Protein AF-0000000083249613 (afdb_homodimer)

pLDDT: mean 89.93, std 14.95, range [23.45, 98.88]

Sequence (482 aa):
MTYARIPGLVSIVMTVYNKRAYLMECLDSIRRQTYPHWELILVDDASTDGSYELAARWLGENEPLLSGGKCVYALRLPRNSGYAGAITAGMYLSKGEYIAIHDADDLSHPERLEKQVAYLDAHSHIDLVGTNYEVFEDGYPERRMRANWLRYGEQIGKVYAAGGHCICHGTAMLRGELFDRIGGHTRRIEGAEDYEFIAKAIKPGARNVENLPEVLYYYRKHVQQRSRQYFGKPHTEQTDEMTYARIPGLVSIVMTVYNKRAYLMECLDSIRRQTYPHWELILVDDASTDGSYELAARWLGENEPLLSGGKCVYALRLPRNSGYAGAITAGMYLSKGEYIAIHDADDLSHPERLEKQVAYLDAHSHIDLVGTNYEVFEDGYPERRMRANWLRYGEQIGKVYAAGGHCICHGTAMLRGELFDRIGGHTRRIEGAEDYEFIAKAIKPGARNVENLPEVLYYYRKHVQQRSRQYFGKPHTEQTDE

Foldseek 3Di:
DFQAADELEEEEEEEDAQQQVQQVQAVVLVLLAPRQAYEYEYEYQQHDNCNLVVVVVVCVVCVVSQDDRYYYHYHYDPHHPDPQVRRLVSLVVHRHQKYAYAYSRWHFANHLSVVVSVVCVVPVLAFKEFEWAWEDEDVGRPDTDTDDQADFDQVQLVQVVVVHDHGDQNRMMGGSRLCRVQPTFDPPDPLCSSVVRVSSSADRSRPRYGYHHDHGIYHYDDPPDPNCVVPVPPPPPPPDD/DFQAADELEEEEEEEDAQQQVQQVQAVVLVLLAPRQAYEYEYEYQQHDNCNLVVVVVVCVVCVVSQDDRYYYHYHYDPHHPDPQVRRLVSLVVHRHQKYAYAYSRWHFANHLSVVVSVVCVVPVLAFKEFEKAWEDEDVGRPDTDTDDQADFDQVQLVQVVVVHDHGDQNRMMGGSRLCRVQPTFDPPDPLCSSVVRVSSSADRSRPRYGYHHDHGIYHYDDPPDPNCVVPVPPPPPPPDD

Structure (mmCIF, N/CA/C/O backbone):
data_AF-0000000083249613-model_v1
#
loop_
_entity.id
_entity.type
_entity.pdbx_description
1 polymer 'Glycosyltransferase involved in cell wall biosynthesis'
#
loop_
_atom_site.group_PDB
_atom_site.id
_atom_site.type_symbol
_atom_site.label_atom_id
_atom_site.label_alt_id
_atom_site.label_comp_id
_atom_site.label_asym_id
_atom_site.label_entity_id
_atom_site.label_seq_id
_atom_site.pdbx_PDB_ins_code
_atom_site.Cartn_x
_atom_site.Cartn_y
_atom_site.Cartn_z
_atom_site.occupancy
_atom_site.B_iso_or_equiv
_atom_site.auth_seq_id
_atom_site.auth_comp_id
_atom_site.auth_asym_id
_atom_site.auth_atom_id
_atom_site.pdbx_PDB_model_num
ATOM 1 N N . MET A 1 1 ? -20.078 -1.704 -0.004 1 43.72 1 MET A N 1
ATOM 2 C CA . MET A 1 1 ? -19.906 -1.501 1.434 1 43.72 1 MET A CA 1
ATOM 3 C C . MET A 1 1 ? -18.453 -1.248 1.785 1 43.72 1 MET A C 1
ATOM 5 O O . MET A 1 1 ? -17.578 -2.076 1.492 1 43.72 1 MET A O 1
ATOM 9 N N . THR A 1 2 ? -18.062 0.282 1.84 1 61.69 2 THR A N 1
ATOM 10 C CA . THR A 1 2 ? -16.828 1.035 2.004 1 61.69 2 THR A CA 1
ATOM 11 C C . THR A 1 2 ? -16.156 0.702 3.338 1 61.69 2 THR A C 1
ATOM 13 O O . THR A 1 2 ? -16.797 0.161 4.238 1 61.69 2 THR A O 1
ATOM 16 N N . TYR A 1 3 ? -14.859 0.552 3.418 1 76.69 3 TYR A N 1
ATOM 17 C CA . TYR A 1 3 ? -14.055 0.459 4.629 1 76.69 3 TYR A CA 1
ATOM 18 C C . TYR A 1 3 ? -14.602 1.367 5.723 1 76.69 3 TYR A C 1
ATOM 20 O O . TYR A 1 3 ? -14.836 2.557 5.492 1 76.69 3 TYR A O 1
ATOM 28 N N . ALA A 1 4 ? -15.164 0.737 6.812 1 88.06 4 ALA A N 1
ATOM 29 C CA . ALA A 1 4 ? -15.727 1.518 7.91 1 88.06 4 ALA A CA 1
ATOM 30 C C . ALA A 1 4 ? -14.664 2.42 8.539 1 88.06 4 ALA A C 1
ATOM 32 O O . ALA A 1 4 ? -13.586 1.954 8.914 1 88.06 4 ALA A O 1
ATOM 33 N N . ARG A 1 5 ? -15.008 3.701 8.617 1 94.94 5 ARG A N 1
ATOM 34 C CA . ARG A 1 5 ? -14.109 4.684 9.203 1 94.94 5 ARG A CA 1
ATOM 35 C C . ARG A 1 5 ? -14.648 5.199 10.539 1 94.94 5 ARG A C 1
ATOM 37 O O . ARG A 1 5 ? -15.859 5.223 10.75 1 94.94 5 ARG A O 1
ATOM 44 N N . ILE A 1 6 ? -13.766 5.578 11.43 1 96.44 6 ILE A N 1
ATOM 45 C CA . ILE A 1 6 ? -14.148 6.094 12.742 1 96.44 6 ILE A CA 1
ATOM 46 C C . ILE A 1 6 ? -14.453 7.586 12.641 1 96.44 6 ILE A C 1
ATOM 48 O O . ILE A 1 6 ? -13.555 8.391 12.375 1 96.44 6 ILE A O 1
ATOM 52 N N . PRO A 1 7 ? -15.703 7.969 12.867 1 96.94 7 PRO A N 1
ATOM 53 C CA . PRO A 1 7 ? -16.094 9.375 12.734 1 96.94 7 PRO A CA 1
ATOM 54 C C . PRO A 1 7 ? -15.281 10.305 13.625 1 96.94 7 PRO A C 1
ATOM 56 O O . PRO A 1 7 ? -15.047 9.992 14.797 1 96.94 7 PRO A O 1
ATOM 59 N N . GLY A 1 8 ? -14.742 11.352 13.055 1 97.44 8 GLY A N 1
ATOM 60 C CA . GLY A 1 8 ? -14.047 12.383 13.805 1 97.44 8 GLY A CA 1
ATOM 61 C C . GLY A 1 8 ? -12.586 12.062 14.047 1 97.44 8 GLY A C 1
ATOM 62 O O . GLY A 1 8 ? -11.82 12.93 14.469 1 97.44 8 GLY A O 1
ATOM 63 N N . LEU A 1 9 ? -12.188 10.852 13.766 1 98 9 LEU A N 1
ATOM 64 C CA . LEU A 1 9 ? -10.797 10.461 14 1 98 9 LEU A CA 1
ATOM 65 C C . LEU A 1 9 ? -9.906 10.93 12.852 1 98 9 LEU A C 1
ATOM 67 O O . LEU A 1 9 ? -10.273 10.812 11.688 1 98 9 LEU A O 1
ATOM 71 N N . VAL A 1 10 ? -8.797 11.539 13.234 1 98.62 10 VAL A N 1
ATOM 72 C CA . VAL A 1 10 ? -7.77 11.883 12.258 1 98.62 10 VAL A CA 1
ATOM 73 C C . VAL A 1 10 ? -6.621 10.875 12.344 1 98.62 10 VAL A C 1
ATOM 75 O O . VAL A 1 10 ? -6.016 10.703 13.398 1 98.62 10 VAL A O 1
ATOM 78 N N . SER A 1 11 ? -6.379 10.18 11.273 1 98.62 11 SER A N 1
ATOM 79 C CA . SER A 1 11 ? -5.18 9.359 11.164 1 98.62 11 SER A CA 1
ATOM 80 C C . SER A 1 11 ? -4.02 10.148 10.562 1 98.62 11 SER A C 1
ATOM 82 O O . SER A 1 11 ? -4.043 10.508 9.383 1 98.62 11 SER A O 1
ATOM 84 N N . ILE A 1 12 ? -3.045 10.445 11.359 1 98.75 12 ILE A N 1
ATOM 85 C CA . ILE A 1 12 ? -1.829 11.086 10.875 1 98.75 12 ILE A CA 1
ATOM 86 C C . ILE A 1 12 ? -0.868 10.031 10.336 1 98.75 12 ILE A C 1
ATOM 88 O O . ILE A 1 12 ? -0.436 9.141 11.07 1 98.75 12 ILE A O 1
ATOM 92 N N . VAL A 1 13 ? -0.566 10.109 9.07 1 98.69 13 VAL A N 1
ATOM 93 C CA . VAL A 1 13 ? 0.34 9.156 8.438 1 98.69 13 VAL A CA 1
ATOM 94 C C . VAL A 1 13 ? 1.707 9.805 8.227 1 98.69 13 VAL A C 1
ATOM 96 O O . VAL A 1 13 ? 1.821 10.82 7.539 1 98.69 13 VAL A O 1
ATOM 99 N N . MET A 1 14 ? 2.676 9.195 8.805 1 98.25 14 MET A N 1
ATOM 100 C CA . MET A 1 14 ? 4.035 9.719 8.773 1 98.25 14 MET A CA 1
ATOM 101 C C . MET A 1 14 ? 5.027 8.633 8.359 1 98.25 14 MET A C 1
ATOM 103 O O . MET A 1 14 ? 5.086 7.574 8.984 1 98.25 14 MET A O 1
ATOM 107 N N . THR A 1 15 ? 5.762 8.867 7.309 1 97.38 15 THR A N 1
ATOM 108 C CA . THR A 1 15 ? 6.832 7.965 6.898 1 97.38 15 THR A CA 1
ATOM 109 C C . THR A 1 15 ? 8.188 8.461 7.406 1 97.38 15 THR A C 1
ATOM 111 O O . THR A 1 15 ? 8.438 9.664 7.434 1 97.38 15 THR A O 1
ATOM 114 N N . VAL A 1 16 ? 8.984 7.527 7.781 1 96.88 16 VAL A N 1
ATOM 115 C CA . VAL A 1 16 ? 10.305 7.871 8.297 1 96.88 16 VAL A CA 1
ATOM 116 C C . VAL A 1 16 ? 11.367 7.031 7.59 1 96.88 16 VAL A C 1
ATOM 118 O O . VAL A 1 16 ? 11.242 5.805 7.508 1 96.88 16 VAL A O 1
ATOM 121 N N . TYR A 1 17 ? 12.289 7.652 7.035 1 96.31 17 TYR A N 1
ATOM 122 C CA . TYR A 1 17 ? 13.492 7.008 6.52 1 96.31 17 TYR A CA 1
ATOM 123 C C . TYR A 1 17 ? 14.734 7.828 6.848 1 96.31 17 TYR A C 1
ATOM 125 O O . TYR A 1 17 ? 15.023 8.82 6.176 1 96.31 17 TYR A O 1
ATOM 133 N N . ASN A 1 18 ? 15.484 7.445 7.789 1 95.19 18 ASN A N 1
ATOM 134 C CA . ASN A 1 18 ? 16.734 8.078 8.211 1 95.19 18 ASN A CA 1
ATOM 135 C C . ASN A 1 18 ? 16.516 9.555 8.539 1 95.19 18 ASN A C 1
ATOM 137 O O . ASN A 1 18 ? 17.188 10.43 7.98 1 95.19 18 ASN A O 1
ATOM 141 N N . LYS A 1 19 ? 15.617 9.781 9.508 1 95.19 19 LYS A N 1
ATOM 142 C CA . LYS A 1 19 ? 15.273 11.133 9.938 1 95.19 19 LYS A CA 1
ATOM 143 C C . LYS A 1 19 ? 15.492 11.305 11.438 1 95.19 19 LYS A C 1
ATOM 145 O O . LYS A 1 19 ? 14.781 12.07 12.086 1 95.19 19 LYS A O 1
ATOM 150 N N . ARG A 1 20 ? 16.422 10.594 11.977 1 94.81 20 ARG A N 1
ATOM 151 C CA . ARG A 1 20 ? 16.656 10.586 13.414 1 94.81 20 ARG A CA 1
ATOM 152 C C . ARG A 1 20 ? 16.844 12 13.953 1 94.81 20 ARG A C 1
ATOM 154 O O . ARG A 1 20 ? 16.297 12.344 15.008 1 94.81 20 ARG A O 1
ATOM 161 N N . ALA A 1 21 ? 17.469 12.836 13.266 1 92.81 21 ALA A N 1
ATOM 162 C CA . ALA A 1 21 ? 17.859 14.172 13.719 1 92.81 21 ALA A CA 1
ATOM 163 C C . ALA A 1 21 ? 16.641 15.062 13.922 1 92.81 21 ALA A C 1
ATOM 165 O O . ALA A 1 21 ? 16.688 16.016 14.711 1 92.81 21 ALA A O 1
ATOM 166 N N . TYR A 1 22 ? 15.555 14.758 13.281 1 93.75 22 TYR A N 1
ATOM 167 C CA . TYR A 1 22 ? 14.43 15.688 13.242 1 93.75 22 TYR A CA 1
ATOM 168 C C . TYR A 1 22 ? 13.195 15.07 13.875 1 93.75 22 TYR A C 1
ATOM 170 O O . TYR A 1 22 ? 12.227 15.773 14.18 1 93.75 22 TYR A O 1
ATOM 178 N N . LEU A 1 23 ? 13.211 13.805 14.078 1 95.31 23 LEU A N 1
ATOM 179 C CA . LEU A 1 23 ? 12.023 13.016 14.391 1 95.31 23 LEU A CA 1
ATOM 180 C C . LEU A 1 23 ? 11.438 13.43 15.734 1 95.31 23 LEU A C 1
ATOM 182 O O . LEU A 1 23 ? 10.219 13.547 15.875 1 95.31 23 LEU A O 1
ATOM 186 N N . MET A 1 24 ? 12.273 13.68 16.75 1 94.5 24 MET A N 1
ATOM 187 C CA . MET A 1 24 ? 11.797 14.008 18.078 1 94.5 24 MET A CA 1
ATOM 188 C C . MET A 1 24 ? 10.977 15.297 18.062 1 94.5 24 MET A C 1
ATOM 190 O O . MET A 1 24 ? 9.875 15.344 18.609 1 94.5 24 MET A O 1
ATOM 194 N N . GLU A 1 25 ? 11.531 16.312 17.469 1 94.06 25 GLU A N 1
ATOM 195 C CA . GLU A 1 25 ? 10.82 17.594 17.375 1 94.06 25 GLU A CA 1
ATOM 196 C C . GLU A 1 25 ? 9.508 17.438 16.609 1 94.06 25 GLU A C 1
ATOM 198 O O . GLU A 1 25 ? 8.5 18.031 16.969 1 94.06 25 GLU A O 1
ATOM 203 N N . CYS A 1 26 ? 9.578 16.656 15.578 1 96.19 26 CYS A N 1
ATOM 204 C CA . CYS A 1 26 ? 8.398 16.391 14.773 1 96.19 26 CYS A CA 1
ATOM 205 C C . CYS A 1 26 ? 7.305 15.727 15.609 1 96.19 26 CYS A C 1
ATOM 207 O O . CYS A 1 26 ? 6.176 16.219 15.664 1 96.19 26 CYS A O 1
ATOM 209 N N . LEU A 1 27 ? 7.656 14.672 16.344 1 96.5 27 LEU A N 1
ATOM 210 C CA . LEU A 1 27 ? 6.707 13.922 17.156 1 96.5 27 LEU A CA 1
ATOM 211 C C . LEU A 1 27 ? 6.137 14.805 18.266 1 96.5 27 LEU A C 1
ATOM 213 O O . LEU A 1 27 ? 4.941 14.742 18.562 1 96.5 27 LEU A O 1
ATOM 217 N N . ASP A 1 28 ? 6.949 15.625 18.812 1 95.69 28 ASP A N 1
ATOM 218 C CA . ASP A 1 28 ? 6.492 16.547 19.844 1 95.69 28 ASP A CA 1
ATOM 219 C C . ASP A 1 28 ? 5.449 17.516 19.297 1 95.69 28 ASP A C 1
ATOM 221 O O . ASP A 1 28 ? 4.477 17.844 19.969 1 95.69 28 ASP A O 1
ATOM 225 N N . SER A 1 29 ? 5.703 18 18.094 1 96.19 29 SER A N 1
ATOM 226 C CA . SER A 1 29 ? 4.758 18.922 17.469 1 96.19 29 SER A CA 1
ATOM 227 C C . SER A 1 29 ? 3.406 18.266 17.234 1 96.19 29 SER A C 1
ATOM 229 O O . SER A 1 29 ? 2.363 18.906 17.312 1 96.19 29 SER A O 1
ATOM 231 N N . ILE A 1 30 ? 3.381 16.969 16.906 1 96.5 30 ILE A N 1
ATOM 232 C CA . ILE A 1 30 ? 2.148 16.203 16.719 1 96.5 30 ILE A CA 1
ATOM 233 C C . ILE A 1 30 ? 1.437 16.047 18.062 1 96.5 30 ILE A C 1
ATOM 235 O O . ILE A 1 30 ? 0.22 16.234 18.156 1 96.5 30 ILE A O 1
ATOM 239 N N . ARG A 1 31 ? 2.178 15.766 19.078 1 94.56 31 ARG A N 1
ATOM 240 C CA . ARG A 1 31 ? 1.616 15.578 20.406 1 94.56 31 ARG A CA 1
ATOM 241 C C . ARG A 1 31 ? 0.901 16.844 20.891 1 94.56 31 ARG A C 1
ATOM 243 O O . ARG A 1 31 ? -0.077 16.766 21.625 1 94.56 31 ARG A O 1
ATOM 250 N N . ARG A 1 32 ? 1.262 17.984 20.406 1 94.75 32 ARG A N 1
ATOM 251 C CA . ARG A 1 32 ? 0.763 19.266 20.891 1 94.75 32 ARG A CA 1
ATOM 252 C C . ARG A 1 32 ? -0.487 19.688 20.125 1 94.75 32 ARG A C 1
ATOM 254 O O . ARG A 1 32 ? -0.988 20.797 20.297 1 94.75 32 ARG A O 1
ATOM 261 N N . GLN A 1 33 ? -0.945 18.844 19.266 1 96.69 33 GLN A N 1
ATOM 262 C CA . GLN A 1 33 ? -2.158 19.172 18.531 1 96.69 33 GLN A CA 1
ATOM 263 C C . GLN A 1 33 ? -3.326 19.422 19.484 1 96.69 33 GLN A C 1
ATOM 265 O O . GLN A 1 33 ? -3.531 18.672 20.438 1 96.69 33 GLN A O 1
ATOM 270 N N . THR A 1 34 ? -4.129 20.469 19.203 1 97.19 34 THR A N 1
ATOM 271 C CA . THR A 1 34 ? -5.273 20.812 20.031 1 97.19 34 THR A CA 1
ATOM 272 C C . THR A 1 34 ? -6.453 19.891 19.75 1 97.19 34 THR A C 1
ATOM 274 O O . THR A 1 34 ? -7.301 19.672 20.625 1 97.19 34 THR A O 1
ATOM 277 N N . TYR A 1 35 ? -6.52 19.375 18.578 1 97 35 TYR A N 1
ATOM 278 C CA . TYR A 1 35 ? -7.543 18.391 18.266 1 97 35 TYR A CA 1
ATOM 279 C C . TYR A 1 35 ? -7.312 17.094 19.031 1 97 35 TYR A C 1
ATOM 281 O O . TYR A 1 35 ? -6.227 16.5 18.953 1 97 35 TYR A O 1
ATOM 289 N N . PRO A 1 36 ? -8.242 16.547 19.688 1 94.44 36 PRO A N 1
ATOM 290 C CA . PRO A 1 36 ? -7.965 15.484 20.656 1 94.44 36 PRO A CA 1
ATOM 291 C C . PRO A 1 36 ? -8.141 14.086 20.078 1 94.44 36 PRO A C 1
ATOM 293 O O . PRO A 1 36 ? -7.723 13.102 20.688 1 94.44 36 PRO A O 1
ATOM 296 N N . HIS A 1 37 ? -8.727 13.898 18.984 1 96 37 HIS A N 1
ATOM 297 C CA . HIS A 1 37 ? -9.086 12.586 18.484 1 96 37 HIS A CA 1
ATOM 298 C C . HIS A 1 37 ? -8.25 12.211 17.266 1 96 37 HIS A C 1
ATOM 300 O O . HIS A 1 37 ? -8.711 12.32 16.125 1 96 37 HIS A O 1
ATOM 306 N N . TRP A 1 38 ? -7.023 11.727 17.547 1 97.31 38 TRP A N 1
ATOM 307 C CA . TRP A 1 38 ? -6.164 11.367 16.422 1 97.31 38 TRP A CA 1
ATOM 308 C C . TRP A 1 38 ? -5.359 10.109 16.734 1 97.31 38 TRP A C 1
ATOM 310 O O . TRP A 1 38 ? -5.176 9.75 17.906 1 97.31 38 TRP A O 1
ATOM 320 N N . GLU A 1 39 ? -4.98 9.414 15.734 1 96.75 39 GLU A N 1
ATOM 321 C CA . GLU A 1 39 ? -3.982 8.352 15.766 1 96.75 39 GLU A CA 1
ATOM 322 C C . GLU A 1 39 ? -2.793 8.688 14.867 1 96.75 39 GLU A C 1
ATOM 324 O O . GLU A 1 39 ? -2.951 9.344 13.844 1 96.75 39 GLU A O 1
ATOM 329 N N . LEU A 1 40 ? -1.646 8.32 15.328 1 97.12 40 LEU A N 1
ATOM 330 C CA . LEU A 1 40 ? -0.434 8.453 14.523 1 97.12 40 LEU A CA 1
ATOM 331 C C . LEU A 1 40 ? 0.012 7.102 13.984 1 97.12 40 LEU A C 1
ATOM 333 O O . LEU A 1 40 ? 0.189 6.148 14.75 1 97.12 40 LEU A O 1
ATOM 337 N N . ILE A 1 41 ? 0.074 7.008 12.688 1 97.44 41 ILE A N 1
ATOM 338 C CA . ILE A 1 41 ? 0.632 5.848 12 1 97.44 41 ILE A CA 1
ATOM 339 C C . ILE A 1 41 ? 2.035 6.172 11.5 1 97.44 41 ILE A C 1
ATOM 341 O O . ILE A 1 41 ? 2.193 6.859 10.484 1 97.44 41 ILE A O 1
ATOM 345 N N . LEU A 1 42 ? 2.969 5.68 12.219 1 97.62 42 LEU A N 1
ATOM 346 C CA . LEU A 1 42 ? 4.367 5.883 11.852 1 97.62 42 LEU A CA 1
ATOM 347 C C . LEU A 1 42 ? 4.91 4.68 11.086 1 97.62 42 LEU A C 1
ATOM 349 O O . LEU A 1 42 ? 4.902 3.561 11.602 1 97.62 42 LEU A O 1
ATOM 353 N N . VAL A 1 43 ? 5.328 4.863 9.867 1 98.12 43 VAL A N 1
ATOM 354 C CA . VAL A 1 43 ? 5.891 3.801 9.039 1 98.12 43 VAL A CA 1
ATOM 355 C C . VAL A 1 43 ? 7.387 4.039 8.844 1 98.12 43 VAL A C 1
ATOM 357 O O . VAL A 1 43 ? 7.785 4.973 8.141 1 98.12 43 VAL A O 1
ATOM 360 N N . ASP A 1 44 ? 8.164 3.207 9.445 1 98.12 44 ASP A N 1
ATOM 361 C CA . ASP A 1 44 ? 9.609 3.262 9.242 1 98.12 44 ASP A CA 1
ATOM 362 C C . ASP A 1 44 ? 10.016 2.455 8.008 1 98.12 44 ASP A C 1
ATOM 364 O O . ASP A 1 44 ? 9.875 1.23 7.988 1 98.12 44 ASP A O 1
ATOM 368 N N . ASP A 1 45 ? 10.492 3.131 7.043 1 97.31 45 ASP A N 1
ATOM 369 C CA . ASP A 1 45 ? 10.867 2.527 5.77 1 97.31 45 ASP A CA 1
ATOM 370 C C . ASP A 1 45 ? 12.273 1.939 5.828 1 97.31 45 ASP A C 1
ATOM 372 O O . ASP A 1 45 ? 13.117 2.256 4.988 1 97.31 45 ASP A O 1
ATOM 376 N N . ALA A 1 46 ? 12.516 1.204 6.848 1 96.94 46 ALA A N 1
ATOM 377 C CA . ALA A 1 46 ? 13.758 0.473 7.059 1 96.94 46 ALA A CA 1
ATOM 378 C C . ALA A 1 46 ? 14.93 1.431 7.273 1 96.94 46 ALA A C 1
ATOM 380 O O . ALA A 1 46 ? 15.961 1.323 6.609 1 96.94 46 ALA A O 1
ATOM 381 N N . SER A 1 47 ? 14.727 2.342 8.211 1 96.81 47 SER A N 1
ATOM 382 C CA . SER A 1 47 ? 15.781 3.277 8.57 1 96.81 47 SER A CA 1
ATOM 383 C C . SER A 1 47 ? 17 2.545 9.133 1 96.81 47 SER A C 1
ATOM 385 O O . SER A 1 47 ? 16.859 1.469 9.719 1 96.81 47 SER A O 1
ATOM 387 N N . THR A 1 48 ? 18.188 3.178 8.93 1 96.25 48 THR A N 1
ATOM 388 C CA . THR A 1 48 ? 19.422 2.594 9.414 1 96.25 48 THR A CA 1
ATOM 389 C C . THR A 1 48 ? 20.125 3.539 10.398 1 96.25 48 THR A C 1
ATOM 391 O O . THR A 1 48 ? 21.203 3.23 10.906 1 96.25 48 THR A O 1
ATOM 394 N N . ASP A 1 49 ? 19.516 4.613 10.766 1 95.69 49 ASP A N 1
ATOM 395 C CA . ASP A 1 49 ? 20.188 5.637 11.562 1 95.69 49 ASP A CA 1
ATOM 396 C C . ASP A 1 49 ? 19.641 5.66 12.992 1 95.69 49 ASP A C 1
ATOM 398 O O . ASP A 1 49 ? 19.906 6.598 13.75 1 95.69 49 ASP A O 1
ATOM 402 N N . GLY A 1 50 ? 18.812 4.727 13.297 1 95.75 50 GLY A N 1
ATOM 403 C CA . GLY A 1 50 ? 18.234 4.676 14.633 1 95.75 50 GLY A CA 1
ATOM 404 C C . GLY A 1 50 ? 16.906 5.391 14.734 1 95.75 50 GLY A C 1
ATOM 405 O O . GLY A 1 50 ? 16.359 5.562 15.828 1 95.75 50 GLY A O 1
ATOM 406 N N . SER A 1 51 ? 16.328 5.797 13.633 1 95.44 51 SER A N 1
ATOM 407 C CA . SER A 1 51 ? 15.047 6.5 13.617 1 95.44 51 SER A CA 1
ATOM 408 C C . SER A 1 51 ? 13.945 5.668 14.273 1 95.44 51 SER A C 1
ATOM 410 O O . SER A 1 51 ? 13.18 6.176 15.102 1 95.44 51 SER A O 1
ATOM 412 N N . TYR A 1 52 ? 13.914 4.438 13.883 1 94.88 52 TYR A N 1
ATOM 413 C CA . TYR A 1 52 ? 12.859 3.584 14.414 1 94.88 52 TYR A CA 1
ATOM 414 C C . TYR A 1 52 ? 12.984 3.439 15.93 1 94.88 52 TYR A C 1
ATOM 416 O O . TYR A 1 52 ? 11.992 3.52 16.656 1 94.88 52 TYR A O 1
ATOM 424 N N . GLU A 1 53 ? 14.172 3.205 16.406 1 95.5 53 GLU A N 1
ATOM 425 C CA . GLU A 1 53 ? 14.414 3.059 17.844 1 95.5 53 GLU A CA 1
ATOM 426 C C . GLU A 1 53 ? 14.039 4.332 18.594 1 95.5 53 GLU A C 1
ATOM 428 O O . GLU A 1 53 ? 13.5 4.266 19.703 1 95.5 53 GLU A O 1
ATOM 433 N N . LEU A 1 54 ? 14.352 5.422 18.016 1 95.12 54 LEU A N 1
ATOM 434 C CA . LEU A 1 54 ? 13.984 6.695 18.625 1 95.12 54 LEU A CA 1
ATOM 435 C C . LEU A 1 54 ? 12.469 6.844 18.719 1 95.12 54 LEU A C 1
ATOM 437 O O . LEU A 1 54 ? 11.945 7.27 19.75 1 95.12 54 LEU A O 1
ATOM 441 N N . ALA A 1 55 ? 11.773 6.531 17.656 1 93.69 55 ALA A N 1
ATOM 442 C CA . ALA A 1 55 ? 10.312 6.586 17.656 1 93.69 55 ALA A CA 1
ATOM 443 C C . ALA A 1 55 ? 9.734 5.668 18.734 1 93.69 55 ALA A C 1
ATOM 445 O O . ALA A 1 55 ? 8.805 6.055 19.453 1 93.69 55 ALA A O 1
ATOM 446 N N . ALA A 1 56 ? 10.312 4.5 18.797 1 92.19 56 ALA A N 1
ATOM 447 C CA . ALA A 1 56 ? 9.859 3.533 19.781 1 92.19 56 ALA A CA 1
ATOM 448 C C . ALA A 1 56 ? 10.055 4.07 21.203 1 92.19 56 ALA A C 1
ATOM 450 O O . ALA A 1 56 ? 9.172 3.934 22.047 1 92.19 56 ALA A O 1
ATOM 451 N N . ARG A 1 57 ? 11.164 4.641 21.438 1 92.81 57 ARG A N 1
ATOM 452 C CA . ARG A 1 57 ? 11.453 5.238 22.734 1 92.81 57 ARG A CA 1
ATOM 453 C C . ARG A 1 57 ? 10.477 6.371 23.047 1 92.81 57 ARG A C 1
ATOM 455 O O . ARG A 1 57 ? 9.969 6.469 24.156 1 92.81 57 ARG A O 1
ATOM 462 N N . TRP A 1 58 ? 10.281 7.18 22.109 1 92.5 58 TRP A N 1
ATOM 463 C CA . TRP A 1 58 ? 9.344 8.289 22.266 1 92.5 58 TRP A CA 1
ATOM 464 C C . TRP A 1 58 ? 7.949 7.777 22.625 1 92.5 58 TRP A C 1
ATOM 466 O O . TRP A 1 58 ? 7.289 8.336 23.5 1 92.5 58 TRP A O 1
ATOM 476 N N . LEU A 1 59 ? 7.512 6.773 21.938 1 88.19 59 LEU A N 1
ATOM 477 C CA . LEU A 1 59 ? 6.211 6.168 22.203 1 88.19 59 LEU A CA 1
ATOM 478 C C . LEU A 1 59 ? 6.121 5.672 23.641 1 88.19 59 LEU A C 1
ATOM 480 O O . LEU A 1 59 ? 5.125 5.914 24.328 1 88.19 59 LEU A O 1
ATOM 484 N N . GLY A 1 60 ? 7.105 4.984 24.062 1 86.44 60 GLY A N 1
ATOM 485 C CA . GLY A 1 60 ? 7.137 4.504 25.438 1 86.44 60 GLY A CA 1
ATOM 486 C C . GLY A 1 60 ? 7.086 5.625 26.469 1 86.44 60 GLY A C 1
ATOM 487 O O . GLY A 1 60 ? 6.34 5.543 27.438 1 86.44 60 GLY A O 1
ATOM 488 N N . GLU A 1 61 ? 7.805 6.656 26.188 1 89.5 61 GLU A N 1
ATOM 489 C CA . GLU A 1 61 ? 7.922 7.777 27.125 1 89.5 61 GLU A CA 1
ATOM 490 C C . GLU A 1 61 ? 6.637 8.594 27.172 1 89.5 61 GLU A C 1
ATOM 492 O O . GLU A 1 61 ? 6.328 9.219 28.188 1 89.5 61 GLU A O 1
ATOM 497 N N . ASN A 1 62 ? 5.926 8.57 26.125 1 88.62 62 ASN A N 1
ATOM 498 C CA . ASN A 1 62 ? 4.762 9.445 26.031 1 88.62 62 ASN A CA 1
ATOM 499 C C . ASN A 1 62 ? 3.461 8.656 26.125 1 88.62 62 ASN A C 1
ATOM 501 O O . ASN A 1 62 ? 2.377 9.211 25.938 1 88.62 62 ASN A O 1
ATOM 505 N N . GLU A 1 63 ? 3.549 7.383 26.344 1 83.06 63 GLU A N 1
ATOM 506 C CA . GLU A 1 63 ? 2.393 6.492 26.422 1 83.06 63 GLU A CA 1
ATOM 507 C C . GLU A 1 63 ? 1.302 7.074 27.312 1 83.06 63 GLU A C 1
ATOM 509 O O . GLU A 1 63 ? 0.131 7.109 26.922 1 83.06 63 GLU A O 1
ATOM 514 N N . PRO A 1 64 ? 1.666 7.66 28.469 1 79.94 64 PRO A N 1
ATOM 515 C CA . PRO A 1 64 ? 0.634 8.195 29.359 1 79.94 64 PRO A CA 1
ATOM 516 C C . PRO A 1 64 ? -0.102 9.391 28.766 1 79.94 64 PRO A C 1
ATOM 518 O O . PRO A 1 64 ? -1.247 9.664 29.125 1 79.94 64 PRO A O 1
ATOM 521 N N . LEU A 1 65 ? 0.608 10.07 27.844 1 79.81 65 LEU A N 1
ATOM 522 C CA . LEU A 1 65 ? 0.039 11.273 27.25 1 79.81 65 LEU A CA 1
ATOM 523 C C . LEU A 1 65 ? -0.79 10.93 26.016 1 79.81 65 LEU A C 1
ATOM 525 O O . LEU A 1 65 ? -1.509 11.781 25.484 1 79.81 65 LEU A O 1
ATOM 529 N N . LEU A 1 66 ? -0.604 9.711 25.594 1 78.88 66 LEU A N 1
ATOM 530 C CA . LEU A 1 66 ? -1.314 9.227 24.422 1 78.88 66 LEU A CA 1
ATOM 531 C C . LEU A 1 66 ? -2.582 8.477 24.812 1 78.88 66 LEU A C 1
ATOM 533 O O . LEU A 1 66 ? -2.789 7.336 24.406 1 78.88 66 LEU A O 1
ATOM 537 N N . SER A 1 67 ? -3.365 9.031 25.75 1 75.75 67 SER A N 1
ATOM 538 C CA . SER A 1 67 ? -4.633 8.484 26.219 1 75.75 67 SER A CA 1
ATOM 539 C C . SER A 1 67 ? -5.812 9.32 25.734 1 75.75 67 SER A C 1
ATOM 541 O O . SER A 1 67 ? -5.625 10.375 25.125 1 75.75 67 SER A O 1
ATOM 543 N N . GLY A 1 68 ? -6.977 8.789 25.828 1 76.5 68 GLY A N 1
ATOM 544 C CA . GLY A 1 68 ? -8.164 9.586 25.562 1 76.5 68 GLY A CA 1
ATOM 545 C C . GLY A 1 68 ? -8.391 9.844 24.094 1 76.5 68 GLY A C 1
ATOM 546 O O . GLY A 1 68 ? -8.656 10.977 23.688 1 76.5 68 GLY A O 1
ATOM 547 N N . GLY A 1 69 ? -8.172 8.945 23.281 1 81.75 69 GLY A N 1
ATOM 548 C CA . GLY A 1 69 ? -8.492 9.133 21.875 1 81.75 69 GLY A CA 1
ATOM 549 C C . GLY A 1 69 ? -7.258 9.25 21 1 81.75 69 GLY A C 1
ATOM 550 O O . GLY A 1 69 ? -7.359 9.57 19.812 1 81.75 69 GLY A O 1
ATOM 551 N N . LYS A 1 70 ? -6.141 9.219 21.672 1 88.06 70 LYS A N 1
ATOM 552 C CA . LYS A 1 70 ? -4.875 9.234 20.953 1 88.06 70 LYS A CA 1
ATOM 553 C C . LYS A 1 70 ? -4.219 7.863 20.953 1 88.06 70 LYS A C 1
ATOM 555 O O . LYS A 1 70 ? -4.305 7.129 21.938 1 88.06 70 LYS A O 1
ATOM 560 N N . CYS A 1 71 ? -3.713 7.48 19.828 1 89.31 71 CYS A N 1
ATOM 561 C CA . CYS A 1 71 ? -3.004 6.211 19.703 1 89.31 71 CYS A CA 1
ATOM 562 C C . CYS A 1 71 ? -1.889 6.305 18.672 1 89.31 71 CYS A C 1
ATOM 564 O O . CYS A 1 71 ? -1.936 7.152 17.781 1 89.31 71 CYS A O 1
ATOM 566 N N . VAL A 1 72 ? -0.906 5.523 18.875 1 90.75 72 VAL A N 1
ATOM 567 C CA . VAL A 1 72 ? 0.207 5.488 17.938 1 90.75 72 VAL A CA 1
ATOM 568 C C . VAL A 1 72 ? 0.447 4.055 17.469 1 90.75 72 VAL A C 1
ATOM 570 O O . VAL A 1 72 ? 0.472 3.129 18.281 1 90.75 72 VAL A O 1
ATOM 573 N N . TYR A 1 73 ? 0.547 3.898 16.188 1 91.12 73 TYR A N 1
ATOM 574 C CA . TYR A 1 73 ? 0.946 2.646 15.555 1 91.12 73 TYR A CA 1
ATOM 575 C C . TYR A 1 73 ? 2.264 2.811 14.805 1 91.12 73 TYR A C 1
ATOM 577 O O . TYR A 1 73 ? 2.432 3.754 14.031 1 91.12 73 TYR A O 1
ATOM 585 N N . ALA A 1 74 ? 3.152 1.927 15.141 1 94.06 74 ALA A N 1
ATOM 586 C CA . ALA A 1 74 ? 4.434 1.942 14.438 1 94.06 74 ALA A CA 1
ATOM 587 C C . ALA A 1 74 ? 4.609 0.686 13.586 1 94.06 74 ALA A C 1
ATOM 589 O O . ALA A 1 74 ? 4.367 -0.428 14.062 1 94.06 74 ALA A O 1
ATOM 590 N N . LEU A 1 75 ? 4.926 0.873 12.328 1 96.5 75 LEU A N 1
ATOM 591 C CA . LEU A 1 75 ? 5.242 -0.2 11.391 1 96.5 75 LEU A CA 1
ATOM 592 C C . LEU A 1 75 ? 6.672 -0.077 10.883 1 96.5 75 LEU A C 1
ATOM 594 O O . LEU A 1 75 ? 7.055 0.959 10.336 1 96.5 75 LEU A O 1
ATOM 598 N N . ARG A 1 76 ? 7.398 -1.089 11.172 1 96.94 76 ARG A N 1
ATOM 599 C CA . ARG A 1 76 ? 8.727 -1.16 10.57 1 96.94 76 ARG A CA 1
ATOM 600 C C . ARG A 1 76 ? 8.734 -2.082 9.359 1 96.94 76 ARG A C 1
ATOM 602 O O . ARG A 1 76 ? 8.422 -3.27 9.469 1 96.94 76 ARG A O 1
ATOM 609 N N . LEU A 1 77 ? 9.031 -1.555 8.219 1 97.12 77 LEU A N 1
ATOM 610 C CA . LEU A 1 77 ? 9.141 -2.371 7.016 1 97.12 77 LEU A CA 1
ATOM 611 C C . LEU A 1 77 ? 10.445 -3.154 7 1 97.12 77 LEU A C 1
ATOM 613 O O . LEU A 1 77 ? 11.477 -2.66 7.465 1 97.12 77 LEU A O 1
ATOM 617 N N . PRO A 1 78 ? 10.438 -4.363 6.445 1 95 78 PRO A N 1
ATOM 618 C CA . PRO A 1 78 ? 11.633 -5.211 6.473 1 95 78 PRO A CA 1
ATOM 619 C C . PRO A 1 78 ? 12.711 -4.742 5.496 1 95 78 PRO A C 1
ATOM 621 O O . PRO A 1 78 ? 13.867 -5.172 5.594 1 95 78 PRO A O 1
ATOM 624 N N . ARG A 1 79 ? 12.367 -3.92 4.57 1 94.5 79 ARG A N 1
ATOM 625 C CA . ARG A 1 79 ? 13.312 -3.279 3.658 1 94.5 79 ARG A CA 1
ATOM 626 C C . ARG A 1 79 ? 12.734 -1.984 3.094 1 94.5 79 ARG A C 1
ATOM 628 O O . ARG A 1 79 ? 11.531 -1.734 3.207 1 94.5 79 ARG A O 1
ATOM 635 N N . ASN A 1 80 ? 13.617 -1.187 2.529 1 94.5 80 ASN A N 1
ATOM 636 C CA . ASN A 1 80 ? 13.203 0.096 1.97 1 94.5 80 ASN A CA 1
ATOM 637 C C . ASN A 1 80 ? 12.258 -0.087 0.784 1 94.5 80 ASN A C 1
ATOM 639 O O . ASN A 1 80 ? 12.602 -0.758 -0.191 1 94.5 80 ASN A O 1
ATOM 643 N N . SER A 1 81 ? 11.055 0.392 0.936 1 94 81 SER A N 1
ATOM 644 C CA . SER A 1 81 ? 10.039 0.263 -0.104 1 94 81 SER A CA 1
ATOM 645 C C . SER A 1 81 ? 9.852 1.574 -0.859 1 94 81 SER A C 1
ATOM 647 O O . SER A 1 81 ? 9.07 1.642 -1.812 1 94 81 SER A O 1
ATOM 649 N N . GLY A 1 82 ? 10.516 2.668 -0.436 1 93.38 82 GLY A N 1
ATOM 650 C CA . GLY A 1 82 ? 10.328 3.99 -1.012 1 93.38 82 GLY A CA 1
ATOM 651 C C . GLY A 1 82 ? 9.148 4.738 -0.418 1 93.38 82 GLY A C 1
ATOM 652 O O . GLY A 1 82 ? 8.289 4.137 0.239 1 93.38 82 GLY A O 1
ATOM 653 N N . TYR A 1 83 ? 9.102 6.047 -0.734 1 93.19 83 TYR A N 1
ATOM 654 C CA . TYR A 1 83 ? 8.078 6.914 -0.167 1 93.19 83 TYR A CA 1
ATOM 655 C C . TYR A 1 83 ? 6.684 6.414 -0.521 1 93.19 83 TYR A C 1
ATOM 657 O O . TYR A 1 83 ? 5.824 6.289 0.353 1 93.19 83 TYR A O 1
ATOM 665 N N . ALA A 1 84 ? 6.484 6.062 -1.806 1 95.06 84 ALA A N 1
ATOM 666 C CA . ALA A 1 84 ? 5.168 5.621 -2.268 1 95.06 84 ALA A CA 1
ATOM 667 C C . ALA A 1 84 ? 4.699 4.391 -1.497 1 95.06 84 ALA A C 1
ATOM 669 O O . ALA A 1 84 ? 3.539 4.312 -1.091 1 95.06 84 ALA A O 1
ATOM 670 N N . GLY A 1 85 ? 5.633 3.447 -1.302 1 96.06 85 GLY A N 1
ATOM 671 C CA . GLY A 1 85 ? 5.289 2.238 -0.571 1 96.06 85 GLY A CA 1
ATOM 672 C C . GLY A 1 85 ? 4.973 2.494 0.891 1 96.06 85 GLY A C 1
ATOM 673 O O . GLY A 1 85 ? 3.961 2.014 1.405 1 96.06 85 GLY A O 1
ATOM 674 N N . ALA A 1 86 ? 5.797 3.268 1.525 1 96.81 86 ALA A N 1
ATOM 675 C CA . ALA A 1 86 ? 5.645 3.533 2.953 1 96.81 86 ALA A CA 1
ATOM 676 C C . ALA A 1 86 ? 4.367 4.32 3.232 1 96.81 86 ALA A C 1
ATOM 678 O O . ALA A 1 86 ? 3.586 3.957 4.113 1 96.81 86 ALA A O 1
ATOM 679 N N . ILE A 1 87 ? 4.137 5.375 2.49 1 97.31 87 ILE A N 1
ATOM 680 C CA . ILE A 1 87 ? 2.992 6.246 2.74 1 97.31 87 ILE A CA 1
ATOM 681 C C . ILE A 1 87 ? 1.696 5.492 2.453 1 97.31 87 ILE A C 1
ATOM 683 O O . ILE A 1 87 ? 0.71 5.641 3.178 1 97.31 87 ILE A O 1
ATOM 687 N N . THR A 1 88 ? 1.682 4.676 1.392 1 97.88 88 THR A N 1
ATOM 688 C CA . THR A 1 88 ? 0.49 3.91 1.046 1 97.88 88 THR A CA 1
ATOM 689 C C . THR A 1 88 ? 0.173 2.885 2.129 1 97.88 88 THR A C 1
ATOM 691 O O . THR A 1 88 ? -0.988 2.705 2.502 1 97.88 88 THR A O 1
ATOM 694 N N . ALA A 1 89 ? 1.215 2.227 2.648 1 97.81 89 ALA A N 1
ATOM 695 C CA . ALA A 1 89 ? 1.011 1.292 3.752 1 97.81 89 ALA A CA 1
ATOM 696 C C . ALA A 1 89 ? 0.365 1.987 4.949 1 97.81 89 ALA A C 1
ATOM 698 O O . ALA A 1 89 ? -0.569 1.456 5.551 1 97.81 89 ALA A O 1
ATOM 699 N N . GLY A 1 90 ? 0.881 3.166 5.23 1 98.44 90 GLY A N 1
ATOM 700 C CA . GLY A 1 90 ? 0.309 3.936 6.324 1 98.44 90 GLY A CA 1
ATOM 701 C C . GLY A 1 90 ? -1.142 4.316 6.09 1 98.44 90 GLY A C 1
ATOM 702 O O . GLY A 1 90 ? -1.957 4.266 7.016 1 98.44 90 GLY A O 1
ATOM 703 N N . MET A 1 91 ? -1.47 4.68 4.914 1 98.19 91 MET A N 1
ATOM 704 C CA . MET A 1 91 ? -2.84 5.066 4.586 1 98.19 91 MET A CA 1
ATOM 705 C C . MET A 1 91 ? -3.787 3.877 4.715 1 98.19 91 MET A C 1
ATOM 707 O O . MET A 1 91 ? -4.926 4.031 5.164 1 98.19 91 MET A O 1
ATOM 711 N N . TYR A 1 92 ? -3.322 2.709 4.371 1 97.56 92 TYR A N 1
ATOM 712 C CA . TYR A 1 92 ? -4.164 1.524 4.508 1 97.56 92 TYR A CA 1
ATOM 713 C C . TYR A 1 92 ? -4.383 1.182 5.977 1 97.56 92 TYR A C 1
ATOM 715 O O . TYR A 1 92 ? -5.422 0.625 6.34 1 97.56 92 TYR A O 1
ATOM 723 N N . LEU A 1 93 ? -3.451 1.534 6.816 1 97.62 93 LEU A N 1
ATOM 724 C CA . LEU A 1 93 ? -3.568 1.259 8.242 1 97.62 93 LEU A CA 1
ATOM 725 C C . LEU A 1 93 ? -4.473 2.283 8.922 1 97.62 93 LEU A C 1
ATOM 727 O O . LEU A 1 93 ? -4.91 2.076 10.055 1 97.62 93 LEU A O 1
ATOM 731 N N . SER A 1 94 ? -4.758 3.389 8.25 1 97.69 94 SER A N 1
ATOM 732 C CA . SER A 1 94 ? -5.551 4.477 8.812 1 97.69 94 SER A CA 1
ATOM 733 C C . SER A 1 94 ? -7.004 4.059 9.008 1 97.69 94 SER A C 1
ATOM 735 O O . SER A 1 94 ? -7.582 3.385 8.148 1 97.69 94 SER A O 1
ATOM 737 N N . LYS A 1 95 ? -7.562 4.449 10.117 1 96.69 95 LYS A N 1
ATOM 738 C CA . LYS A 1 95 ? -8.961 4.152 10.414 1 96.69 95 LYS A CA 1
ATOM 739 C C . LYS A 1 95 ? -9.789 5.434 10.508 1 96.69 95 LYS A C 1
ATOM 741 O O . LYS A 1 95 ? -11.016 5.383 10.594 1 96.69 95 LYS A O 1
ATOM 746 N N . GLY A 1 96 ? -9.164 6.543 10.414 1 97.88 96 GLY A N 1
ATOM 747 C CA . GLY A 1 96 ? -9.836 7.816 10.633 1 97.88 96 GLY A CA 1
ATOM 748 C C . GLY A 1 96 ? -10.727 8.234 9.477 1 97.88 96 GLY A C 1
ATOM 749 O O . GLY A 1 96 ? -10.445 7.902 8.32 1 97.88 96 GLY A O 1
ATOM 750 N N . GLU A 1 97 ? -11.734 8.969 9.883 1 98.25 97 GLU A N 1
ATOM 751 C CA . GLU A 1 97 ? -12.531 9.656 8.875 1 98.25 97 GLU A CA 1
ATOM 752 C C . GLU A 1 97 ? -11.672 10.555 7.996 1 98.25 97 GLU A C 1
ATOM 754 O O . GLU A 1 97 ? -11.938 10.711 6.805 1 98.25 97 GLU A O 1
ATOM 759 N N . TYR A 1 98 ? -10.648 11.031 8.633 1 98.75 98 TYR A N 1
ATOM 760 C CA . TYR A 1 98 ? -9.688 11.891 7.945 1 98.75 98 TYR A CA 1
ATOM 761 C C . TYR A 1 98 ? -8.289 11.297 7.992 1 98.75 98 TYR A C 1
ATOM 763 O O . TYR A 1 98 ? -7.926 10.625 8.961 1 98.75 98 TYR A O 1
ATOM 771 N N . ILE A 1 99 ? -7.559 11.508 6.93 1 98.81 99 ILE A N 1
ATOM 772 C CA . ILE A 1 99 ? -6.148 11.141 6.863 1 98.81 99 ILE A CA 1
ATOM 773 C C . ILE A 1 99 ? -5.297 12.391 6.66 1 98.81 99 ILE A C 1
ATOM 775 O O . ILE A 1 99 ? -5.492 13.133 5.691 1 98.81 99 ILE A O 1
ATOM 779 N N . ALA A 1 100 ? -4.41 12.648 7.551 1 98.88 100 ALA A N 1
ATOM 780 C CA . ALA A 1 100 ? -3.471 13.758 7.449 1 98.88 100 ALA A CA 1
ATOM 781 C C . ALA A 1 100 ? -2.064 13.258 7.133 1 98.88 100 ALA A C 1
ATOM 783 O O . ALA A 1 100 ? -1.57 12.328 7.777 1 98.88 100 ALA A O 1
ATOM 784 N N . ILE A 1 101 ? -1.475 13.898 6.188 1 98.56 101 ILE A N 1
ATOM 785 C CA . ILE A 1 101 ? -0.104 13.57 5.809 1 98.56 101 ILE A CA 1
ATOM 786 C C . ILE A 1 101 ? 0.871 14.43 6.609 1 98.56 101 ILE A C 1
ATOM 788 O O . ILE A 1 101 ? 0.619 15.617 6.836 1 98.56 101 ILE A O 1
ATOM 792 N N . HIS A 1 102 ? 1.941 13.836 7.031 1 98.25 102 HIS A N 1
ATOM 793 C CA . HIS A 1 102 ? 2.963 14.609 7.727 1 98.25 102 HIS A CA 1
ATOM 794 C C . HIS A 1 102 ? 4.352 14.023 7.492 1 98.25 102 HIS A C 1
ATOM 796 O O . HIS A 1 102 ? 4.566 12.828 7.684 1 98.25 102 HIS A O 1
ATOM 802 N N . ASP A 1 103 ? 5.234 14.836 7.113 1 96.56 103 ASP A N 1
ATOM 803 C CA . ASP A 1 103 ? 6.613 14.398 6.922 1 96.56 103 ASP A CA 1
ATOM 804 C C . ASP A 1 103 ? 7.383 14.398 8.242 1 96.56 103 ASP A C 1
ATOM 806 O O . ASP A 1 103 ? 7.203 15.297 9.062 1 96.56 103 ASP A O 1
ATOM 810 N N . ALA A 1 104 ? 8.312 13.508 8.352 1 96.5 104 ALA A N 1
ATOM 811 C CA . ALA A 1 104 ? 8.961 13.227 9.625 1 96.5 104 ALA A CA 1
ATOM 812 C C . ALA A 1 104 ? 10.031 14.281 9.93 1 96.5 104 ALA A C 1
ATOM 814 O O . ALA A 1 104 ? 10.57 14.312 11.039 1 96.5 104 ALA A O 1
ATOM 815 N N . ASP A 1 105 ? 10.312 15.133 9.016 1 94.62 105 ASP A N 1
ATOM 816 C CA . ASP A 1 105 ? 11.336 16.156 9.234 1 94.62 105 ASP A CA 1
ATOM 817 C C . ASP A 1 105 ? 10.703 17.531 9.375 1 94.62 105 ASP A C 1
ATOM 819 O O . ASP A 1 105 ? 11.414 18.531 9.469 1 94.62 105 ASP A O 1
ATOM 823 N N . ASP A 1 106 ? 9.406 17.609 9.445 1 95.69 106 ASP A N 1
ATOM 824 C CA . ASP A 1 106 ? 8.695 18.875 9.523 1 95.69 106 ASP A CA 1
ATOM 825 C C . ASP A 1 106 ? 7.973 19.016 10.859 1 95.69 106 ASP A C 1
ATOM 827 O O . ASP A 1 106 ? 8.086 18.156 11.727 1 95.69 106 ASP A O 1
ATOM 831 N N . LEU A 1 107 ? 7.34 20.203 11.016 1 96.44 107 LEU A N 1
ATOM 832 C CA . LEU A 1 107 ? 6.59 20.484 12.242 1 96.44 107 LEU A CA 1
ATOM 833 C C . LEU A 1 107 ? 5.145 20.844 11.922 1 96.44 107 LEU A C 1
ATOM 835 O O . LEU A 1 107 ? 4.855 21.406 10.867 1 96.44 107 LEU A O 1
ATOM 839 N N . SER A 1 108 ? 4.312 20.484 12.812 1 97.75 108 SER A N 1
ATOM 840 C CA . SER A 1 108 ? 2.889 20.797 12.695 1 97.75 108 SER A CA 1
ATOM 841 C C . SER A 1 108 ? 2.486 21.938 13.617 1 97.75 108 SER A C 1
ATOM 843 O O . SER A 1 108 ? 2.875 21.953 14.789 1 97.75 108 SER A O 1
ATOM 845 N N . HIS A 1 109 ? 1.724 22.891 13.055 1 97.81 109 HIS A N 1
ATOM 846 C CA . HIS A 1 109 ? 1.089 23.875 13.922 1 97.81 109 HIS A CA 1
ATOM 847 C C . HIS A 1 109 ? 0.102 23.219 14.883 1 97.81 109 HIS A C 1
ATOM 849 O O . HIS A 1 109 ? -0.635 22.312 14.492 1 97.81 109 HIS A O 1
ATOM 855 N N . PRO A 1 110 ? 0.046 23.688 16.141 1 98.25 110 PRO A N 1
ATOM 856 C CA . PRO A 1 110 ? -0.792 23.031 17.141 1 98.25 110 PRO A CA 1
ATOM 857 C C . PRO A 1 110 ? -2.264 22.969 16.734 1 98.25 110 PRO A C 1
ATOM 859 O O . PRO A 1 110 ? -2.986 22.062 17.141 1 98.25 110 PRO A O 1
ATOM 862 N N . GLU A 1 111 ? -2.695 23.859 15.906 1 98.75 111 GLU A N 1
ATOM 863 C CA . GLU A 1 111 ? -4.109 23.922 15.547 1 98.75 111 GLU A CA 1
ATOM 864 C C . GLU A 1 111 ? -4.348 23.344 14.148 1 98.75 111 GLU A C 1
ATOM 866 O O . GLU A 1 111 ? -5.438 23.5 13.586 1 98.75 111 GLU A O 1
ATOM 871 N N . ARG A 1 112 ? -3.387 22.719 13.523 1 98.75 112 ARG A N 1
ATOM 872 C CA . ARG A 1 112 ? -3.527 22.25 12.148 1 98.75 112 ARG A CA 1
ATOM 873 C C . ARG A 1 112 ? -4.711 21.297 12.023 1 98.75 112 ARG A C 1
ATOM 875 O O . ARG A 1 112 ? -5.625 21.531 11.234 1 98.75 112 ARG A O 1
ATOM 882 N N . LEU A 1 113 ? -4.723 20.234 12.836 1 98.75 113 LEU A N 1
ATOM 883 C CA . LEU A 1 113 ? -5.773 19.234 12.719 1 98.75 113 LEU A CA 1
ATOM 884 C C . LEU A 1 113 ? -7.145 19.844 12.977 1 98.75 113 LEU A C 1
ATOM 886 O O . LEU A 1 113 ? -8.094 19.609 12.227 1 98.75 113 LEU A O 1
ATOM 890 N N . GLU A 1 114 ? -7.23 20.656 14.016 1 98.75 114 GLU A N 1
ATOM 891 C CA . GLU A 1 114 ? -8.5 21.266 14.398 1 98.75 114 GLU A CA 1
ATOM 892 C C . GLU A 1 114 ? -9.07 22.109 13.266 1 98.75 114 GLU A C 1
ATOM 894 O O . GLU A 1 114 ? -10.242 21.984 12.922 1 98.75 114 GLU A O 1
ATOM 899 N N . LYS A 1 115 ? -8.266 22.891 12.664 1 98.81 115 LYS A N 1
ATOM 900 C CA . LYS A 1 115 ? -8.719 23.812 11.633 1 98.81 115 LYS A CA 1
ATOM 901 C C . LYS A 1 115 ? -9.062 23.078 10.344 1 98.81 115 LYS A C 1
ATOM 903 O O . LYS A 1 115 ? -10.055 23.391 9.688 1 98.81 115 LYS A O 1
ATOM 908 N N . GLN A 1 116 ? -8.273 22.094 9.992 1 98.88 116 GLN A N 1
ATOM 909 C CA . GLN A 1 116 ? -8.555 21.344 8.773 1 98.88 116 GLN A CA 1
ATOM 910 C C . GLN A 1 116 ? -9.789 20.469 8.938 1 98.88 116 GLN A C 1
ATOM 912 O O . GLN A 1 116 ? -10.602 20.359 8.016 1 98.88 116 GLN A O 1
ATOM 917 N N . VAL A 1 117 ? -9.969 19.828 10.086 1 98.88 117 VAL A N 1
ATOM 918 C CA . VAL A 1 117 ? -11.164 19.047 10.352 1 98.88 117 VAL A CA 1
ATOM 919 C C . VAL A 1 117 ? -12.398 19.938 10.289 1 98.88 117 VAL A C 1
ATOM 921 O O . VAL A 1 117 ? -13.391 19.594 9.641 1 98.88 117 VAL A O 1
ATOM 924 N N . ALA A 1 118 ? -12.336 21.094 10.93 1 98.81 118 ALA A N 1
ATOM 925 C CA . ALA A 1 118 ? -13.453 22.031 10.938 1 98.81 118 ALA A CA 1
ATOM 926 C C . ALA A 1 118 ? -13.836 22.438 9.516 1 98.81 118 ALA A C 1
ATOM 928 O O . ALA A 1 118 ? -15.016 22.516 9.188 1 98.81 118 ALA A O 1
ATOM 929 N N . TYR A 1 119 ? -12.852 22.688 8.742 1 98.75 119 TYR A N 1
ATOM 930 C CA . TYR A 1 119 ? -13.102 23.094 7.363 1 98.75 119 TYR A CA 1
ATOM 931 C C . TYR A 1 119 ? -13.797 21.984 6.586 1 98.75 119 TYR A C 1
ATOM 933 O O . TYR A 1 119 ? -14.789 22.219 5.898 1 98.75 119 TYR A O 1
ATOM 941 N N . LEU A 1 120 ? -13.281 20.766 6.676 1 98.69 120 LEU A N 1
ATOM 942 C CA . LEU A 1 120 ? -13.859 19.625 5.965 1 98.69 120 LEU A CA 1
ATOM 943 C C . LEU A 1 120 ? -15.281 19.344 6.449 1 98.69 120 LEU A C 1
A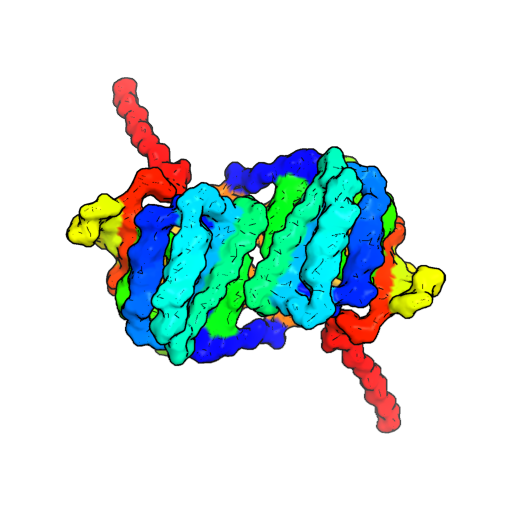TOM 945 O O . LEU A 1 120 ? -16.156 19.016 5.648 1 98.69 120 LEU A O 1
ATOM 949 N N . ASP A 1 121 ? -15.508 19.5 7.707 1 98.5 121 ASP A N 1
ATOM 950 C CA . ASP A 1 121 ? -16.844 19.297 8.266 1 98.5 121 ASP A CA 1
ATOM 951 C C . ASP A 1 121 ? -17.828 20.312 7.695 1 98.5 121 ASP A C 1
ATOM 953 O O . ASP A 1 121 ? -18.984 19.984 7.414 1 98.5 121 ASP A O 1
ATOM 957 N N . ALA A 1 122 ? -17.359 21.516 7.535 1 98.44 122 ALA A N 1
ATOM 958 C CA . ALA A 1 122 ? -18.219 22.594 7.074 1 98.44 122 ALA A CA 1
ATOM 959 C C . ALA A 1 122 ? -18.422 22.531 5.562 1 98.44 122 ALA A C 1
ATOM 961 O O . ALA A 1 122 ? -19.312 23.188 5.02 1 98.44 122 ALA A O 1
ATOM 962 N N . HIS A 1 123 ? -17.547 21.828 4.863 1 98.31 123 HIS A N 1
ATOM 963 C CA . HIS A 1 123 ? -17.594 21.734 3.406 1 98.31 123 HIS A CA 1
ATOM 964 C C . HIS A 1 123 ? -17.594 20.297 2.938 1 98.31 123 HIS A C 1
ATOM 966 O O . HIS A 1 123 ? -16.562 19.766 2.521 1 98.31 123 HIS A O 1
ATOM 972 N N . SER A 1 124 ? -18.734 19.703 2.785 1 97.06 124 SER A N 1
ATOM 973 C CA . SER A 1 124 ? -18.891 18.266 2.551 1 97.06 124 SER A CA 1
ATOM 974 C C . SER A 1 124 ? -18.422 17.875 1.155 1 97.06 124 SER A C 1
ATOM 976 O O . SER A 1 124 ? -18.062 16.719 0.913 1 97.06 124 SER A O 1
ATOM 978 N N . HIS A 1 125 ? -18.359 18.875 0.299 1 97 125 HIS A N 1
ATOM 979 C CA . HIS A 1 125 ? -17.969 18.562 -1.077 1 97 125 HIS A CA 1
ATOM 980 C C . HIS A 1 125 ? -16.453 18.531 -1.234 1 97 125 HIS A C 1
ATOM 982 O O . HIS A 1 125 ? -15.945 18.094 -2.268 1 97 125 HIS A O 1
ATOM 988 N N . ILE A 1 126 ? -15.742 19 -0.23 1 98.44 126 ILE A N 1
ATOM 989 C CA . ILE A 1 126 ? -14.289 19.016 -0.277 1 98.44 126 ILE A CA 1
ATOM 990 C C . ILE A 1 126 ? -13.75 17.656 0.191 1 98.44 126 ILE A C 1
ATOM 992 O O . ILE A 1 126 ? -14.086 17.188 1.281 1 98.44 126 ILE A O 1
ATOM 996 N N . ASP A 1 127 ? -12.867 17.047 -0.624 1 98.44 127 ASP A N 1
ATOM 997 C CA . ASP A 1 127 ? -12.297 15.742 -0.313 1 98.44 127 ASP A CA 1
ATOM 998 C C . ASP A 1 127 ? -10.898 15.883 0.292 1 98.44 127 ASP A C 1
ATOM 1000 O O . ASP A 1 127 ? -10.438 15 1.017 1 98.44 127 ASP A O 1
ATOM 1004 N N . LEU A 1 128 ? -10.234 16.938 -0.038 1 98.69 128 LEU A N 1
ATOM 1005 C CA . LEU A 1 128 ? -8.852 17.156 0.351 1 98.69 128 LEU A CA 1
ATOM 1006 C C . LEU A 1 128 ? -8.562 18.641 0.567 1 98.69 128 LEU A C 1
ATOM 1008 O O . LEU A 1 128 ? -8.961 19.484 -0.247 1 98.69 128 LEU A O 1
ATOM 1012 N N . VAL A 1 129 ? -7.945 18.984 1.697 1 98.81 129 VAL A N 1
ATOM 1013 C CA . VAL A 1 129 ? -7.629 20.375 1.985 1 98.81 129 VAL A CA 1
ATOM 1014 C C . VAL A 1 129 ? -6.176 20.5 2.443 1 98.81 129 VAL A C 1
ATOM 1016 O O . VAL A 1 129 ? -5.73 19.734 3.314 1 98.81 129 VAL A O 1
ATOM 1019 N N . GLY A 1 130 ? -5.414 21.312 1.79 1 98.56 130 GLY A N 1
ATOM 1020 C CA . GLY A 1 130 ? -4.082 21.688 2.236 1 98.56 130 GLY A CA 1
ATOM 1021 C C . GLY A 1 130 ? -4.066 22.953 3.072 1 98.56 130 GLY A C 1
ATOM 1022 O O . GLY A 1 130 ? -5.121 23.453 3.451 1 98.56 130 GLY A O 1
ATOM 1023 N N . THR A 1 131 ? -2.895 23.375 3.459 1 98.56 131 THR A N 1
ATOM 1024 C CA . THR A 1 131 ? -2.691 24.641 4.141 1 98.56 131 THR A CA 1
ATOM 1025 C C . THR A 1 131 ? -1.497 25.391 3.549 1 98.56 131 THR A C 1
ATOM 1027 O O . THR A 1 131 ? -0.718 24.812 2.785 1 98.56 131 THR A O 1
ATOM 1030 N N . ASN A 1 132 ? -1.472 26.625 3.885 1 98 132 ASN A N 1
ATOM 1031 C CA . ASN A 1 132 ? -0.183 27.281 3.686 1 98 132 ASN A CA 1
ATOM 1032 C C . ASN A 1 132 ? 0.846 26.812 4.715 1 98 132 ASN A C 1
ATOM 1034 O O . ASN A 1 132 ? 0.504 26.109 5.668 1 98 132 ASN A O 1
ATOM 1038 N N . TYR A 1 133 ? 2.096 27.047 4.367 1 97.31 133 TYR A N 1
ATOM 1039 C CA . TYR A 1 133 ? 3.184 26.656 5.254 1 97.31 133 TYR A CA 1
ATOM 1040 C C . TYR A 1 133 ? 4.32 27.672 5.207 1 97.31 133 TYR A C 1
ATOM 1042 O O . TYR A 1 133 ? 4.344 28.547 4.344 1 97.31 133 TYR A O 1
ATOM 1050 N N . GLU A 1 134 ? 5.164 27.609 6.223 1 96.75 134 GLU A N 1
ATOM 1051 C CA . GLU A 1 134 ? 6.395 28.406 6.262 1 96.75 134 GLU A CA 1
ATOM 1052 C C . GLU A 1 134 ? 7.625 27.5 6.238 1 96.75 134 GLU A C 1
ATOM 1054 O O . GLU A 1 134 ? 7.609 26.406 6.805 1 96.75 134 GLU A O 1
ATOM 1059 N N . VAL A 1 135 ? 8.617 28 5.578 1 94.5 135 VAL A N 1
ATOM 1060 C CA . VAL A 1 135 ? 9.898 27.297 5.504 1 94.5 135 VAL A CA 1
ATOM 1061 C C . VAL A 1 135 ? 10.859 27.875 6.543 1 94.5 135 VAL A C 1
ATOM 1063 O O . VAL A 1 135 ? 10.938 29.094 6.715 1 94.5 135 VAL A O 1
ATOM 1066 N N . PHE A 1 136 ? 11.5 26.984 7.266 1 90.94 136 PHE A N 1
ATOM 1067 C CA . PHE A 1 136 ? 12.523 27.453 8.195 1 90.94 136 PHE A CA 1
ATOM 1068 C C . PHE A 1 136 ? 13.797 26.625 8.039 1 90.94 136 PHE A C 1
ATOM 1070 O O . PHE A 1 136 ? 13.766 25.5 7.551 1 90.94 136 PHE A O 1
ATOM 1077 N N . GLU A 1 137 ? 14.898 27.312 8.312 1 86.25 137 GLU A N 1
ATOM 1078 C CA . GLU A 1 137 ? 16.188 26.609 8.289 1 86.25 137 GLU A CA 1
ATOM 1079 C C . GLU A 1 137 ? 16.438 25.875 9.594 1 86.25 137 GLU A C 1
ATOM 1081 O O . GLU A 1 137 ? 16.156 26.391 10.68 1 86.25 137 GLU A O 1
ATOM 1086 N N . ASP A 1 138 ? 16.969 24.672 9.273 1 82.81 138 ASP A N 1
ATOM 1087 C CA . ASP A 1 138 ? 17.281 23.891 10.469 1 82.81 138 ASP A CA 1
ATOM 1088 C C . ASP A 1 138 ? 18.203 24.672 11.414 1 82.81 138 ASP A C 1
ATOM 1090 O O . ASP A 1 138 ? 19.188 25.25 10.984 1 82.81 138 ASP A O 1
ATOM 1094 N N . GLY A 1 139 ? 17.859 24.812 12.625 1 76.06 139 GLY A N 1
ATOM 1095 C CA . GLY A 1 139 ? 18.656 25.531 13.602 1 76.06 139 GLY A CA 1
ATOM 1096 C C . GLY A 1 139 ? 18.25 26.984 13.75 1 76.06 139 GLY A C 1
ATOM 1097 O O . GLY A 1 139 ? 18.672 27.656 14.688 1 76.06 139 GLY A O 1
ATOM 1098 N N . TYR A 1 140 ? 17.438 27.469 12.758 1 79.06 140 TYR A N 1
ATOM 1099 C CA . TYR A 1 140 ? 16.984 28.859 12.805 1 79.06 140 TYR A CA 1
ATOM 1100 C C . TYR A 1 140 ? 15.461 28.922 12.695 1 79.06 140 TYR A C 1
ATOM 1102 O O . TYR A 1 140 ? 14.922 29.406 11.695 1 79.06 140 TYR A O 1
ATOM 1110 N N . PRO A 1 141 ? 14.805 28.562 13.75 1 72.81 141 PRO A N 1
ATOM 1111 C CA . PRO A 1 141 ? 13.344 28.453 13.664 1 72.81 141 PRO A CA 1
ATOM 1112 C C . PRO A 1 141 ? 12.664 29.812 13.492 1 72.81 141 PRO A C 1
ATOM 1114 O O . PRO A 1 141 ? 11.523 29.891 13.031 1 72.81 141 PRO A O 1
ATOM 1117 N N . GLU A 1 142 ? 13.398 30.844 13.672 1 78.69 142 GLU A N 1
ATOM 1118 C CA . GLU A 1 142 ? 12.812 32.188 13.617 1 78.69 142 GLU A CA 1
ATOM 1119 C C . GLU A 1 142 ? 12.828 32.719 12.188 1 78.69 142 GLU A C 1
ATOM 1121 O O . GLU A 1 142 ? 12.086 33.656 11.867 1 78.69 142 GLU A O 1
ATOM 1126 N N . ARG A 1 143 ? 13.68 32.219 11.438 1 80.94 143 ARG A N 1
ATOM 1127 C CA . ARG A 1 143 ? 13.742 32.656 10.047 1 80.94 143 ARG A CA 1
ATOM 1128 C C . ARG A 1 143 ? 12.781 31.844 9.18 1 80.94 143 ARG A C 1
ATOM 1130 O O . ARG A 1 143 ? 13.102 30.75 8.742 1 80.94 143 ARG A O 1
ATOM 1137 N N . ARG A 1 144 ? 11.578 32.438 9.102 1 89.62 144 ARG A N 1
ATOM 1138 C CA . ARG A 1 144 ? 10.539 31.703 8.383 1 89.62 144 ARG A CA 1
ATOM 1139 C C . ARG A 1 144 ? 10.055 32.5 7.168 1 89.62 144 ARG A C 1
ATOM 1141 O O . ARG A 1 144 ? 9.992 33.719 7.203 1 89.62 144 ARG A O 1
ATOM 1148 N N . MET A 1 145 ? 9.836 31.75 6.105 1 91.44 145 MET A N 1
ATOM 1149 C CA . MET A 1 145 ? 9.305 32.312 4.875 1 91.44 145 MET A CA 1
ATOM 1150 C C . MET A 1 145 ? 8.055 31.578 4.418 1 91.44 145 MET A C 1
ATOM 1152 O O . MET A 1 145 ? 8.062 30.344 4.34 1 91.44 145 MET A O 1
ATOM 1156 N N . ARG A 1 146 ? 7.133 32.375 4.133 1 94.19 146 ARG A N 1
ATOM 1157 C CA . ARG A 1 146 ? 5.871 31.797 3.674 1 94.19 146 ARG A CA 1
ATOM 1158 C C . ARG A 1 146 ? 5.996 31.266 2.246 1 94.19 146 ARG A C 1
ATOM 1160 O O . ARG A 1 146 ? 6.652 31.891 1.408 1 94.19 146 ARG A O 1
ATOM 1167 N N . ALA A 1 147 ? 5.348 30.125 2.027 1 93.69 147 ALA A N 1
ATOM 1168 C CA . ALA A 1 147 ? 5.309 29.625 0.659 1 93.69 147 ALA A CA 1
ATOM 1169 C C . ALA A 1 147 ? 4.5 30.547 -0.248 1 93.69 147 ALA A C 1
ATOM 1171 O O . ALA A 1 147 ? 3.477 31.094 0.167 1 93.69 147 ALA A O 1
ATOM 1172 N N . ASN A 1 148 ? 4.879 30.609 -1.547 1 93.12 148 ASN A N 1
ATOM 1173 C CA . ASN A 1 148 ? 4.211 31.562 -2.438 1 93.12 148 ASN A CA 1
ATOM 1174 C C . ASN A 1 148 ? 3.705 30.875 -3.705 1 93.12 148 ASN A C 1
ATOM 1176 O O . ASN A 1 148 ? 3.184 31.531 -4.605 1 93.12 148 ASN A O 1
ATOM 1180 N N . TRP A 1 149 ? 3.822 29.578 -3.77 1 93.75 149 TRP A N 1
ATOM 1181 C CA . TRP A 1 149 ? 3.426 28.875 -4.984 1 93.75 149 TRP A CA 1
ATOM 1182 C C . TRP A 1 149 ? 2.043 28.25 -4.82 1 93.75 149 TRP A C 1
ATOM 1184 O O . TRP A 1 149 ? 1.474 27.734 -5.785 1 93.75 149 TRP A O 1
ATOM 1194 N N . LEU A 1 150 ? 1.463 28.328 -3.68 1 96.94 150 LEU A N 1
ATOM 1195 C CA . LEU A 1 150 ? 0.139 27.766 -3.41 1 96.94 150 LEU A CA 1
ATOM 1196 C C . LEU A 1 150 ? -0.949 28.656 -4.02 1 96.94 150 LEU A C 1
ATOM 1198 O O . LEU A 1 150 ? -0.758 29.859 -4.188 1 96.94 150 LEU A O 1
ATOM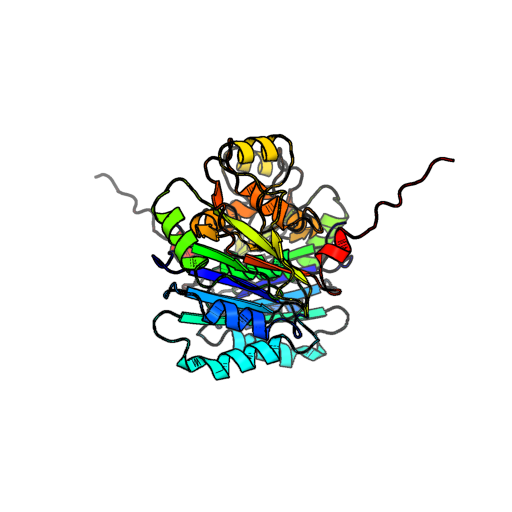 1202 N N . ARG A 1 151 ? -2.051 28.031 -4.379 1 97 151 ARG A N 1
ATOM 1203 C CA . ARG A 1 151 ? -3.209 28.734 -4.906 1 97 151 ARG A CA 1
ATOM 1204 C C . ARG A 1 151 ? -4.469 28.391 -4.117 1 97 151 ARG A C 1
ATOM 1206 O O . ARG A 1 151 ? -4.477 27.438 -3.332 1 97 151 ARG A O 1
ATOM 1213 N N . TYR A 1 152 ? -5.488 29.219 -4.348 1 97.06 152 TYR A N 1
ATOM 1214 C CA . TYR A 1 152 ? -6.711 29.125 -3.562 1 97.06 152 TYR A CA 1
ATOM 1215 C C . TYR A 1 152 ? -7.945 29.234 -4.453 1 97.06 152 TYR A C 1
ATOM 1217 O O . TYR A 1 152 ? -7.875 29.812 -5.547 1 97.06 152 TYR A O 1
ATOM 1225 N N . GLY A 1 153 ? -9.039 28.594 -3.99 1 95.25 153 GLY A N 1
ATOM 1226 C CA . GLY A 1 153 ? -10.305 28.719 -4.703 1 95.25 153 GLY A CA 1
ATOM 1227 C C . GLY A 1 153 ? -10.219 28.219 -6.137 1 95.25 153 GLY A C 1
ATOM 1228 O O . GLY A 1 153 ? -9.656 27.172 -6.41 1 95.25 153 GLY A O 1
ATOM 1229 N N . GLU A 1 154 ? -10.719 28.953 -7.016 1 94.31 154 GLU A N 1
ATOM 1230 C CA . GLU A 1 154 ? -10.867 28.562 -8.414 1 94.31 154 GLU A CA 1
ATOM 1231 C C . GLU A 1 154 ? -9.516 28.469 -9.109 1 94.31 154 GLU A C 1
ATOM 1233 O O . GLU A 1 154 ? -9.383 27.812 -10.141 1 94.31 154 GLU A O 1
ATOM 1238 N N . GLN A 1 155 ? -8.547 29.109 -8.508 1 96.25 155 GLN A N 1
ATOM 1239 C CA . GLN A 1 155 ? -7.215 29.109 -9.117 1 96.25 155 GLN A CA 1
ATOM 1240 C C . GLN A 1 155 ? -6.594 27.719 -9.078 1 96.25 155 GLN A C 1
ATOM 1242 O O . GLN A 1 155 ? -5.73 27.406 -9.898 1 96.25 155 GLN A O 1
ATOM 1247 N N . ILE A 1 156 ? -7.027 26.906 -8.164 1 96.62 156 ILE A N 1
ATOM 1248 C CA . ILE A 1 156 ? -6.484 25.562 -8.039 1 96.62 156 ILE A CA 1
ATOM 1249 C C . ILE A 1 156 ? -6.805 24.766 -9.305 1 96.62 156 ILE A C 1
ATOM 1251 O O . ILE A 1 156 ? -5.918 24.125 -9.891 1 96.62 156 ILE A O 1
ATOM 1255 N N . GLY A 1 157 ? -8.031 24.828 -9.719 1 93.81 157 GLY A N 1
ATOM 1256 C CA . GLY A 1 157 ? -8.43 24.125 -10.93 1 93.81 157 GLY A CA 1
ATOM 1257 C C . GLY A 1 157 ? -7.684 24.594 -12.164 1 93.81 157 GLY A C 1
ATOM 1258 O O . GLY A 1 157 ? -7.305 23.781 -13.016 1 93.81 157 GLY A O 1
ATOM 1259 N N . LYS A 1 158 ? -7.441 25.891 -12.219 1 95.19 158 LYS A N 1
ATOM 1260 C CA . LYS A 1 158 ? -6.734 26.453 -13.359 1 95.19 158 LYS A CA 1
ATOM 1261 C C . LYS A 1 158 ? -5.297 25.953 -13.422 1 95.19 158 LYS A C 1
ATOM 1263 O O . LYS A 1 158 ? -4.805 25.609 -14.5 1 95.19 158 LYS A O 1
ATOM 1268 N N . VAL A 1 159 ? -4.688 25.906 -12.32 1 95.75 159 VAL A N 1
ATOM 1269 C CA . VAL A 1 159 ? -3.295 25.484 -12.25 1 95.75 159 VAL A CA 1
ATOM 1270 C C . VAL A 1 159 ? -3.178 24.031 -12.68 1 95.75 159 VAL A C 1
ATOM 1272 O O . VAL A 1 159 ? -2.352 23.688 -13.531 1 95.75 159 VAL A O 1
ATOM 1275 N N . TYR A 1 160 ? -4.027 23.156 -12.172 1 93.31 160 TYR A N 1
ATOM 1276 C CA . TYR A 1 160 ? -3.928 21.734 -12.484 1 93.31 160 TYR A CA 1
ATOM 1277 C C . TYR A 1 160 ? -4.379 21.453 -13.906 1 93.31 160 TYR A C 1
ATOM 1279 O O . TYR A 1 160 ? -3.852 20.547 -14.57 1 93.31 160 TYR A O 1
ATOM 1287 N N . ALA A 1 161 ? -5.352 22.188 -14.383 1 91.94 161 ALA A N 1
ATOM 1288 C CA . ALA A 1 161 ? -5.762 22.047 -15.781 1 91.94 161 ALA A CA 1
ATOM 1289 C C . ALA A 1 161 ? -4.609 22.375 -16.719 1 91.94 161 ALA A C 1
ATOM 1291 O O . ALA A 1 161 ? -4.52 21.812 -17.812 1 91.94 161 ALA A O 1
ATOM 1292 N N . ALA A 1 162 ? -3.715 23.234 -16.25 1 93.19 162 ALA A N 1
ATOM 1293 C CA . ALA A 1 162 ? -2.566 23.641 -17.062 1 93.19 162 ALA A CA 1
ATOM 1294 C C . ALA A 1 162 ? -1.375 22.719 -16.828 1 93.19 162 ALA A C 1
ATOM 1296 O O . ALA A 1 162 ? -0.285 22.953 -17.359 1 93.19 162 ALA A O 1
ATOM 1297 N N . GLY A 1 163 ? -1.538 21.719 -15.992 1 89.56 163 GLY A N 1
ATOM 1298 C CA . GLY A 1 163 ? -0.475 20.766 -15.742 1 89.56 163 GLY A CA 1
ATOM 1299 C C . GLY A 1 163 ? 0.446 21.172 -14.609 1 89.56 163 GLY A C 1
ATOM 1300 O O . GLY A 1 163 ? 1.535 20.609 -14.453 1 89.56 163 GLY A O 1
ATOM 1301 N N . GLY A 1 164 ? -0.01 22.172 -13.828 1 92.44 164 GLY A N 1
ATOM 1302 C CA . GLY A 1 164 ? 0.801 22.656 -12.727 1 92.44 164 GLY A CA 1
ATOM 1303 C C . GLY A 1 164 ? 0.465 22 -11.398 1 92.44 164 GLY A C 1
ATOM 1304 O O . GLY A 1 164 ? -0.188 20.953 -11.375 1 92.44 164 GLY A O 1
ATOM 1305 N N . HIS A 1 165 ? 1.06 22.531 -10.32 1 93.12 165 HIS A N 1
ATOM 1306 C CA . HIS A 1 165 ? 0.901 22.016 -8.969 1 93.12 165 HIS A CA 1
ATOM 1307 C C . HIS A 1 165 ? 0.849 23.156 -7.953 1 93.12 165 HIS A C 1
ATOM 1309 O O . HIS A 1 165 ? 1.588 24.141 -8.078 1 93.12 165 HIS A O 1
ATOM 1315 N N . CYS A 1 166 ? -0.177 23.047 -6.961 1 96.62 166 CYS A N 1
ATOM 1316 C CA . CYS A 1 166 ? -0.267 24.172 -6.043 1 96.62 166 CYS A CA 1
ATOM 1317 C C . CYS A 1 166 ? -0.804 23.734 -4.688 1 96.62 166 CYS A C 1
ATOM 1319 O O . CYS A 1 166 ? -1.391 24.531 -3.953 1 96.62 166 CYS A O 1
ATOM 1321 N N . ILE A 1 167 ? -0.789 22.5 -4.398 1 96.81 167 ILE A N 1
ATOM 1322 C CA . ILE A 1 167 ? -1.109 21.938 -3.088 1 96.81 167 ILE A CA 1
ATOM 1323 C C . ILE A 1 167 ? 0.099 21.188 -2.537 1 96.81 167 ILE A C 1
ATOM 1325 O O . ILE A 1 167 ? 0.653 20.312 -3.207 1 96.81 167 ILE A O 1
ATOM 1329 N N . CYS A 1 168 ? 0.497 21.562 -1.379 1 96.38 168 CYS A N 1
ATOM 1330 C CA . CYS A 1 168 ? 1.638 20.891 -0.761 1 96.38 168 CYS A CA 1
ATOM 1331 C C . CYS A 1 168 ? 1.216 19.578 -0.104 1 96.38 168 CYS A C 1
ATOM 1333 O O . CYS A 1 168 ? 0.398 19.578 0.817 1 96.38 168 CYS A O 1
ATOM 1335 N N . HIS A 1 169 ? 1.829 18.516 -0.53 1 95.94 169 HIS A N 1
ATOM 1336 C CA . HIS A 1 169 ? 1.435 17.188 -0.098 1 95.94 169 HIS A CA 1
ATOM 1337 C C . HIS A 1 169 ? 1.589 17.031 1.411 1 95.94 169 HIS A C 1
ATOM 1339 O O . HIS A 1 169 ? 0.702 16.484 2.078 1 95.94 169 HIS A O 1
ATOM 1345 N N . GLY A 1 170 ? 2.619 17.469 2.025 1 96.5 170 GLY A N 1
ATOM 1346 C CA . GLY A 1 170 ? 2.871 17.328 3.449 1 96.5 170 GLY A CA 1
ATOM 1347 C C . GLY A 1 170 ? 1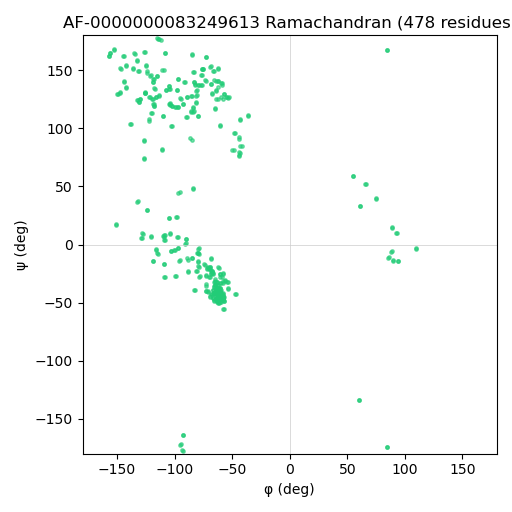.825 18 4.312 1 96.5 170 GLY A C 1
ATOM 1348 O O . GLY A 1 170 ? 1.655 17.656 5.48 1 96.5 170 GLY A O 1
ATOM 1349 N N . THR A 1 171 ? 1.08 18.938 3.738 1 97.94 171 THR A N 1
ATOM 1350 C CA . THR A 1 171 ? 0.086 19.703 4.488 1 97.94 171 THR A CA 1
ATOM 1351 C C . THR A 1 171 ? -1.304 19.094 4.309 1 97.94 171 THR A C 1
ATOM 1353 O O . THR A 1 171 ? -2.26 19.531 4.957 1 97.94 171 THR A O 1
ATOM 1356 N N . ALA A 1 172 ? -1.429 18.109 3.537 1 98.44 172 ALA A N 1
ATOM 1357 C CA . ALA A 1 172 ? -2.73 17.641 3.061 1 98.44 172 ALA A CA 1
ATOM 1358 C C . ALA A 1 172 ? -3.467 16.859 4.145 1 98.44 172 ALA A C 1
ATOM 1360 O O . ALA A 1 172 ? -2.857 16.078 4.875 1 98.44 172 ALA A O 1
ATOM 1361 N N . MET A 1 173 ? -4.715 17.125 4.25 1 98.88 173 MET A N 1
ATOM 1362 C CA . MET A 1 173 ? -5.688 16.281 4.934 1 98.88 173 MET A CA 1
ATOM 1363 C C . MET A 1 173 ? -6.809 15.859 3.986 1 98.88 173 MET A C 1
ATOM 1365 O O . MET A 1 173 ? -7.395 16.703 3.305 1 98.88 173 MET A O 1
ATOM 1369 N N . LEU A 1 174 ? -7.078 14.602 3.877 1 98.69 174 LEU A N 1
ATOM 1370 C CA . LEU A 1 174 ? -8.109 14.117 2.971 1 98.69 174 LEU A CA 1
ATOM 1371 C C . LEU A 1 174 ? -9.133 13.258 3.717 1 98.69 174 LEU A C 1
ATOM 1373 O O . LEU A 1 174 ? -8.836 12.734 4.793 1 98.69 174 LEU A O 1
ATOM 1377 N N . ARG A 1 175 ? -10.312 13.219 3.188 1 98.44 175 ARG A N 1
ATOM 1378 C CA . ARG A 1 175 ? -11.281 12.234 3.662 1 98.44 175 ARG A CA 1
ATOM 1379 C C . ARG A 1 175 ? -10.805 10.812 3.369 1 98.44 175 ARG A C 1
ATOM 1381 O O . ARG A 1 175 ? -10.367 10.516 2.254 1 98.44 175 ARG A O 1
ATOM 1388 N N . GLY A 1 176 ? -10.891 9.961 4.402 1 97.81 176 GLY A N 1
ATOM 1389 C CA . GLY A 1 176 ? -10.492 8.57 4.223 1 97.81 176 GLY A CA 1
ATOM 1390 C C . GLY A 1 176 ? -11.188 7.895 3.059 1 97.81 176 GLY A C 1
ATOM 1391 O O . GLY A 1 176 ? -10.586 7.074 2.361 1 97.81 176 GLY A O 1
ATOM 1392 N N . GLU A 1 177 ? -12.328 8.25 2.793 1 96.31 177 GLU A N 1
ATOM 1393 C CA . GLU A 1 177 ? -13.125 7.664 1.72 1 96.31 177 GLU A CA 1
ATOM 1394 C C . GLU A 1 177 ? -12.508 7.957 0.354 1 96.31 177 GLU A C 1
ATOM 1396 O O . GLU A 1 177 ? -12.625 7.148 -0.571 1 96.31 177 GLU A O 1
ATOM 1401 N N . LEU A 1 178 ? -11.93 9.109 0.214 1 96.62 178 LEU A N 1
ATOM 1402 C CA . LEU A 1 178 ? -11.234 9.414 -1.032 1 96.62 178 LEU A CA 1
ATOM 1403 C C . LEU A 1 178 ? -10.148 8.383 -1.319 1 96.62 178 LEU A C 1
ATOM 1405 O O . LEU A 1 178 ? -10.086 7.832 -2.42 1 96.62 178 LEU A O 1
ATOM 1409 N N . PHE A 1 179 ? -9.344 8.125 -0.303 1 96.88 179 PHE A N 1
ATOM 1410 C CA . PHE A 1 179 ? -8.289 7.121 -0.426 1 96.88 179 PHE A CA 1
ATOM 1411 C C . PHE A 1 179 ? -8.883 5.758 -0.774 1 96.88 179 PHE A C 1
ATOM 1413 O O . PHE A 1 179 ? -8.367 5.055 -1.641 1 96.88 179 PHE A O 1
ATOM 1420 N N . ASP A 1 180 ? -9.922 5.414 -0.096 1 95.69 180 ASP A N 1
ATOM 1421 C CA . ASP A 1 180 ? -10.555 4.117 -0.327 1 95.69 180 ASP A CA 1
ATOM 1422 C C . ASP A 1 180 ? -10.984 3.969 -1.783 1 95.69 180 ASP A C 1
ATOM 1424 O O . ASP A 1 180 ? -10.914 2.875 -2.35 1 95.69 180 ASP A O 1
ATOM 1428 N N . ARG A 1 181 ? -11.336 5.035 -2.312 1 93.25 181 ARG A N 1
ATOM 1429 C CA . ARG A 1 181 ? -11.859 5.016 -3.674 1 93.25 181 ARG A CA 1
ATOM 1430 C C . ARG A 1 181 ? -10.727 5 -4.699 1 93.25 181 ARG A C 1
ATOM 1432 O O . ARG A 1 181 ? -10.789 4.273 -5.691 1 93.25 181 ARG A O 1
ATOM 1439 N N . ILE A 1 182 ? -9.656 5.734 -4.465 1 93.25 182 ILE A N 1
ATOM 1440 C CA . ILE A 1 182 ? -8.727 5.973 -5.566 1 93.25 182 ILE A CA 1
ATOM 1441 C C . ILE A 1 182 ? -7.43 5.203 -5.32 1 93.25 182 ILE A C 1
ATOM 1443 O O . ILE A 1 182 ? -6.602 5.07 -6.223 1 93.25 182 ILE A O 1
ATOM 1447 N N . GLY A 1 183 ? -7.199 4.758 -4.082 1 94.25 183 GLY A N 1
ATOM 1448 C CA . GLY A 1 183 ? -5.961 4.062 -3.764 1 94.25 183 GLY A CA 1
ATOM 1449 C C . GLY A 1 183 ? -4.816 5.004 -3.439 1 94.25 183 GLY A C 1
ATOM 1450 O O . GLY A 1 183 ? -5.02 6.207 -3.27 1 94.25 183 GLY A O 1
ATOM 1451 N N . GLY A 1 184 ? -3.676 4.434 -3.26 1 95 184 GLY A N 1
ATOM 1452 C CA . GLY A 1 184 ? -2.521 5.176 -2.783 1 95 184 GLY A CA 1
ATOM 1453 C C . GLY A 1 184 ? -1.66 5.727 -3.904 1 95 184 GLY A C 1
ATOM 1454 O O . GLY A 1 184 ? -2.146 5.945 -5.016 1 95 184 GLY A O 1
ATOM 1455 N N . HIS A 1 185 ? -0.419 6.117 -3.516 1 95.56 185 HIS A N 1
ATOM 1456 C CA . HIS A 1 185 ? 0.587 6.633 -4.438 1 95.56 185 HIS A CA 1
ATOM 1457 C C . HIS A 1 185 ? 1.092 5.539 -5.371 1 95.56 185 HIS A C 1
ATOM 1459 O O . HIS A 1 185 ? 0.988 4.352 -5.055 1 95.56 185 HIS A O 1
ATOM 1465 N N . THR A 1 186 ? 1.534 5.922 -6.531 1 94 186 THR A N 1
ATOM 1466 C CA . THR A 1 186 ? 2.186 4.984 -7.441 1 94 186 THR A CA 1
ATOM 1467 C C . THR A 1 186 ? 3.666 5.32 -7.59 1 94 186 THR A C 1
ATOM 1469 O O . THR A 1 186 ? 4.156 6.273 -6.984 1 94 186 THR A O 1
ATOM 1472 N N . ARG A 1 187 ? 4.312 4.473 -8.328 1 92.5 187 ARG A N 1
ATOM 1473 C CA . ARG A 1 187 ? 5.719 4.707 -8.641 1 92.5 187 ARG A CA 1
ATOM 1474 C C . ARG A 1 187 ? 5.887 5.188 -10.078 1 92.5 187 ARG A C 1
ATOM 1476 O O . ARG A 1 187 ? 6.973 5.09 -10.648 1 92.5 187 ARG A O 1
ATOM 1483 N N . ARG A 1 188 ? 4.863 5.723 -10.57 1 85.44 188 ARG A N 1
ATOM 1484 C CA . ARG A 1 188 ? 4.836 6.102 -11.977 1 85.44 188 ARG A CA 1
ATOM 1485 C C . ARG A 1 188 ? 5.84 7.215 -12.266 1 85.44 188 ARG A C 1
ATOM 1487 O O . ARG A 1 188 ? 6.52 7.195 -13.297 1 85.44 188 ARG A O 1
ATOM 1494 N N . ILE A 1 189 ? 5.902 8.195 -11.352 1 77.38 189 ILE A N 1
ATOM 1495 C CA . ILE A 1 189 ? 6.785 9.344 -11.539 1 77.38 189 ILE A CA 1
ATOM 1496 C C . ILE A 1 189 ? 7.75 9.445 -10.359 1 77.38 189 ILE A C 1
ATOM 1498 O O . ILE A 1 189 ? 7.348 9.797 -9.242 1 77.38 189 ILE A O 1
ATOM 1502 N N . GLU A 1 190 ? 8.945 9.094 -10.664 1 74.56 190 GLU A N 1
ATOM 1503 C CA . GLU A 1 190 ? 9.953 9.164 -9.609 1 74.56 190 GLU A CA 1
ATOM 1504 C C . GLU A 1 190 ? 10.141 10.602 -9.125 1 74.56 190 GLU A C 1
ATOM 1506 O O . GLU A 1 190 ? 10.297 11.516 -9.93 1 74.56 190 GLU A O 1
ATOM 1511 N N . GLY A 1 191 ? 10 10.828 -7.859 1 74.75 191 GLY A N 1
ATOM 1512 C CA . GLY A 1 191 ? 10.25 12.148 -7.293 1 74.75 191 GLY A CA 1
ATOM 1513 C C . GLY A 1 191 ? 9.023 13.047 -7.309 1 74.75 191 GLY A C 1
ATOM 1514 O O . GLY A 1 191 ? 9.062 14.156 -6.777 1 74.75 191 GLY A O 1
ATOM 1515 N N . ALA A 1 192 ? 7.957 12.547 -7.949 1 79.75 192 ALA A N 1
ATOM 1516 C CA . ALA A 1 192 ? 6.738 13.352 -8 1 79.75 192 ALA A CA 1
ATOM 1517 C C . ALA A 1 192 ? 5.516 12.516 -7.617 1 79.75 192 ALA A C 1
ATOM 1519 O O . ALA A 1 192 ? 4.438 12.688 -8.195 1 79.75 192 ALA A O 1
ATOM 1520 N N . GLU A 1 193 ? 5.68 11.664 -6.703 1 84.56 193 GLU A N 1
ATOM 1521 C CA . GLU A 1 193 ? 4.605 10.797 -6.227 1 84.56 193 GLU A CA 1
ATOM 1522 C C . GLU A 1 193 ? 3.48 11.609 -5.594 1 84.56 193 GLU A C 1
ATOM 1524 O O . GLU A 1 193 ? 2.305 11.273 -5.738 1 84.56 193 GLU A O 1
ATOM 1529 N N . ASP A 1 194 ? 3.893 12.664 -5.02 1 87.88 194 ASP A N 1
ATOM 1530 C CA . ASP A 1 194 ? 2.936 13.539 -4.352 1 87.88 194 ASP A CA 1
ATOM 1531 C C . ASP A 1 194 ? 2.029 14.234 -5.363 1 87.88 194 ASP A C 1
ATOM 1533 O O . ASP A 1 194 ? 0.808 14.25 -5.203 1 87.88 194 ASP A O 1
ATOM 1537 N N . TYR A 1 195 ? 2.693 14.703 -6.363 1 87.56 195 TYR A N 1
ATOM 1538 C CA . TYR A 1 195 ? 1.938 15.359 -7.426 1 87.56 195 TYR A CA 1
ATOM 1539 C C . TYR A 1 195 ? 0.937 14.391 -8.055 1 87.56 195 TYR A C 1
ATOM 1541 O O . TYR A 1 195 ? -0.235 14.734 -8.227 1 87.56 195 TYR A O 1
ATOM 1549 N N . GLU A 1 196 ? 1.38 13.289 -8.344 1 89.75 196 GLU A N 1
ATOM 1550 C CA . GLU A 1 196 ? 0.532 12.305 -9 1 89.75 196 GLU A CA 1
ATOM 1551 C C . GLU A 1 196 ? -0.669 11.938 -8.133 1 89.75 196 GLU A C 1
ATOM 1553 O O . GLU A 1 196 ? -1.79 11.82 -8.633 1 89.75 196 GLU A O 1
ATOM 1558 N N . PHE A 1 197 ? -0.457 11.727 -6.93 1 94.38 197 PHE A N 1
ATOM 1559 C CA . PHE A 1 197 ? -1.541 11.359 -6.023 1 94.38 197 PHE A CA 1
ATOM 1560 C C . PHE A 1 197 ? -2.582 12.477 -5.953 1 94.38 197 PHE A C 1
ATOM 1562 O O . PHE A 1 197 ? -3.783 12.211 -6.043 1 94.38 197 PHE A O 1
ATOM 1569 N N . ILE A 1 198 ? -2.104 13.703 -5.781 1 95 198 ILE A N 1
ATOM 1570 C CA . ILE A 1 198 ? -3.02 14.836 -5.676 1 95 198 ILE A CA 1
ATOM 1571 C C . ILE A 1 198 ? -3.781 15 -6.988 1 95 198 ILE A C 1
ATOM 1573 O O . ILE A 1 198 ? -4.992 15.227 -6.984 1 95 198 ILE A O 1
ATOM 1577 N N . ALA A 1 199 ? -3.102 14.875 -8.047 1 92.12 199 ALA A N 1
ATOM 1578 C CA . ALA A 1 199 ? -3.746 14.992 -9.352 1 92.12 199 ALA A CA 1
ATOM 1579 C C . ALA A 1 199 ? -4.832 13.93 -9.523 1 92.12 199 ALA A C 1
ATOM 1581 O O . ALA A 1 199 ? -5.891 14.195 -10.094 1 92.12 199 ALA A O 1
ATOM 1582 N N . LYS A 1 200 ? -4.566 12.773 -9.023 1 91.25 200 LYS A N 1
ATOM 1583 C CA . LYS A 1 200 ? -5.523 11.672 -9.055 1 91.25 200 LYS A CA 1
ATOM 1584 C C . LYS A 1 200 ? -6.754 11.992 -8.211 1 91.25 200 LYS A C 1
ATOM 1586 O O . LYS A 1 200 ? -7.863 11.547 -8.531 1 91.25 200 LYS A O 1
ATOM 1591 N N . ALA A 1 201 ? -6.547 12.727 -7.223 1 94.62 201 ALA A N 1
ATOM 1592 C CA . ALA A 1 201 ? -7.602 13.039 -6.258 1 94.62 201 ALA A CA 1
ATOM 1593 C C . ALA A 1 201 ? -8.508 14.148 -6.781 1 94.62 201 ALA A C 1
ATOM 1595 O O . ALA A 1 201 ? -9.648 14.289 -6.332 1 94.62 201 ALA A O 1
ATOM 1596 N N . ILE A 1 202 ? -8 14.922 -7.668 1 95.19 202 ILE A N 1
ATOM 1597 C CA . ILE A 1 202 ? -8.695 16.125 -8.125 1 95.19 202 ILE A CA 1
ATOM 1598 C C . ILE A 1 202 ? -9.75 15.742 -9.164 1 95.19 202 ILE A C 1
ATOM 1600 O O . ILE A 1 202 ? -9.453 15.016 -10.117 1 95.19 202 ILE A O 1
ATOM 1604 N N . LYS A 1 203 ? -10.938 16.172 -8.984 1 93.31 203 LYS A N 1
ATOM 1605 C CA . LYS A 1 203 ? -12.016 16.031 -9.961 1 93.31 203 LYS A CA 1
ATOM 1606 C C . LYS A 1 203 ? -11.992 17.156 -10.977 1 93.31 203 LYS A C 1
ATOM 1608 O O . LYS A 1 203 ? -11.32 18.172 -10.766 1 93.31 203 LYS A O 1
ATOM 1613 N N . PRO A 1 204 ? -12.703 16.906 -12.047 1 88.94 204 PRO A N 1
ATOM 1614 C CA . PRO A 1 204 ? -12.766 18 -13.023 1 88.94 204 PRO A CA 1
ATOM 1615 C C . PRO A 1 204 ? -13.219 19.312 -12.398 1 88.94 204 PRO A C 1
ATOM 1617 O O . PRO A 1 204 ? -14.195 19.344 -11.656 1 88.94 204 PRO A O 1
ATOM 1620 N N . GLY A 1 205 ? -12.453 20.359 -12.578 1 89.69 205 GLY A N 1
ATOM 1621 C CA . GLY A 1 205 ? -12.75 21.656 -12.008 1 89.69 205 GLY A CA 1
ATOM 1622 C C . GLY A 1 205 ? -12.148 21.859 -10.633 1 89.69 205 GLY A C 1
ATOM 1623 O O . GLY A 1 205 ? -12.156 22.984 -10.102 1 89.69 205 GLY A O 1
ATOM 1624 N N . ALA A 1 206 ? -11.711 20.828 -10.016 1 93.75 206 ALA A N 1
ATOM 1625 C CA . ALA A 1 206 ? -10.984 20.828 -8.75 1 93.75 206 ALA A CA 1
ATOM 1626 C C . ALA A 1 206 ? -11.828 21.438 -7.633 1 93.75 206 ALA A C 1
ATOM 1628 O O . ALA A 1 206 ? -11.297 22.125 -6.75 1 93.75 206 ALA A O 1
ATOM 1629 N N . ARG A 1 207 ? -13.086 21.266 -7.688 1 94.81 207 ARG A N 1
ATOM 1630 C CA . ARG A 1 207 ? -13.977 21.828 -6.684 1 94.81 207 ARG A CA 1
ATOM 1631 C C . ARG A 1 207 ? -13.992 20.969 -5.418 1 94.81 207 ARG A C 1
ATOM 1633 O O . ARG A 1 207 ? -14.516 21.391 -4.387 1 94.81 207 ARG A O 1
ATOM 1640 N N . ASN A 1 208 ? -13.328 19.828 -5.547 1 97.88 208 ASN A N 1
ATOM 1641 C CA . ASN A 1 208 ? -13.32 18.922 -4.406 1 97.88 208 ASN A CA 1
ATOM 1642 C C . ASN A 1 208 ? -12.055 19.094 -3.57 1 97.88 208 ASN A C 1
ATOM 1644 O O . ASN A 1 208 ? -11.797 18.297 -2.664 1 97.88 208 ASN A O 1
ATOM 1648 N N . VAL A 1 209 ? -11.195 20.078 -3.865 1 98.25 209 VAL A N 1
ATOM 1649 C CA . VAL A 1 209 ? -9.977 20.312 -3.1 1 98.25 209 VAL A CA 1
ATOM 1650 C C . VAL A 1 209 ? -9.852 21.797 -2.758 1 98.25 209 VAL A C 1
ATOM 1652 O O . VAL A 1 209 ? -10.477 22.641 -3.4 1 98.25 209 VAL A O 1
ATOM 1655 N N . GLU A 1 210 ? -9.07 22.094 -1.721 1 98.56 210 GLU A N 1
ATOM 1656 C CA . GLU A 1 210 ? -8.844 23.484 -1.312 1 98.56 210 GLU A CA 1
ATOM 1657 C C . GLU A 1 210 ? -7.543 23.609 -0.519 1 98.56 210 GLU A C 1
ATOM 1659 O O . GLU A 1 210 ? -6.98 22.609 -0.069 1 98.56 210 GLU A O 1
ATOM 1664 N N . ASN A 1 211 ? -7.055 24.766 -0.406 1 98.44 211 ASN A N 1
ATOM 1665 C CA . ASN A 1 211 ? -6.004 25.172 0.526 1 98.44 211 ASN A CA 1
ATOM 1666 C C . ASN A 1 211 ? -6.508 26.219 1.517 1 98.44 211 ASN A C 1
ATOM 1668 O O . ASN A 1 211 ? -7.188 27.172 1.129 1 98.44 211 ASN A O 1
ATOM 1672 N N . LEU A 1 212 ? -6.172 25.984 2.732 1 98.56 212 LEU A N 1
ATOM 1673 C CA . LEU A 1 212 ? -6.355 27.062 3.699 1 98.56 212 LEU A CA 1
ATOM 1674 C C . LEU A 1 212 ? -5.227 28.094 3.602 1 98.56 212 LEU A C 1
ATOM 1676 O O . LEU A 1 212 ? -4.059 27.719 3.48 1 98.56 212 LEU A O 1
ATOM 1680 N N . PRO A 1 213 ? -5.559 29.375 3.656 1 97.75 213 PRO A N 1
ATOM 1681 C CA . PRO A 1 213 ? -4.496 30.375 3.592 1 97.75 213 PRO A CA 1
ATOM 1682 C C . PRO A 1 213 ? -3.662 30.438 4.867 1 97.75 213 PRO A C 1
ATOM 1684 O O . PRO A 1 213 ? -2.551 30.969 4.859 1 97.75 213 PRO A O 1
ATOM 1687 N N . GLU A 1 214 ? -4.145 29.984 5.941 1 98 214 GLU A N 1
ATOM 1688 C CA . GLU A 1 214 ? -3.438 29.984 7.215 1 98 214 GLU A CA 1
ATOM 1689 C C . GLU A 1 214 ? -2.189 29.109 7.164 1 98 214 GLU A C 1
ATOM 1691 O O . GLU A 1 214 ? -2.205 28.031 6.566 1 98 214 GLU A O 1
ATOM 1696 N N . VAL A 1 215 ? -1.156 29.609 7.801 1 97.75 215 VAL A N 1
ATOM 1697 C CA . VAL A 1 215 ? 0.057 28.812 7.961 1 97.75 215 VAL A CA 1
ATOM 1698 C C . VAL A 1 215 ? -0.127 27.812 9.102 1 97.75 215 VAL A C 1
ATOM 1700 O O . VAL A 1 215 ? -0.169 28.203 10.273 1 97.75 215 VAL A O 1
ATOM 1703 N N . LEU A 1 216 ? -0.205 26.484 8.711 1 98.44 216 LEU A N 1
ATOM 1704 C CA . LEU A 1 216 ? -0.476 25.469 9.719 1 98.44 216 LEU A CA 1
ATOM 1705 C C . LEU A 1 216 ? 0.559 24.344 9.656 1 98.44 216 LEU A C 1
ATOM 1707 O O . LEU A 1 216 ? 0.384 23.297 10.281 1 98.44 216 LEU A O 1
ATOM 1711 N N . TYR A 1 217 ? 1.579 24.547 8.914 1 97.62 217 TYR A N 1
ATOM 1712 C CA . TYR A 1 217 ? 2.654 23.578 8.688 1 97.62 217 TYR A CA 1
ATOM 1713 C C . TYR A 1 217 ? 3.998 24.297 8.562 1 97.62 217 TYR A C 1
ATOM 1715 O O . TYR A 1 217 ? 4.078 25.391 8.008 1 97.62 217 TYR A O 1
ATOM 1723 N N . TYR A 1 218 ? 5.059 23.734 9.133 1 96 218 TYR A N 1
ATOM 1724 C CA . TYR A 1 218 ? 6.402 24.297 9.07 1 96 218 TYR A CA 1
ATOM 1725 C C . TYR A 1 218 ? 7.371 23.328 8.391 1 96 218 TYR A C 1
ATOM 1727 O O . TYR A 1 218 ? 7.699 22.281 8.953 1 96 218 TYR A O 1
ATOM 1735 N N . TYR A 1 219 ? 7.816 23.703 7.305 1 94.38 219 TYR A N 1
ATOM 1736 C CA . TYR A 1 219 ? 8.719 22.906 6.469 1 94.38 219 TYR A CA 1
ATOM 1737 C C . TYR A 1 219 ? 10.172 23.172 6.836 1 94.38 219 TYR A C 1
ATOM 1739 O O . TYR A 1 219 ? 10.641 24.312 6.777 1 94.38 219 TYR A O 1
ATOM 1747 N N . ARG A 1 220 ? 10.891 22.125 7.098 1 91.88 220 ARG A N 1
ATOM 1748 C CA . ARG A 1 220 ? 12.289 22.25 7.5 1 91.88 220 ARG A CA 1
ATOM 1749 C C . ARG A 1 220 ? 13.227 22.109 6.301 1 91.88 220 ARG A C 1
ATOM 1751 O O . ARG A 1 220 ? 13.172 21.109 5.578 1 91.88 220 ARG A O 1
ATOM 1758 N N . LYS A 1 221 ? 14.039 23.094 6.156 1 87.75 221 LYS A N 1
ATOM 1759 C CA . LYS A 1 221 ? 15.109 23 5.168 1 87.75 221 LYS A CA 1
ATOM 1760 C C . LYS A 1 221 ? 16.391 22.469 5.793 1 87.75 221 LYS A C 1
ATOM 1762 O O . LYS A 1 221 ? 16.844 22.984 6.82 1 87.75 221 LYS A O 1
ATOM 1767 N N . HIS A 1 222 ? 16.828 21.359 5.246 1 82.25 222 HIS A N 1
ATOM 1768 C CA . HIS A 1 222 ? 18.078 20.781 5.727 1 82.25 222 HIS A CA 1
ATOM 1769 C C . HIS A 1 222 ? 18.766 19.969 4.629 1 82.25 222 HIS A C 1
ATOM 1771 O O . HIS A 1 222 ? 18.188 19.75 3.562 1 82.25 222 HIS A O 1
ATOM 1777 N N . VAL A 1 223 ? 20 19.609 4.867 1 72.69 223 VAL A N 1
ATOM 1778 C CA . VAL A 1 223 ? 20.875 19.031 3.855 1 72.69 223 VAL A CA 1
ATOM 1779 C C . VAL A 1 223 ? 20.391 17.625 3.502 1 72.69 223 VAL A C 1
ATOM 1781 O O . VAL A 1 223 ? 20.672 17.125 2.41 1 72.69 223 VAL A O 1
ATOM 1784 N N . GLN A 1 224 ? 19.641 16.984 4.316 1 68.12 224 GLN A N 1
ATOM 1785 C CA . GLN A 1 224 ? 19.266 15.594 4.117 1 68.12 224 GLN A CA 1
ATOM 1786 C C . GLN A 1 224 ? 17.875 15.484 3.484 1 68.12 224 GLN A C 1
ATOM 1788 O O . GLN A 1 224 ? 17.281 14.398 3.469 1 68.12 224 GLN A O 1
ATOM 1793 N N . GLN A 1 225 ? 17.5 16.516 2.82 1 73.5 225 GLN A N 1
ATOM 1794 C CA . GLN A 1 225 ? 16.141 16.516 2.295 1 73.5 225 GLN A CA 1
ATOM 1795 C C . GLN A 1 225 ? 16.062 15.758 0.972 1 73.5 225 GLN A C 1
ATOM 1797 O O . GLN A 1 225 ? 16.969 15.867 0.134 1 73.5 225 GLN A O 1
ATOM 1802 N N . ARG A 1 226 ? 15.047 15.047 0.858 1 62 226 ARG A N 1
ATOM 1803 C CA . ARG A 1 226 ? 14.773 14.273 -0.348 1 62 226 ARG A CA 1
ATOM 1804 C C . ARG A 1 226 ? 14.578 15.188 -1.554 1 62 226 ARG A C 1
ATOM 1806 O O . ARG A 1 226 ? 15.039 14.875 -2.654 1 62 226 ARG A O 1
ATOM 1813 N N . SER A 1 227 ? 13.852 16.312 -1.342 1 61.62 227 SER A N 1
ATOM 1814 C CA . SER A 1 227 ? 13.523 17.234 -2.422 1 61.62 227 SER A CA 1
ATOM 1815 C C . SER A 1 227 ? 14.781 17.797 -3.068 1 61.62 227 SER A C 1
ATOM 1817 O O . SER A 1 227 ? 14.781 18.125 -4.258 1 61.62 227 SER A O 1
ATOM 1819 N N . ARG A 1 228 ? 15.82 17.969 -2.23 1 56.28 228 ARG A N 1
ATOM 1820 C CA . ARG A 1 228 ? 17.078 18.484 -2.764 1 56.28 228 ARG A CA 1
ATOM 1821 C C . ARG A 1 228 ? 17.703 17.5 -3.748 1 56.28 228 ARG A C 1
ATOM 1823 O O . ARG A 1 228 ? 18.375 17.906 -4.699 1 56.28 228 ARG A O 1
ATOM 1830 N N . GLN A 1 229 ? 17.453 16.219 -3.467 1 50.47 229 GLN A N 1
ATOM 1831 C CA . GLN A 1 229 ? 17.984 15.211 -4.375 1 50.47 229 GLN A CA 1
ATOM 1832 C C . GLN A 1 229 ? 17.281 15.258 -5.727 1 50.47 229 GLN A C 1
ATOM 1834 O O . GLN A 1 229 ? 17.906 15.047 -6.77 1 50.47 229 GLN A O 1
ATOM 1839 N N . TYR A 1 230 ? 16.047 15.758 -5.719 1 51.91 230 TYR A N 1
ATOM 1840 C CA . TYR A 1 230 ? 15.297 15.703 -6.965 1 51.91 230 TYR A CA 1
ATOM 1841 C C . TYR A 1 230 ? 15.156 17.094 -7.582 1 51.91 230 TYR A C 1
ATOM 1843 O O . TYR A 1 230 ? 15.07 17.234 -8.805 1 51.91 230 TYR A O 1
ATOM 1851 N N . PHE A 1 231 ? 15.156 18.188 -6.762 1 52.06 231 PHE A N 1
ATOM 1852 C CA . PHE A 1 231 ? 14.938 19.516 -7.312 1 52.06 231 PHE A CA 1
ATOM 1853 C C . PHE A 1 231 ? 16.188 20.375 -7.164 1 52.06 231 PHE A C 1
ATOM 1855 O O . PHE A 1 231 ? 16.234 21.5 -7.672 1 52.06 231 PHE A O 1
ATOM 1862 N N . GLY A 1 232 ? 17.188 20.016 -6.512 1 43.06 232 GLY A N 1
ATOM 1863 C CA . GLY A 1 232 ? 18.359 20.859 -6.297 1 43.06 232 GLY A CA 1
ATOM 1864 C C . GLY A 1 232 ? 19.281 20.906 -7.496 1 43.06 232 GLY A C 1
ATOM 1865 O O . GLY A 1 232 ? 20.422 21.375 -7.387 1 43.06 232 GLY A O 1
ATOM 1866 N N . LYS A 1 233 ? 19.078 20.234 -8.531 1 42.31 233 LYS A N 1
ATOM 1867 C CA . LYS A 1 233 ? 20.094 20.578 -9.508 1 42.31 233 LYS A CA 1
ATOM 1868 C C . LYS A 1 233 ? 20.031 22.047 -9.875 1 42.31 233 LYS A C 1
ATOM 1870 O O . LYS A 1 233 ? 18.969 22.547 -10.281 1 42.31 233 LYS A O 1
ATOM 1875 N N . PRO A 1 234 ? 20.906 22.875 -9.352 1 35.81 234 PRO A N 1
ATOM 1876 C CA . PRO A 1 234 ? 20.969 24.266 -9.773 1 35.81 234 PRO A CA 1
ATOM 1877 C C . PRO A 1 234 ? 20.859 24.453 -11.281 1 35.81 234 PRO A C 1
ATOM 1879 O O . PRO A 1 234 ? 21.344 23.609 -12.047 1 35.81 234 PRO A O 1
ATOM 1882 N N . HIS A 1 235 ? 19.75 24.953 -11.734 1 35.5 235 HIS A N 1
ATOM 1883 C CA . HIS A 1 235 ? 19.781 25.438 -13.102 1 35.5 235 HIS A CA 1
ATOM 1884 C C . HIS A 1 235 ? 21.062 26.234 -13.367 1 35.5 235 HIS A C 1
ATOM 1886 O O . HIS A 1 235 ? 21.281 27.281 -12.75 1 35.5 235 HIS A O 1
ATOM 1892 N N . THR A 1 236 ? 22.109 25.625 -13.695 1 34.34 236 THR A N 1
ATOM 1893 C CA . THR A 1 236 ? 23.234 26.359 -14.273 1 34.34 236 THR A CA 1
ATOM 1894 C C . THR A 1 236 ? 22.75 27.281 -15.391 1 34.34 236 THR A C 1
ATOM 1896 O O . THR A 1 236 ? 22.094 26.844 -16.328 1 34.34 236 THR A O 1
ATOM 1899 N N . GLU A 1 237 ? 22.516 28.484 -15.125 1 31.64 237 GLU A N 1
ATOM 1900 C CA . GLU A 1 237 ? 22.438 29.562 -16.109 1 31.64 237 GLU A CA 1
ATOM 1901 C C . GLU A 1 237 ? 23.562 29.469 -17.125 1 31.64 237 GLU A C 1
ATOM 1903 O O . GLU A 1 237 ? 24.734 29.547 -16.766 1 31.64 237 GLU A O 1
ATOM 1908 N N . GLN A 1 238 ? 23.5 28.594 -18.188 1 32.53 238 GLN A N 1
ATOM 1909 C CA . GLN A 1 238 ? 24.328 28.844 -19.359 1 32.53 238 GLN A CA 1
ATOM 1910 C C . GLN A 1 238 ? 24.297 30.312 -19.766 1 32.53 238 GLN A C 1
ATOM 1912 O O . GLN A 1 238 ? 23.234 30.828 -20.156 1 32.53 238 GLN A O 1
ATOM 1917 N N . THR A 1 239 ? 25.016 31.203 -19.047 1 29.73 239 THR A N 1
ATOM 1918 C CA . THR A 1 239 ? 25.453 32.5 -19.562 1 29.73 239 THR A CA 1
ATOM 1919 C C . THR A 1 239 ? 26.109 32.344 -20.938 1 29.73 239 THR A C 1
ATOM 1921 O O . THR A 1 239 ? 27.125 31.656 -21.062 1 29.73 239 THR A O 1
ATOM 1924 N N . ASP A 1 240 ? 25.328 32.25 -22.016 1 30.12 240 ASP A N 1
ATOM 1925 C CA . ASP A 1 240 ? 25.828 32.625 -23.328 1 30.12 240 ASP A CA 1
ATOM 1926 C C . ASP A 1 240 ? 26.609 33.938 -23.297 1 30.12 240 ASP A C 1
ATOM 1928 O O . ASP A 1 240 ? 26.062 34.969 -22.922 1 30.12 240 ASP A O 1
ATOM 1932 N N . GLU A 1 241 ? 27.922 33.781 -23.094 1 23.45 241 GLU A N 1
ATOM 1933 C CA . GLU A 1 241 ? 28.797 34.656 -23.859 1 23.45 241 GLU A CA 1
ATOM 1934 C C . GLU A 1 241 ? 28.703 34.375 -25.359 1 23.45 241 GLU A C 1
ATOM 1936 O O . GLU A 1 241 ? 28.609 33.219 -25.766 1 23.45 241 GLU A O 1
ATOM 1941 N N . MET B 1 1 ? 12.258 7.594 -14.438 1 42.09 1 MET B N 1
ATOM 1942 C CA . MET B 1 1 ? 13.273 6.797 -13.758 1 42.09 1 MET B CA 1
ATOM 1943 C C . MET B 1 1 ? 12.641 5.879 -12.719 1 42.09 1 MET B C 1
ATOM 1945 O O . MET B 1 1 ? 12.086 6.348 -11.719 1 42.09 1 MET B O 1
ATOM 1949 N N . THR B 1 2 ? 12.047 4.566 -13.305 1 60.75 2 THR B N 1
ATOM 1950 C CA . THR B 1 2 ? 11.227 3.471 -12.805 1 60.75 2 THR B CA 1
ATOM 1951 C C . THR B 1 2 ? 11.945 2.727 -11.688 1 60.75 2 THR B C 1
ATOM 1953 O O . THR B 1 2 ? 13.164 2.834 -11.539 1 60.75 2 THR B O 1
ATOM 1956 N N . TYR B 1 3 ? 11.297 2.387 -10.602 1 75.94 3 TYR B N 1
ATOM 1957 C CA . TYR B 1 3 ? 11.766 1.493 -9.547 1 75.94 3 TYR B CA 1
ATOM 1958 C C . TYR B 1 3 ? 12.594 0.354 -10.125 1 75.94 3 TYR B C 1
ATOM 1960 O O . TYR B 1 3 ? 12.156 -0.329 -11.055 1 75.94 3 TYR B O 1
ATOM 1968 N N . ALA B 1 4 ? 13.938 0.398 -9.828 1 87.69 4 ALA B N 1
ATOM 1969 C CA . ALA B 1 4 ? 14.828 -0.639 -10.344 1 87.69 4 ALA B CA 1
ATOM 1970 C C . ALA B 1 4 ? 14.383 -2.023 -9.883 1 87.69 4 ALA B C 1
ATOM 1972 O O . ALA B 1 4 ? 14.18 -2.254 -8.688 1 87.69 4 ALA B O 1
ATOM 1973 N N . ARG B 1 5 ? 14.195 -2.902 -10.883 1 94.88 5 ARG B N 1
ATOM 1974 C CA . ARG B 1 5 ? 13.797 -4.273 -10.594 1 94.88 5 ARG B CA 1
ATOM 1975 C C . ARG B 1 5 ? 14.938 -5.25 -10.867 1 94.88 5 ARG B C 1
ATOM 1977 O O . ARG B 1 5 ? 15.797 -4.988 -11.711 1 94.88 5 ARG B O 1
ATOM 1984 N N . ILE B 1 6 ? 14.969 -6.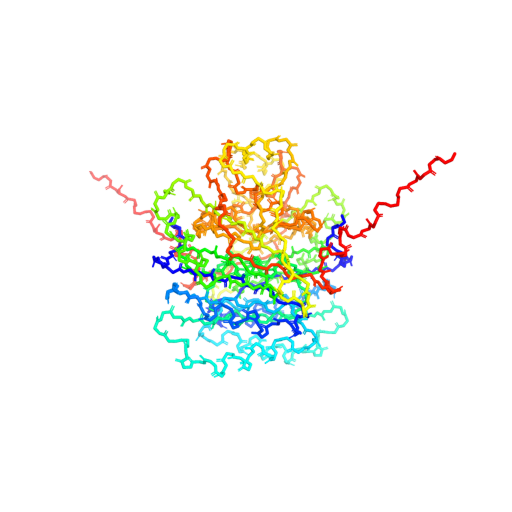332 -10.133 1 96.38 6 ILE B N 1
ATOM 1985 C CA . ILE B 1 6 ? 16 -7.352 -10.305 1 96.38 6 ILE B CA 1
ATOM 1986 C C . ILE B 1 6 ? 15.609 -8.297 -11.438 1 96.38 6 ILE B C 1
ATOM 1988 O O . ILE B 1 6 ? 14.633 -9.039 -11.32 1 96.38 6 ILE B O 1
ATOM 1992 N N . PRO B 1 7 ? 16.375 -8.305 -12.516 1 96.88 7 PRO B N 1
ATOM 1993 C CA . PRO B 1 7 ? 16.047 -9.133 -13.672 1 96.88 7 PRO B CA 1
ATOM 1994 C C . PRO B 1 7 ? 15.93 -10.617 -13.32 1 96.88 7 PRO B C 1
ATOM 1996 O O . PRO B 1 7 ? 16.766 -11.148 -12.594 1 96.88 7 PRO B O 1
ATOM 1999 N N . GLY B 1 8 ? 14.844 -11.234 -13.719 1 97.44 8 GLY B N 1
ATOM 2000 C CA . GLY B 1 8 ? 14.656 -12.672 -13.57 1 97.44 8 GLY B CA 1
ATOM 2001 C C . GLY B 1 8 ? 14.102 -13.062 -12.211 1 97.44 8 GLY B C 1
ATOM 2002 O O . GLY B 1 8 ? 13.672 -14.203 -12.016 1 97.44 8 GLY B O 1
ATOM 2003 N N . LEU B 1 9 ? 14.078 -12.133 -11.289 1 97.94 9 LEU B N 1
ATOM 2004 C CA . LEU B 1 9 ? 13.578 -12.438 -9.953 1 97.94 9 LEU B CA 1
ATOM 2005 C C . LEU B 1 9 ? 12.055 -12.414 -9.93 1 97.94 9 LEU B C 1
ATOM 2007 O O . LEU B 1 9 ? 11.43 -11.523 -10.508 1 97.94 9 LEU B O 1
ATOM 2011 N N . VAL B 1 10 ? 11.492 -13.461 -9.328 1 98.62 10 VAL B N 1
ATOM 2012 C CA . VAL B 1 10 ? 10.055 -13.484 -9.078 1 98.62 10 VAL B CA 1
ATOM 2013 C C . VAL B 1 10 ? 9.789 -13.164 -7.605 1 98.62 10 VAL B C 1
ATOM 2015 O O . VAL B 1 10 ? 10.281 -13.859 -6.715 1 98.62 10 VAL B O 1
ATOM 2018 N N . SER B 1 11 ? 9.078 -12.102 -7.355 1 98.62 11 SER B N 1
ATOM 2019 C CA . SER B 1 11 ? 8.57 -11.828 -6.016 1 98.62 11 SER B CA 1
ATOM 2020 C C . SER B 1 11 ? 7.195 -12.453 -5.801 1 98.62 11 SER B C 1
ATOM 2022 O O . SER B 1 11 ? 6.211 -12.023 -6.402 1 98.62 11 SER B O 1
ATOM 2024 N N . ILE B 1 12 ? 7.137 -13.453 -4.992 1 98.75 12 ILE B N 1
ATOM 2025 C CA . ILE B 1 12 ? 5.863 -14.047 -4.609 1 98.75 12 ILE B CA 1
ATOM 2026 C C . ILE B 1 12 ? 5.254 -13.266 -3.449 1 98.75 12 ILE B C 1
ATOM 2028 O O . ILE B 1 12 ? 5.848 -13.18 -2.373 1 98.75 12 ILE B O 1
ATOM 2032 N N . VAL B 1 13 ? 4.109 -12.703 -3.664 1 98.69 13 VAL B N 1
ATOM 2033 C CA . VAL B 1 13 ? 3.428 -11.922 -2.633 1 98.69 13 VAL B CA 1
ATOM 2034 C C . VAL B 1 13 ? 2.271 -12.734 -2.053 1 98.69 13 VAL B C 1
ATOM 2036 O O . VAL B 1 13 ? 1.354 -13.125 -2.779 1 98.69 13 VAL B O 1
ATOM 2039 N N . MET B 1 14 ? 2.346 -12.93 -0.79 1 98.25 14 MET B N 1
ATOM 2040 C CA . MET B 1 14 ? 1.364 -13.75 -0.089 1 98.25 14 MET B CA 1
ATOM 2041 C C . MET B 1 14 ? 0.841 -13.039 1.151 1 98.25 14 MET B C 1
ATOM 2043 O O . MET B 1 14 ? 1.621 -12.625 2.014 1 98.25 14 MET B O 1
ATOM 2047 N N . THR B 1 15 ? -0.444 -12.844 1.227 1 97.38 15 THR B N 1
ATOM 2048 C CA . THR B 1 15 ? -1.072 -12.289 2.42 1 97.38 15 THR B CA 1
ATOM 2049 C C . THR B 1 15 ? -1.631 -13.406 3.305 1 97.38 15 THR B C 1
ATOM 2051 O O . THR B 1 15 ? -2.154 -14.398 2.803 1 97.38 15 THR B O 1
ATOM 2054 N N . VAL B 1 16 ? -1.501 -13.195 4.559 1 96.88 16 VAL B N 1
ATOM 2055 C CA . VAL B 1 16 ? -1.991 -14.18 5.516 1 96.88 16 VAL B CA 1
ATOM 2056 C C . VAL B 1 16 ? -2.852 -13.492 6.574 1 96.88 16 VAL B C 1
ATOM 2058 O O . VAL B 1 16 ? -2.443 -12.492 7.156 1 96.88 16 VAL B O 1
ATOM 2061 N N . TYR B 1 17 ? -4 -13.945 6.734 1 96.31 17 TYR B N 1
ATOM 2062 C CA . TYR B 1 17 ? -4.867 -13.562 7.844 1 96.31 17 TYR B CA 1
ATOM 2063 C C . TYR B 1 17 ? -5.609 -14.773 8.398 1 96.31 17 TYR B C 1
ATOM 2065 O O . TYR B 1 17 ? -6.605 -15.211 7.824 1 96.31 17 TYR B O 1
ATOM 2073 N N . ASN B 1 18 ? -5.207 -15.273 9.492 1 95.19 18 ASN B N 1
ATOM 2074 C CA . ASN B 1 18 ? -5.82 -16.406 10.188 1 95.19 18 ASN B CA 1
ATOM 2075 C C . ASN B 1 18 ? -5.938 -17.625 9.273 1 95.19 18 ASN B C 1
ATOM 2077 O O . ASN B 1 18 ? -7.027 -18.156 9.086 1 95.19 18 ASN B O 1
ATOM 2081 N N . LYS B 1 19 ? -4.773 -18.062 8.773 1 95.25 19 LYS B N 1
ATOM 2082 C CA . LYS B 1 19 ? -4.699 -19.203 7.867 1 95.25 19 LYS B CA 1
ATOM 2083 C C . LYS B 1 19 ? -3.754 -20.266 8.406 1 95.25 19 LYS B C 1
ATOM 2085 O O . LYS B 1 19 ? -3.111 -20.984 7.633 1 95.25 19 LYS B O 1
ATOM 2090 N N . ARG B 1 20 ? -3.646 -20.359 9.672 1 94.81 20 ARG B N 1
ATOM 2091 C CA . ARG B 1 20 ? -2.703 -21.266 10.32 1 94.81 20 ARG B CA 1
ATOM 2092 C C . ARG B 1 20 ? -2.877 -22.688 9.805 1 94.81 20 ARG B C 1
ATOM 2094 O O . ARG B 1 20 ? -1.894 -23.391 9.539 1 94.81 20 ARG B O 1
ATOM 2101 N N . ALA B 1 21 ? -4.031 -23.125 9.57 1 92.81 21 ALA B N 1
ATOM 2102 C CA . ALA B 1 21 ? -4.363 -24.5 9.234 1 92.81 21 ALA B CA 1
ATOM 2103 C C . ALA B 1 21 ? -3.809 -24.891 7.863 1 92.81 21 ALA B C 1
ATOM 2105 O O . ALA B 1 21 ? -3.549 -26.062 7.594 1 92.81 21 ALA B O 1
ATOM 2106 N N . TYR B 1 22 ? -3.559 -23.922 7.02 1 93.75 22 TYR B N 1
ATOM 2107 C CA . TYR B 1 22 ? -3.252 -24.219 5.621 1 93.75 22 TYR B CA 1
ATOM 2108 C C . TYR B 1 22 ? -1.858 -23.719 5.258 1 93.75 22 TYR B C 1
ATOM 2110 O O . TYR B 1 22 ? -1.306 -24.109 4.223 1 93.75 22 TYR B O 1
ATOM 2118 N N . LEU B 1 23 ? -1.299 -22.906 6.082 1 95.38 23 LEU B N 1
ATOM 2119 C CA . LEU B 1 23 ? -0.12 -22.109 5.75 1 95.38 23 LEU B CA 1
ATOM 2120 C C . LEU B 1 23 ? 1.086 -23.016 5.496 1 95.38 23 LEU B C 1
ATOM 2122 O O . LEU B 1 23 ? 1.854 -22.781 4.562 1 95.38 23 LEU B O 1
ATOM 2126 N N . MET B 1 24 ? 1.273 -24.078 6.293 1 94.62 24 MET B N 1
ATOM 2127 C CA . MET B 1 24 ? 2.443 -24.938 6.168 1 94.62 24 MET B CA 1
ATOM 2128 C C . MET B 1 24 ? 2.477 -25.609 4.801 1 94.62 24 MET B C 1
ATOM 2130 O O . MET B 1 24 ? 3.502 -25.594 4.117 1 94.62 24 MET B O 1
ATOM 2134 N N . GLU B 1 25 ? 1.382 -26.203 4.43 1 94.19 25 GLU B N 1
ATOM 2135 C CA . GLU B 1 25 ? 1.3 -26.859 3.125 1 94.19 25 GLU B CA 1
ATOM 2136 C C . GLU B 1 25 ? 1.534 -25.859 1.996 1 94.19 25 GLU B C 1
ATOM 2138 O O . GLU B 1 25 ? 2.189 -26.172 1.002 1 94.19 25 GLU B O 1
ATOM 2143 N N . CYS B 1 26 ? 0.981 -24.703 2.166 1 96.19 26 CYS B N 1
ATOM 2144 C CA . CYS B 1 26 ? 1.152 -23.641 1.184 1 96.19 26 CYS B CA 1
ATOM 2145 C C . CYS B 1 26 ? 2.623 -23.281 1.021 1 96.19 26 CYS B C 1
ATOM 2147 O O . CYS B 1 26 ? 3.152 -23.297 -0.091 1 96.19 26 CYS B O 1
ATOM 2149 N N . LEU B 1 27 ? 3.312 -23.047 2.133 1 96.56 27 LEU B N 1
ATOM 2150 C CA . LEU B 1 27 ? 4.719 -22.656 2.119 1 96.56 27 LEU B CA 1
ATOM 2151 C C . LEU B 1 27 ? 5.586 -23.766 1.532 1 96.56 27 LEU B C 1
ATOM 2153 O O . LEU B 1 27 ? 6.516 -23.5 0.771 1 96.56 27 LEU B O 1
ATOM 2157 N N . ASP B 1 28 ? 5.246 -24.953 1.839 1 95.81 28 ASP B N 1
ATOM 2158 C CA . ASP B 1 28 ? 5.98 -26.094 1.286 1 95.81 28 ASP B CA 1
ATOM 2159 C C . ASP B 1 28 ? 5.844 -26.141 -0.234 1 95.81 28 ASP B C 1
ATOM 2161 O O . ASP B 1 28 ? 6.805 -26.469 -0.936 1 95.81 28 ASP B O 1
ATOM 2165 N N . SER B 1 29 ? 4.645 -25.875 -0.708 1 96.25 29 SER B N 1
ATOM 2166 C CA . SER B 1 29 ? 4.422 -25.891 -2.15 1 96.25 29 SER B CA 1
ATOM 2167 C C . SER B 1 29 ? 5.242 -24.812 -2.846 1 96.25 29 SER B C 1
ATOM 2169 O O . SER B 1 29 ? 5.691 -25 -3.979 1 96.25 29 SER B O 1
ATOM 2171 N N . ILE B 1 30 ? 5.441 -23.656 -2.217 1 96.5 30 ILE B N 1
ATOM 2172 C CA . ILE B 1 30 ? 6.27 -22.578 -2.752 1 96.5 30 ILE B CA 1
ATOM 2173 C C . ILE B 1 30 ? 7.734 -23 -2.771 1 96.5 30 ILE B C 1
ATOM 2175 O O . ILE B 1 30 ? 8.438 -22.797 -3.76 1 96.5 30 ILE B O 1
ATOM 2179 N N . ARG B 1 31 ? 8.156 -23.625 -1.729 1 94.62 31 ARG B N 1
ATOM 2180 C CA . ARG B 1 31 ? 9.539 -24.078 -1.619 1 94.62 31 ARG B CA 1
ATOM 2181 C C . ARG B 1 31 ? 9.891 -25.062 -2.74 1 94.62 31 ARG B C 1
ATOM 2183 O O . ARG B 1 31 ? 11.031 -25.109 -3.191 1 94.62 31 ARG B O 1
ATOM 2190 N N . ARG B 1 32 ? 8.945 -25.75 -3.287 1 94.81 32 ARG B N 1
ATOM 2191 C CA . ARG B 1 32 ? 9.164 -26.812 -4.258 1 94.81 32 ARG B CA 1
ATOM 2192 C C . ARG B 1 32 ? 9.172 -26.266 -5.68 1 94.81 32 ARG B C 1
ATOM 2194 O O . ARG B 1 32 ? 9.234 -27.031 -6.645 1 94.81 32 ARG B O 1
ATOM 2201 N N . GLN B 1 33 ? 9.078 -24.984 -5.797 1 96.69 33 GLN B N 1
ATOM 2202 C CA . GLN B 1 33 ? 9.109 -24.406 -7.133 1 96.69 33 GLN B CA 1
ATOM 2203 C C . GLN B 1 33 ? 10.406 -24.766 -7.855 1 96.69 33 GLN B C 1
ATOM 2205 O O . GLN B 1 33 ? 11.492 -24.688 -7.27 1 96.69 33 GLN B O 1
ATOM 2210 N N . THR B 1 34 ? 10.328 -25.094 -9.148 1 97.25 34 THR B N 1
ATOM 2211 C CA . THR B 1 34 ? 11.492 -25.453 -9.945 1 97.25 34 THR B CA 1
ATOM 2212 C C . THR B 1 34 ? 12.266 -24.219 -10.375 1 97.25 34 THR B C 1
ATOM 2214 O O . THR B 1 34 ? 13.477 -24.281 -10.617 1 97.25 34 THR B O 1
ATOM 2217 N N . TYR B 1 35 ? 11.594 -23.125 -10.5 1 97 35 TYR B N 1
ATOM 2218 C CA . TYR B 1 35 ? 12.266 -21.875 -10.789 1 97 35 TYR B CA 1
ATOM 2219 C C . TYR B 1 35 ? 13.133 -21.438 -9.617 1 97 35 TYR B C 1
ATOM 2221 O O . TYR B 1 35 ? 12.656 -21.328 -8.484 1 97 35 TYR B O 1
ATOM 2229 N N . PRO B 1 36 ? 14.352 -21.109 -9.789 1 94.56 36 PRO B N 1
ATOM 2230 C CA . PRO B 1 36 ? 15.266 -20.984 -8.656 1 94.56 36 PRO B CA 1
ATOM 2231 C C . PRO B 1 36 ? 15.398 -19.547 -8.148 1 94.56 36 PRO B C 1
ATOM 2233 O O . PRO B 1 36 ? 15.945 -19.312 -7.07 1 94.56 36 PRO B O 1
ATOM 2236 N N . HIS B 1 37 ? 14.977 -18.594 -8.828 1 96.06 37 HIS B N 1
ATOM 2237 C CA . HIS B 1 37 ? 15.242 -17.188 -8.484 1 96.06 37 HIS B CA 1
ATOM 2238 C C . HIS B 1 37 ? 13.969 -16.484 -8.031 1 96.06 37 HIS B C 1
ATOM 2240 O O . HIS B 1 37 ? 13.359 -15.742 -8.797 1 96.06 37 HIS B O 1
ATOM 2246 N N . TRP B 1 38 ? 13.641 -16.688 -6.738 1 97.38 38 TRP B N 1
ATOM 2247 C CA . TRP B 1 38 ? 12.422 -16.062 -6.246 1 97.38 38 TRP B CA 1
ATOM 2248 C C . TRP B 1 38 ? 12.602 -15.57 -4.812 1 97.38 38 TRP B C 1
ATOM 2250 O O . TRP B 1 38 ? 13.492 -16.047 -4.094 1 97.38 38 TRP B O 1
ATOM 2260 N N . GLU B 1 39 ? 11.867 -14.594 -4.449 1 96.81 39 GLU B N 1
ATOM 2261 C CA . GLU B 1 39 ? 11.664 -14.156 -3.072 1 96.81 39 GLU B CA 1
ATOM 2262 C C . GLU B 1 39 ? 10.203 -14.273 -2.662 1 96.81 39 GLU B C 1
ATOM 2264 O O . GLU B 1 39 ? 9.305 -14.109 -3.49 1 96.81 39 GLU B O 1
ATOM 2269 N N . LEU B 1 40 ? 10 -14.648 -1.444 1 97.19 40 LEU B N 1
ATOM 2270 C CA . LEU B 1 40 ? 8.664 -14.688 -0.87 1 97.19 40 LEU B CA 1
ATOM 2271 C C . LEU B 1 40 ? 8.445 -13.508 0.08 1 97.19 40 LEU B C 1
ATOM 2273 O O . LEU B 1 40 ? 9.234 -13.305 1.008 1 97.19 40 LEU B O 1
ATOM 2277 N N . ILE B 1 41 ? 7.465 -12.703 -0.233 1 97.44 41 ILE B N 1
ATOM 2278 C CA . ILE B 1 41 ? 7.016 -11.625 0.642 1 97.44 41 ILE B CA 1
ATOM 2279 C C . ILE B 1 41 ? 5.723 -12.039 1.343 1 97.44 41 ILE B C 1
ATOM 2281 O O . ILE B 1 41 ? 4.648 -12.016 0.739 1 97.44 41 ILE B O 1
ATOM 2285 N N . LEU B 1 42 ? 5.891 -12.406 2.557 1 97.62 42 LEU B N 1
ATOM 2286 C CA . LEU B 1 42 ? 4.746 -12.812 3.367 1 97.62 42 LEU B CA 1
ATOM 2287 C C . LEU B 1 42 ? 4.262 -11.656 4.234 1 97.62 42 LEU B C 1
ATOM 2289 O O . LEU B 1 42 ? 5.02 -11.117 5.047 1 97.62 42 LEU B O 1
ATOM 2293 N N . VAL B 1 43 ? 3.039 -11.219 4.051 1 98.12 43 VAL B N 1
ATOM 2294 C CA . VAL B 1 43 ? 2.445 -10.133 4.828 1 98.12 43 VAL B CA 1
ATOM 2295 C C . VAL B 1 43 ? 1.358 -10.688 5.742 1 98.12 43 VAL B C 1
ATOM 2297 O O . VAL B 1 43 ? 0.296 -11.102 5.273 1 98.12 43 VAL B O 1
ATOM 2300 N N . ASP B 1 44 ? 1.648 -10.672 7.008 1 98.19 44 ASP B N 1
ATOM 2301 C CA . ASP B 1 44 ? 0.644 -11.062 7.988 1 98.19 44 ASP B CA 1
ATOM 2302 C C . ASP B 1 44 ? -0.246 -9.883 8.367 1 98.19 44 ASP B C 1
ATOM 2304 O O . ASP B 1 44 ? 0.223 -8.914 8.969 1 98.19 44 ASP B O 1
ATOM 2308 N N . ASP B 1 45 ? -1.468 -10 8.023 1 97.31 45 ASP B N 1
ATOM 2309 C CA . ASP B 1 45 ? -2.436 -8.93 8.25 1 97.31 45 ASP B CA 1
ATOM 2310 C C . ASP B 1 45 ? -3.006 -8.992 9.664 1 97.31 45 ASP B C 1
ATOM 2312 O O . ASP B 1 45 ? -4.223 -9.016 9.852 1 97.31 45 ASP B O 1
ATOM 2316 N N . ALA B 1 46 ? -2.137 -9.109 10.594 1 96.94 46 ALA B N 1
ATOM 2317 C CA . ALA B 1 46 ? -2.451 -9.102 12.023 1 96.94 46 ALA B CA 1
ATOM 2318 C C . ALA B 1 46 ? -3.281 -10.32 12.406 1 96.94 46 ALA B C 1
ATOM 2320 O O . ALA B 1 46 ? -4.336 -10.188 13.031 1 96.94 46 ALA B O 1
ATOM 2321 N N . SER B 1 47 ? -2.771 -11.477 12.023 1 96.88 47 SER B N 1
ATOM 2322 C CA . SER B 1 47 ? -3.422 -12.727 12.391 1 96.88 47 SER B CA 1
ATOM 2323 C C . SER B 1 47 ? -3.457 -12.914 13.898 1 96.88 47 SER B C 1
ATOM 2325 O O . SER B 1 47 ? -2.586 -12.414 14.617 1 96.88 47 SER B O 1
ATOM 2327 N N . THR B 1 48 ? -4.5 -13.656 14.352 1 96.19 48 THR B N 1
ATOM 2328 C CA . THR B 1 48 ? -4.656 -13.922 15.781 1 96.19 48 THR B CA 1
ATOM 2329 C C . THR B 1 48 ? -4.637 -15.43 16.047 1 96.19 48 THR B C 1
ATOM 2331 O O . THR B 1 48 ? -4.77 -15.852 17.203 1 96.19 48 THR B O 1
ATOM 2334 N N . ASP B 1 49 ? -4.363 -16.25 15.102 1 95.62 49 ASP B N 1
ATOM 2335 C CA . ASP B 1 49 ? -4.484 -17.688 15.25 1 95.62 49 ASP B CA 1
ATOM 2336 C C . ASP B 1 49 ? -3.109 -18.359 15.273 1 95.62 49 ASP B C 1
ATOM 2338 O O . ASP B 1 49 ? -3.004 -19.578 15.164 1 95.62 49 ASP B O 1
ATOM 2342 N N . GLY B 1 50 ? -2.096 -17.562 15.305 1 95.69 50 GLY B N 1
ATOM 2343 C CA . GLY B 1 50 ? -0.749 -18.109 15.328 1 95.69 50 GLY B CA 1
ATOM 2344 C C . GLY B 1 50 ? -0.143 -18.266 13.945 1 95.69 50 GLY B C 1
ATOM 2345 O O . GLY B 1 50 ? 0.929 -18.859 13.797 1 95.69 50 GLY B O 1
ATOM 2346 N N . SER B 1 51 ? -0.769 -17.734 12.922 1 95.44 51 SER B N 1
ATOM 2347 C CA . SER B 1 51 ? -0.275 -17.828 11.555 1 95.44 51 SER B CA 1
ATOM 2348 C C . SER B 1 51 ? 1.121 -17.234 11.422 1 95.44 51 SER B C 1
ATOM 2350 O O . SER B 1 51 ? 2.01 -17.828 10.82 1 95.44 51 SER B O 1
ATOM 2352 N N . TYR B 1 52 ? 1.254 -16.078 11.984 1 94.94 52 TYR B N 1
ATOM 2353 C CA . TYR B 1 52 ? 2.543 -15.406 11.859 1 94.94 52 TYR B CA 1
ATOM 2354 C C . TYR B 1 52 ? 3.648 -16.219 12.523 1 94.94 52 TYR B C 1
ATOM 2356 O O . TYR B 1 52 ? 4.734 -16.375 11.961 1 94.94 52 TYR B O 1
ATOM 2364 N N . GLU B 1 53 ? 3.406 -16.719 13.695 1 95.56 53 GLU B N 1
ATOM 2365 C CA . GLU B 1 53 ? 4.383 -17.516 14.422 1 95.56 53 GLU B CA 1
ATOM 2366 C C . GLU B 1 53 ? 4.746 -18.781 13.641 1 95.56 53 GLU B C 1
ATOM 2368 O O . GLU B 1 53 ? 5.906 -19.203 13.625 1 95.56 53 GLU B O 1
ATOM 2373 N N . LEU B 1 54 ? 3.768 -19.359 13.062 1 95.25 54 LEU B N 1
ATOM 2374 C CA . LEU B 1 54 ? 4.008 -20.547 12.234 1 95.25 54 LEU B CA 1
ATOM 2375 C C . LEU B 1 54 ? 4.898 -20.203 11.047 1 95.25 54 LEU B C 1
ATOM 2377 O O . LEU B 1 54 ? 5.832 -20.938 10.734 1 95.25 54 LEU B O 1
ATOM 2381 N N . ALA B 1 55 ? 4.613 -19.125 10.367 1 93.81 55 ALA B N 1
ATOM 2382 C CA . ALA B 1 55 ? 5.434 -18.688 9.242 1 93.81 55 ALA B CA 1
ATOM 2383 C C . ALA B 1 55 ? 6.875 -18.438 9.68 1 93.81 55 ALA B C 1
ATOM 2385 O O . ALA B 1 55 ? 7.816 -18.828 8.992 1 93.81 55 ALA B O 1
ATOM 2386 N N . ALA B 1 56 ? 6.973 -17.797 10.812 1 92.31 56 ALA B N 1
ATOM 2387 C CA . ALA B 1 56 ? 8.297 -17.5 11.352 1 92.31 56 ALA B CA 1
ATOM 2388 C C . ALA B 1 56 ? 9.07 -18.781 11.641 1 92.31 56 ALA B C 1
ATOM 2390 O O . ALA B 1 56 ? 10.258 -18.891 11.328 1 92.31 56 ALA B O 1
ATOM 2391 N N . ARG B 1 57 ? 8.414 -19.719 12.211 1 92.94 57 ARG B N 1
ATOM 2392 C CA . ARG B 1 57 ? 9.023 -21 12.492 1 92.94 57 ARG B CA 1
ATOM 2393 C C . ARG B 1 57 ? 9.445 -21.703 11.211 1 92.94 57 ARG B C 1
ATOM 2395 O O . ARG B 1 57 ? 10.539 -22.266 11.125 1 92.94 57 ARG B O 1
ATOM 2402 N N . TRP B 1 58 ? 8.594 -21.703 10.281 1 92.69 58 TRP B N 1
ATOM 2403 C CA . TRP B 1 58 ? 8.883 -22.312 8.984 1 92.69 58 TRP B CA 1
ATOM 2404 C C . TRP B 1 58 ? 10.125 -21.688 8.359 1 92.69 58 TRP B C 1
ATOM 2406 O O . TRP B 1 58 ? 10.977 -22.391 7.824 1 92.69 58 TRP B O 1
ATOM 2416 N N . LEU B 1 59 ? 10.195 -20.391 8.398 1 88.31 59 LEU B N 1
ATOM 2417 C CA . LEU B 1 59 ? 11.336 -19.656 7.859 1 88.31 59 LEU B CA 1
ATOM 2418 C C . LEU B 1 59 ? 12.625 -20.094 8.539 1 88.31 59 LEU B C 1
ATOM 2420 O O . LEU B 1 59 ? 13.633 -20.344 7.875 1 88.31 59 LEU B O 1
ATOM 2424 N N . GLY B 1 60 ? 12.609 -20.172 9.82 1 86.69 60 GLY B N 1
ATOM 2425 C CA . GLY B 1 60 ? 13.773 -20.625 10.555 1 86.69 60 GLY B CA 1
ATOM 2426 C C . GLY B 1 60 ? 14.203 -22.031 10.195 1 86.69 60 GLY B C 1
ATOM 2427 O O . GLY B 1 60 ? 15.391 -22.297 9.992 1 86.69 60 GLY B O 1
ATOM 2428 N N . GLU B 1 61 ? 13.234 -22.875 10.047 1 89.62 61 GLU B N 1
ATOM 2429 C CA . GLU B 1 61 ? 13.492 -24.281 9.781 1 89.62 61 GLU B CA 1
ATOM 2430 C C . GLU B 1 61 ? 13.992 -24.5 8.359 1 89.62 61 GLU B C 1
ATOM 2432 O O . GLU B 1 61 ? 14.727 -25.453 8.086 1 89.62 61 GLU B O 1
ATOM 2437 N N . ASN B 1 62 ? 13.641 -23.641 7.504 1 88.81 62 ASN B N 1
ATOM 2438 C CA . ASN B 1 62 ? 13.953 -23.844 6.094 1 88.81 62 ASN B CA 1
ATOM 2439 C C . ASN B 1 62 ? 15.039 -22.875 5.613 1 88.81 62 ASN B C 1
ATOM 2441 O O . ASN B 1 62 ? 15.344 -22.828 4.418 1 88.81 62 ASN B O 1
ATOM 2445 N N . GLU B 1 63 ? 15.57 -22.094 6.48 1 83.12 63 GLU B N 1
AT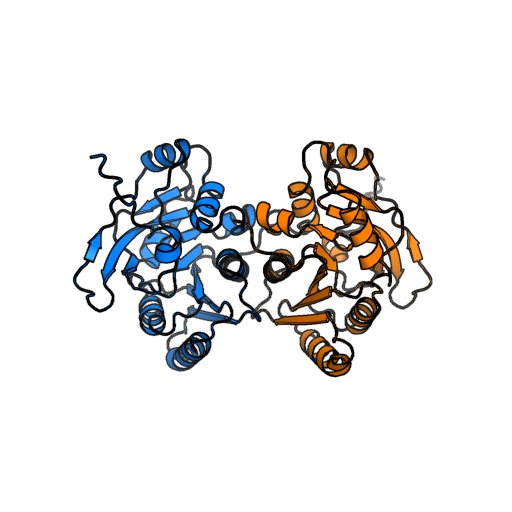OM 2446 C CA . GLU B 1 63 ? 16.578 -21.094 6.16 1 83.12 63 GLU B CA 1
ATOM 2447 C C . GLU B 1 63 ? 17.688 -21.688 5.289 1 83.12 63 GLU B C 1
ATOM 2449 O O . GLU B 1 63 ? 18.062 -21.094 4.273 1 83.12 63 GLU B O 1
ATOM 2454 N N . PRO B 1 64 ? 18.156 -22.922 5.594 1 80.06 64 PRO B N 1
ATOM 2455 C CA . PRO B 1 64 ? 19.234 -23.5 4.793 1 80.06 64 PRO B CA 1
ATOM 2456 C C . PRO B 1 64 ? 18.812 -23.797 3.355 1 80.06 64 PRO B C 1
ATOM 2458 O O . PRO B 1 64 ? 19.656 -23.828 2.457 1 80.06 64 PRO B O 1
ATOM 2461 N N . LEU B 1 65 ? 17.5 -23.984 3.199 1 79.88 65 LEU B N 1
ATOM 2462 C CA . LEU B 1 65 ? 16.984 -24.344 1.883 1 79.88 65 LEU B CA 1
ATOM 2463 C C . LEU B 1 65 ? 16.641 -23.094 1.071 1 79.88 65 LEU B C 1
ATOM 2465 O O . LEU B 1 65 ? 16.391 -23.188 -0.13 1 79.88 65 LEU B O 1
ATOM 2469 N N . LEU B 1 66 ? 16.641 -22 1.792 1 79 66 LEU B N 1
ATOM 2470 C CA . LEU B 1 66 ? 16.312 -20.719 1.169 1 79 66 LEU B CA 1
ATOM 2471 C C . LEU B 1 66 ? 17.594 -19.969 0.784 1 79 66 LEU B C 1
ATOM 2473 O O . LEU B 1 66 ? 17.75 -18.781 1.107 1 79 66 LEU B O 1
ATOM 2477 N N . SER B 1 67 ? 18.562 -20.656 0.187 1 76.06 67 SER B N 1
ATOM 2478 C CA . SER B 1 67 ? 19.828 -20.109 -0.287 1 76.06 67 SER B CA 1
ATOM 2479 C C . SER B 1 67 ? 19.859 -20.047 -1.811 1 76.06 67 SER B C 1
ATOM 2481 O O . SER B 1 67 ? 18.953 -20.547 -2.48 1 76.06 67 SER B O 1
ATOM 2483 N N . GLY B 1 68 ? 20.781 -19.312 -2.342 1 76.56 68 GLY B N 1
ATOM 2484 C CA . GLY B 1 68 ? 21.016 -19.359 -3.779 1 76.56 68 GLY B CA 1
ATOM 2485 C C . GLY B 1 68 ? 19.953 -18.625 -4.57 1 76.56 68 GLY B C 1
ATOM 2486 O O . GLY B 1 68 ? 19.422 -19.156 -5.555 1 76.56 68 GLY B O 1
ATOM 2487 N N . GLY B 1 69 ? 19.516 -17.562 -4.148 1 81.88 69 GLY B N 1
ATOM 2488 C CA . GLY B 1 69 ? 18.578 -16.781 -4.941 1 81.88 69 GLY B CA 1
ATOM 2489 C C . GLY B 1 69 ? 17.172 -16.766 -4.367 1 81.88 69 GLY B C 1
ATOM 2490 O O . GLY B 1 69 ? 16.234 -16.297 -5.012 1 81.88 69 GLY B O 1
ATOM 2491 N N . LYS B 1 70 ? 17.047 -17.516 -3.307 1 88.31 70 LYS B N 1
ATOM 2492 C CA . LYS B 1 70 ? 15.766 -17.531 -2.604 1 88.31 70 LYS B CA 1
ATOM 2493 C C . LYS B 1 70 ? 15.844 -16.734 -1.305 1 88.31 70 LYS B C 1
ATOM 2495 O O . LYS B 1 70 ? 16.859 -16.75 -0.62 1 88.31 70 LYS B O 1
ATOM 2500 N N . CYS B 1 71 ? 14.836 -15.953 -1.079 1 89.62 71 CYS B N 1
ATOM 2501 C CA . CYS B 1 71 ? 14.758 -15.172 0.151 1 89.62 71 CYS B CA 1
ATOM 2502 C C . CYS B 1 71 ? 13.312 -15.008 0.601 1 89.62 71 CYS B C 1
ATOM 2504 O O . CYS B 1 71 ? 12.391 -15.094 -0.213 1 89.62 71 CYS B O 1
ATOM 2506 N N . VAL B 1 72 ? 13.164 -14.883 1.865 1 91 72 VAL B N 1
ATOM 2507 C CA . VAL B 1 72 ? 11.828 -14.68 2.418 1 91 72 VAL B CA 1
ATOM 2508 C C . VAL B 1 72 ? 11.812 -13.422 3.287 1 91 72 VAL B C 1
ATOM 2510 O O . VAL B 1 72 ? 12.711 -13.219 4.105 1 91 72 VAL B O 1
ATOM 2513 N N . TYR B 1 73 ? 10.852 -12.594 3.043 1 91.38 73 TYR B N 1
ATOM 2514 C CA . TYR B 1 73 ? 10.555 -11.422 3.867 1 91.38 73 TYR B CA 1
ATOM 2515 C C . TYR B 1 73 ? 9.18 -11.547 4.516 1 91.38 73 TYR B C 1
ATOM 2517 O O . TYR B 1 73 ? 8.195 -11.844 3.844 1 91.38 73 TYR B O 1
ATOM 2525 N N . ALA B 1 74 ? 9.211 -11.383 5.805 1 94.25 74 ALA B N 1
ATOM 2526 C CA . ALA B 1 74 ? 7.938 -11.406 6.523 1 94.25 74 ALA B CA 1
ATOM 2527 C C . ALA B 1 74 ? 7.621 -10.039 7.125 1 94.25 74 ALA B C 1
ATOM 2529 O O . ALA B 1 74 ? 8.484 -9.406 7.742 1 94.25 74 ALA B O 1
ATOM 2530 N N . LEU B 1 75 ? 6.43 -9.555 6.859 1 96.62 75 LEU B N 1
ATOM 2531 C CA . LEU B 1 75 ? 5.906 -8.312 7.426 1 96.62 75 LEU B CA 1
ATOM 2532 C C . LEU B 1 75 ? 4.66 -8.586 8.266 1 96.62 75 LEU B C 1
ATOM 2534 O O . LEU B 1 75 ? 3.688 -9.164 7.77 1 96.62 75 LEU B O 1
ATOM 2538 N N . ARG B 1 76 ? 4.793 -8.242 9.484 1 97 76 ARG B N 1
ATOM 2539 C CA . ARG B 1 76 ? 3.605 -8.273 10.328 1 97 76 ARG B CA 1
ATOM 2540 C C . ARG B 1 76 ? 2.998 -6.887 10.477 1 97 76 ARG B C 1
ATOM 2542 O O . ARG B 1 76 ? 3.654 -5.965 10.969 1 97 76 ARG B O 1
ATOM 2549 N N . LEU B 1 77 ? 1.791 -6.719 10.039 1 97.12 77 LEU B N 1
ATOM 2550 C CA . LEU B 1 77 ? 1.101 -5.445 10.211 1 97.12 77 LEU B CA 1
ATOM 2551 C C . LEU B 1 77 ? 0.595 -5.289 11.641 1 97.12 77 LEU B C 1
ATOM 2553 O O . LEU B 1 77 ? 0.187 -6.266 12.273 1 97.12 77 LEU B O 1
ATOM 2557 N N . PRO B 1 78 ? 0.59 -4.059 12.172 1 95.06 78 PRO B N 1
ATOM 2558 C CA . PRO B 1 78 ? 0.203 -3.836 13.562 1 95.06 78 PRO B CA 1
ATOM 2559 C C . PRO B 1 78 ? -1.302 -3.979 13.789 1 95.06 78 PRO B C 1
ATOM 2561 O O . PRO B 1 78 ? -1.75 -4.102 14.93 1 95.06 78 PRO B O 1
ATOM 2564 N N . ARG B 1 79 ? -2.07 -3.93 12.758 1 94.56 79 ARG B N 1
ATOM 2565 C CA . ARG B 1 79 ? -3.506 -4.188 12.797 1 94.56 79 ARG B CA 1
ATOM 2566 C C . ARG B 1 79 ? -4.02 -4.633 11.43 1 94.56 79 ARG B C 1
ATOM 2568 O O . ARG B 1 79 ? -3.324 -4.488 10.422 1 94.56 79 ARG B O 1
ATOM 2575 N N . ASN B 1 80 ? -5.215 -5.191 11.438 1 94.5 80 ASN B N 1
ATOM 2576 C CA . ASN B 1 80 ? -5.816 -5.68 10.203 1 94.5 80 ASN B CA 1
ATOM 2577 C C . ASN B 1 80 ? -6.098 -4.543 9.227 1 94.5 80 ASN B C 1
ATOM 2579 O O . ASN B 1 80 ? -6.793 -3.586 9.57 1 94.5 80 ASN B O 1
ATOM 2583 N N . SER B 1 81 ? -5.453 -4.594 8.094 1 93.94 81 SER B N 1
ATOM 2584 C CA . SER B 1 81 ? -5.605 -3.557 7.078 1 93.94 81 SER B CA 1
ATOM 2585 C C . SER B 1 81 ? -6.5 -4.027 5.934 1 93.94 81 SER B C 1
ATOM 2587 O O . SER B 1 81 ? -6.793 -3.266 5.012 1 93.94 81 SER B O 1
ATOM 2589 N N . GLY B 1 82 ? -6.922 -5.297 5.926 1 93.44 82 GLY B N 1
ATOM 2590 C CA . GLY B 1 82 ? -7.68 -5.879 4.832 1 93.44 82 GLY B CA 1
ATOM 2591 C C . GLY B 1 82 ? -6.805 -6.387 3.701 1 93.44 82 GLY B C 1
ATOM 2592 O O . GLY B 1 82 ? -5.629 -6.031 3.615 1 93.44 82 GLY B O 1
ATOM 2593 N N . TYR B 1 83 ? -7.441 -7.172 2.805 1 93.19 83 TYR B N 1
ATOM 2594 C CA . TYR B 1 83 ? -6.715 -7.805 1.711 1 93.19 83 TYR B CA 1
ATOM 2595 C C . TYR B 1 83 ? -6.016 -6.766 0.845 1 93.19 83 TYR B C 1
ATOM 2597 O O . TYR B 1 83 ? -4.824 -6.895 0.55 1 93.19 83 TYR B O 1
ATOM 2605 N N . ALA B 1 84 ? -6.75 -5.695 0.493 1 95.12 84 ALA B N 1
ATOM 2606 C CA . ALA B 1 84 ? -6.195 -4.664 -0.381 1 95.12 84 ALA B CA 1
ATOM 2607 C C . ALA B 1 84 ? -4.941 -4.039 0.23 1 95.12 84 ALA B C 1
ATOM 2609 O O . ALA B 1 84 ? -3.945 -3.83 -0.464 1 95.12 84 ALA B O 1
ATOM 2610 N N . GLY B 1 85 ? -5.02 -3.762 1.545 1 96.12 85 GLY B N 1
ATOM 2611 C CA . GLY B 1 85 ? -3.877 -3.174 2.225 1 96.12 85 GLY B CA 1
ATOM 2612 C C . GLY B 1 85 ? -2.684 -4.109 2.301 1 96.12 85 GLY B C 1
ATOM 2613 O O . GLY B 1 85 ? -1.56 -3.715 1.985 1 96.12 85 GLY B O 1
ATOM 2614 N N . ALA B 1 86 ? -2.938 -5.324 2.67 1 96.81 86 ALA B N 1
ATOM 2615 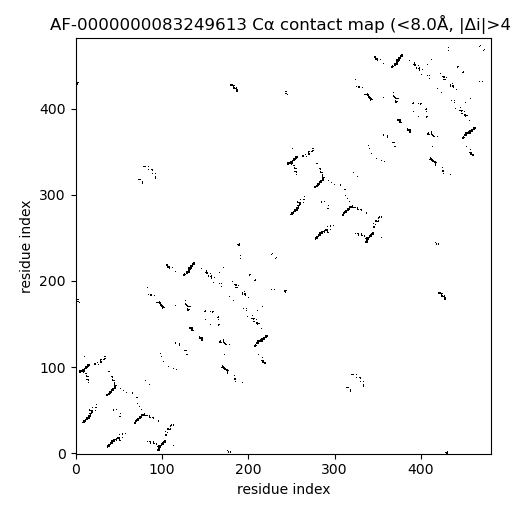C CA . ALA B 1 86 ? -1.869 -6.301 2.855 1 96.81 86 ALA B CA 1
ATOM 2616 C C . ALA B 1 86 ? -1.186 -6.625 1.53 1 96.81 86 ALA B C 1
ATOM 2618 O O . ALA B 1 86 ? 0.044 -6.613 1.439 1 96.81 86 ALA B O 1
ATOM 2619 N N . ILE B 1 87 ? -1.958 -6.906 0.502 1 97.31 87 ILE B N 1
ATOM 2620 C CA . ILE B 1 87 ? -1.4 -7.32 -0.781 1 97.31 87 ILE B CA 1
ATOM 2621 C C . ILE B 1 87 ? -0.621 -6.16 -1.4 1 97.31 87 ILE B C 1
ATOM 2623 O O . ILE B 1 87 ? 0.438 -6.367 -1.998 1 97.31 87 ILE B O 1
ATOM 2627 N N . THR B 1 88 ? -1.13 -4.938 -1.273 1 97.81 88 THR B N 1
ATOM 2628 C CA . THR B 1 88 ? -0.452 -3.77 -1.827 1 97.81 88 THR B CA 1
ATOM 2629 C C . THR B 1 88 ? 0.88 -3.533 -1.121 1 97.81 88 THR B C 1
ATOM 2631 O O . THR B 1 88 ? 1.886 -3.23 -1.768 1 97.81 88 THR B O 1
ATOM 2634 N N . ALA B 1 89 ? 0.877 -3.689 0.203 1 97.81 89 ALA B N 1
ATOM 2635 C CA . ALA B 1 89 ? 2.129 -3.57 0.946 1 97.81 89 ALA B CA 1
ATOM 2636 C C . ALA B 1 89 ? 3.164 -4.57 0.439 1 97.81 89 ALA B C 1
ATOM 2638 O O . ALA B 1 89 ? 4.328 -4.219 0.24 1 97.81 89 ALA B O 1
ATOM 2639 N N . GLY B 1 90 ? 2.691 -5.777 0.235 1 98.38 90 GLY B N 1
ATOM 2640 C CA . GLY B 1 90 ? 3.584 -6.797 -0.292 1 98.38 90 GLY B CA 1
ATOM 2641 C C . GLY B 1 90 ? 4.121 -6.465 -1.672 1 98.38 90 GLY B C 1
ATOM 2642 O O . GLY B 1 90 ? 5.297 -6.695 -1.96 1 98.38 90 GLY B O 1
ATOM 2643 N N . MET B 1 91 ? 3.314 -5.941 -2.506 1 98.19 91 MET B N 1
ATOM 2644 C CA . MET B 1 91 ? 3.73 -5.582 -3.859 1 98.19 91 MET B CA 1
ATOM 2645 C C . MET B 1 91 ? 4.766 -4.461 -3.832 1 98.19 91 MET B C 1
ATOM 2647 O O . MET B 1 91 ? 5.707 -4.461 -4.629 1 98.19 91 MET B O 1
ATOM 2651 N N . TYR B 1 92 ? 4.621 -3.547 -2.916 1 97.56 92 TYR B N 1
ATOM 2652 C CA . TYR B 1 92 ? 5.598 -2.471 -2.807 1 97.56 92 TYR B CA 1
ATOM 2653 C C . TYR B 1 92 ? 6.938 -2.996 -2.305 1 97.56 92 TYR B C 1
ATOM 2655 O O . TYR B 1 92 ? 7.992 -2.449 -2.637 1 97.56 92 TYR B O 1
ATOM 2663 N N . LEU B 1 93 ? 6.91 -4.059 -1.549 1 97.56 93 LEU B N 1
ATOM 2664 C CA . LEU B 1 93 ? 8.141 -4.645 -1.021 1 97.56 93 LEU B CA 1
ATOM 2665 C C . LEU B 1 93 ? 8.828 -5.5 -2.076 1 97.56 93 LEU B C 1
ATOM 2667 O O . LEU B 1 93 ? 10 -5.859 -1.92 1 97.56 93 LEU B O 1
ATOM 2671 N N . SER B 1 94 ? 8.133 -5.836 -3.15 1 97.69 94 SER B N 1
ATOM 2672 C CA . SER B 1 94 ? 8.648 -6.711 -4.195 1 97.69 94 SER B CA 1
ATOM 2673 C C . SER B 1 94 ? 9.773 -6.031 -4.977 1 97.69 94 SER B C 1
ATOM 2675 O O . SER B 1 94 ? 9.688 -4.84 -5.285 1 97.69 94 SER B O 1
ATOM 2677 N N . LYS B 1 95 ? 10.797 -6.781 -5.27 1 96.62 95 LYS B N 1
ATOM 2678 C CA . LYS B 1 95 ? 11.914 -6.266 -6.051 1 96.62 95 LYS B CA 1
ATOM 2679 C C . LYS B 1 95 ? 12.039 -7 -7.383 1 96.62 95 LYS B C 1
ATOM 2681 O O . LYS B 1 95 ? 12.828 -6.605 -8.242 1 96.62 95 LYS B O 1
ATOM 2686 N N . GLY B 1 96 ? 11.242 -7.977 -7.594 1 97.81 96 GLY B N 1
ATOM 2687 C CA . GLY B 1 96 ? 11.383 -8.828 -8.766 1 97.81 96 GLY B CA 1
ATOM 2688 C C . GLY B 1 96 ? 10.891 -8.172 -10.039 1 97.81 96 GLY B C 1
ATOM 2689 O O . GLY B 1 96 ? 9.984 -7.34 -10.008 1 97.81 96 GLY B O 1
ATOM 2690 N N . GLU B 1 97 ? 11.539 -8.625 -11.086 1 98.25 97 GLU B N 1
ATOM 2691 C CA . GLU B 1 97 ? 11.023 -8.281 -12.414 1 98.25 97 GLU B CA 1
ATOM 2692 C C . GLU B 1 97 ? 9.57 -8.727 -12.57 1 98.25 97 GLU B C 1
ATOM 2694 O O . GLU B 1 97 ? 8.781 -8.055 -13.234 1 98.25 97 GLU B O 1
ATOM 2699 N N . TYR B 1 98 ? 9.289 -9.789 -11.891 1 98.75 98 TYR B N 1
ATOM 2700 C CA . TYR B 1 98 ? 7.941 -10.344 -11.891 1 98.75 98 TYR B CA 1
ATOM 2701 C C . TYR B 1 98 ? 7.367 -10.383 -10.484 1 98.75 98 TYR B C 1
ATOM 2703 O O . TYR B 1 98 ? 8.109 -10.562 -9.508 1 98.75 98 TYR B O 1
ATOM 2711 N N . ILE B 1 99 ? 6.078 -10.18 -10.391 1 98.81 99 ILE B N 1
ATOM 2712 C CA . ILE B 1 99 ? 5.336 -10.328 -9.148 1 98.81 99 ILE B CA 1
ATOM 2713 C C . ILE B 1 99 ? 4.285 -11.422 -9.305 1 98.81 99 ILE B C 1
ATOM 2715 O O . ILE B 1 99 ? 3.428 -11.352 -10.188 1 98.81 99 ILE B O 1
ATOM 2719 N N . ALA B 1 100 ? 4.355 -12.422 -8.508 1 98.88 100 ALA B N 1
ATOM 2720 C CA . ALA B 1 100 ? 3.367 -13.5 -8.484 1 98.88 100 ALA B CA 1
ATOM 2721 C C . ALA B 1 100 ? 2.486 -13.406 -7.238 1 98.88 100 ALA B C 1
ATOM 2723 O O . ALA B 1 100 ? 2.99 -13.25 -6.125 1 98.88 100 ALA B O 1
ATOM 2724 N N . ILE B 1 101 ? 1.227 -13.531 -7.469 1 98.56 101 ILE B N 1
ATOM 2725 C CA . ILE B 1 101 ? 0.263 -13.523 -6.375 1 98.56 101 ILE B CA 1
ATOM 2726 C C . ILE B 1 101 ? 0.013 -14.953 -5.895 1 98.56 101 ILE B C 1
ATOM 2728 O O . ILE B 1 101 ? -0.069 -15.875 -6.699 1 98.56 101 ILE B O 1
ATOM 2732 N N . HIS B 1 102 ? -0.084 -15.102 -4.613 1 98.19 102 HIS B N 1
ATOM 2733 C CA . HIS B 1 102 ? -0.406 -16.422 -4.078 1 98.19 102 HIS B CA 1
ATOM 2734 C C . HIS B 1 102 ? -1.188 -16.312 -2.771 1 98.19 102 HIS B C 1
ATOM 2736 O O . HIS B 1 102 ? -0.769 -15.602 -1.852 1 98.19 102 HIS B O 1
ATOM 2742 N N . ASP B 1 103 ? -2.25 -16.984 -2.699 1 96.5 103 ASP B N 1
ATOM 2743 C CA . ASP B 1 103 ? -3.047 -17 -1.476 1 96.5 103 ASP B CA 1
ATOM 2744 C C . ASP B 1 103 ? -2.508 -18.031 -0.482 1 96.5 103 ASP B C 1
ATOM 2746 O O . ASP B 1 103 ? -2.086 -19.109 -0.876 1 96.5 103 ASP B O 1
ATOM 2750 N N . ALA B 1 104 ? -2.662 -17.734 0.764 1 96.5 104 ALA B N 1
ATOM 2751 C CA . ALA B 1 104 ? -1.996 -18.484 1.821 1 96.5 104 ALA B CA 1
ATOM 2752 C C . ALA B 1 104 ? -2.727 -19.797 2.1 1 96.5 104 ALA B C 1
ATOM 2754 O O . ALA B 1 104 ? -2.217 -20.656 2.822 1 96.5 104 ALA B O 1
ATOM 2755 N N . ASP B 1 105 ? -3.863 -19.969 1.521 1 94.62 105 ASP B N 1
ATOM 2756 C CA . ASP B 1 105 ? -4.625 -21.203 1.76 1 94.62 105 ASP B CA 1
ATOM 2757 C C . ASP B 1 105 ? -4.613 -22.109 0.529 1 94.62 105 ASP B C 1
ATOM 2759 O O . ASP B 1 105 ? -5.285 -23.141 0.505 1 94.62 105 ASP B O 1
ATOM 2763 N N . ASP B 1 106 ? -3.83 -21.766 -0.458 1 95.69 106 ASP B N 1
ATOM 2764 C CA . ASP B 1 106 ? -3.781 -22.531 -1.707 1 95.69 106 ASP B CA 1
ATOM 2765 C C . ASP B 1 106 ? -2.41 -23.172 -1.908 1 95.69 106 ASP B C 1
ATOM 2767 O O . ASP B 1 106 ? -1.538 -23.062 -1.042 1 95.69 106 ASP B O 1
ATOM 2771 N N . LEU B 1 107 ? -2.32 -23.938 -3.023 1 96.5 107 LEU B N 1
ATOM 2772 C CA . LEU B 1 107 ? -1.063 -24.594 -3.352 1 96.5 107 LEU B CA 1
ATOM 2773 C C . LEU B 1 107 ? -0.587 -24.203 -4.746 1 96.5 107 LEU B C 1
ATOM 2775 O O . LEU B 1 107 ? -1.4 -23.922 -5.629 1 96.5 107 LEU B O 1
ATOM 2779 N N . SER B 1 108 ? 0.672 -24.188 -4.879 1 97.75 108 SER B N 1
ATOM 2780 C CA . SER B 1 108 ? 1.298 -23.875 -6.16 1 97.75 108 SER B CA 1
ATOM 2781 C C . SER B 1 108 ? 1.843 -25.141 -6.828 1 97.75 108 SER B C 1
ATOM 2783 O O . SER B 1 108 ? 2.486 -25.969 -6.18 1 97.75 108 SER B O 1
ATOM 2785 N N . HIS B 1 109 ? 1.54 -25.266 -8.133 1 97.81 109 HIS B N 1
ATOM 2786 C CA . HIS B 1 109 ? 2.229 -26.297 -8.914 1 97.81 109 HIS B CA 1
ATOM 2787 C C . HIS B 1 109 ? 3.73 -26.031 -8.961 1 97.81 109 HIS B C 1
ATOM 2789 O O . HIS B 1 109 ? 4.164 -24.891 -9.102 1 97.81 109 HIS B O 1
ATOM 2795 N N . PRO B 1 110 ? 4.551 -27.094 -8.875 1 98.25 110 PRO B N 1
ATOM 2796 C CA . PRO B 1 110 ? 6 -26.906 -8.797 1 98.25 110 PRO B CA 1
ATOM 2797 C C . PRO B 1 110 ? 6.562 -26.141 -9.992 1 98.25 110 PRO B C 1
ATOM 2799 O O . PRO B 1 110 ? 7.582 -25.469 -9.867 1 98.25 110 PRO B O 1
ATOM 2802 N N . GLU B 1 111 ? 5.898 -26.172 -11.102 1 98.75 111 GLU B N 1
ATOM 2803 C CA . GLU B 1 111 ? 6.426 -25.547 -12.305 1 98.75 111 GLU B CA 1
ATOM 2804 C C . GLU B 1 111 ? 5.711 -24.234 -12.594 1 98.75 111 GLU B C 1
ATOM 2806 O O . GLU B 1 111 ? 5.867 -23.656 -13.672 1 98.75 111 GLU B O 1
ATOM 2811 N N . ARG B 1 112 ? 4.898 -23.719 -11.711 1 98.75 112 ARG B N 1
ATOM 2812 C CA . ARG B 1 112 ? 4.109 -22.516 -11.969 1 98.75 112 ARG B CA 1
ATOM 2813 C C . ARG B 1 112 ? 5.008 -21.344 -12.344 1 98.75 112 ARG B C 1
ATOM 2815 O O . ARG B 1 112 ? 4.867 -20.766 -13.422 1 98.75 112 ARG B O 1
ATOM 2822 N N . LEU B 1 113 ? 5.973 -21.031 -11.484 1 98.75 113 LEU B N 1
ATOM 2823 C CA . LEU B 1 113 ? 6.82 -19.859 -11.727 1 98.75 113 LEU B CA 1
ATOM 2824 C C . LEU B 1 113 ? 7.602 -20.016 -13.023 1 98.75 113 LEU B C 1
ATOM 2826 O O . LEU B 1 113 ? 7.664 -19.094 -13.828 1 98.75 113 LEU B O 1
ATOM 2830 N N . GLU B 1 114 ? 8.164 -21.188 -13.219 1 98.75 114 GLU B N 1
ATOM 2831 C CA . GLU B 1 114 ? 8.977 -21.453 -14.406 1 98.75 114 GLU B CA 1
ATOM 2832 C C . GLU B 1 114 ? 8.18 -21.234 -15.688 1 98.75 114 GLU B C 1
ATOM 2834 O O . GLU B 1 114 ? 8.641 -20.547 -16.594 1 98.75 114 GLU B O 1
ATOM 2839 N N . LYS B 1 115 ? 7.008 -21.734 -15.734 1 98.81 115 LYS B N 1
ATOM 2840 C CA . LYS B 1 115 ? 6.188 -21.656 -16.938 1 98.81 115 LYS B CA 1
ATOM 2841 C C . LYS B 1 115 ? 5.672 -20.25 -17.172 1 98.81 115 LYS B C 1
ATOM 2843 O O . LYS B 1 115 ? 5.648 -19.766 -18.312 1 98.81 115 LYS B O 1
ATOM 2848 N N . GLN B 1 116 ? 5.285 -19.578 -16.141 1 98.88 116 GLN B N 1
ATOM 2849 C CA . GLN B 1 116 ? 4.777 -18.219 -16.297 1 98.88 116 GLN B CA 1
ATOM 2850 C C . GLN B 1 116 ? 5.902 -17.25 -16.656 1 98.88 116 GLN B C 1
ATOM 2852 O O . GLN B 1 116 ? 5.723 -16.359 -17.484 1 98.88 116 GLN B O 1
ATOM 2857 N N . VAL B 1 117 ? 7.07 -17.391 -16.047 1 98.88 117 VAL B N 1
ATOM 2858 C CA . VAL B 1 117 ? 8.219 -16.562 -16.391 1 98.88 117 VAL B CA 1
ATOM 2859 C C . VAL B 1 117 ? 8.586 -16.781 -17.859 1 98.88 117 VAL B C 1
ATOM 2861 O O . VAL B 1 117 ? 8.789 -15.828 -18.609 1 98.88 117 VAL B O 1
ATOM 2864 N N . ALA B 1 118 ? 8.656 -18.047 -18.281 1 98.81 118 ALA B N 1
ATOM 2865 C CA . ALA B 1 118 ? 8.992 -18.359 -19.656 1 98.81 118 ALA B CA 1
ATOM 2866 C C . ALA B 1 118 ? 8.016 -17.719 -20.641 1 98.81 118 ALA B C 1
ATOM 2868 O O . ALA B 1 118 ? 8.422 -17.203 -21.672 1 98.81 118 ALA B O 1
ATOM 2869 N N . TYR B 1 119 ? 6.789 -17.781 -20.297 1 98.75 119 TYR B N 1
ATOM 2870 C CA . TYR B 1 119 ? 5.773 -17.188 -21.156 1 98.75 119 TYR B CA 1
ATOM 2871 C C . TYR B 1 119 ? 5.957 -15.68 -21.266 1 98.75 119 TYR B C 1
ATOM 2873 O O . TYR B 1 119 ? 5.941 -15.117 -22.375 1 98.75 119 TYR B O 1
ATOM 2881 N N . LEU B 1 120 ? 6.113 -15.008 -20.141 1 98.69 120 LEU B N 1
ATOM 2882 C CA . LEU B 1 120 ? 6.293 -13.555 -20.141 1 98.69 120 LEU B CA 1
ATOM 2883 C C . LEU B 1 120 ? 7.562 -13.164 -20.891 1 98.69 120 LEU B C 1
ATOM 2885 O O . LEU B 1 120 ? 7.578 -12.156 -21.594 1 98.69 120 LEU B O 1
ATOM 2889 N N . ASP B 1 121 ? 8.586 -13.93 -20.75 1 98.5 121 ASP B N 1
ATOM 2890 C CA . ASP B 1 121 ? 9.836 -13.664 -21.453 1 98.5 121 ASP B CA 1
ATOM 2891 C C . ASP B 1 121 ? 9.648 -13.758 -22.969 1 98.5 121 ASP B C 1
ATOM 2893 O O . ASP B 1 121 ? 10.211 -12.961 -23.719 1 98.5 121 ASP B O 1
ATOM 2897 N N . ALA B 1 122 ? 8.867 -14.695 -23.359 1 98.44 122 ALA B N 1
ATOM 2898 C CA . ALA B 1 122 ? 8.656 -14.945 -24.781 1 98.44 122 ALA B CA 1
ATOM 2899 C C . ALA B 1 122 ? 7.66 -13.961 -25.375 1 98.44 122 ALA B C 1
ATOM 2901 O O . ALA B 1 122 ? 7.559 -13.82 -26.594 1 98.44 122 ALA B O 1
ATOM 2902 N N . HIS B 1 123 ? 6.867 -13.312 -24.531 1 98.31 123 HIS B N 1
ATOM 2903 C CA . HIS B 1 123 ? 5.824 -12.391 -24.969 1 98.31 123 HIS B CA 1
ATOM 2904 C C . HIS B 1 123 ? 5.961 -11.039 -24.281 1 98.31 123 HIS B C 1
ATOM 2906 O O . HIS B 1 123 ? 5.23 -10.742 -23.344 1 98.31 123 HIS B O 1
ATOM 2912 N N . SER B 1 124 ? 6.699 -10.141 -24.844 1 97 124 SER B N 1
ATOM 2913 C CA . SER B 1 124 ? 7.086 -8.891 -24.203 1 97 124 SER B CA 1
ATOM 2914 C C . SER B 1 124 ? 5.895 -7.949 -24.062 1 97 124 SER B C 1
ATOM 2916 O O . SER B 1 124 ? 5.891 -7.062 -23.203 1 97 124 SER B O 1
ATOM 2918 N N . HIS B 1 125 ? 4.895 -8.203 -24.859 1 97 125 HIS B N 1
ATOM 2919 C CA . HIS B 1 125 ? 3.744 -7.301 -24.828 1 97 125 HIS B CA 1
ATOM 2920 C C . HIS B 1 125 ? 2.766 -7.688 -23.734 1 97 125 HIS B C 1
ATOM 2922 O O . HIS B 1 125 ? 1.843 -6.93 -23.422 1 97 125 HIS B O 1
ATOM 2928 N N . ILE B 1 126 ? 2.947 -8.859 -23.141 1 98.44 126 ILE B N 1
ATOM 2929 C CA . ILE B 1 126 ? 2.068 -9.32 -22.078 1 98.44 126 ILE B CA 1
ATOM 2930 C C . ILE B 1 126 ? 2.553 -8.766 -20.734 1 98.44 126 ILE B C 1
ATOM 2932 O O . ILE B 1 126 ? 3.715 -8.945 -20.375 1 98.44 126 ILE B O 1
ATOM 2936 N N . ASP B 1 127 ? 1.644 -8.133 -19.984 1 98.44 127 ASP B N 1
ATOM 2937 C CA . ASP B 1 127 ? 1.977 -7.531 -18.703 1 98.44 127 ASP B CA 1
ATOM 2938 C C . ASP B 1 127 ? 1.579 -8.453 -17.547 1 98.44 127 ASP B C 1
ATOM 2940 O O . ASP B 1 127 ? 2.145 -8.359 -16.453 1 98.44 127 ASP B O 1
ATOM 2944 N N . LEU B 1 128 ? 0.599 -9.266 -17.766 1 98.69 128 LEU B N 1
ATOM 2945 C CA . LEU B 1 128 ? 0.019 -10.109 -16.734 1 98.69 128 LEU B CA 1
ATOM 2946 C C . LEU B 1 128 ? -0.472 -11.43 -17.328 1 98.69 128 LEU B C 1
ATOM 2948 O O . LEU B 1 128 ? -1.128 -11.445 -18.359 1 98.69 128 LEU B O 1
ATOM 2952 N N . VAL B 1 129 ? -0.096 -12.539 -16.703 1 98.81 129 VAL B N 1
ATOM 2953 C CA . VAL B 1 129 ? -0.519 -13.844 -17.188 1 98.81 129 VAL B CA 1
ATOM 2954 C C . VAL B 1 129 ? -1.048 -14.688 -16.031 1 98.81 129 VAL B C 1
ATOM 2956 O O . VAL B 1 129 ? -0.404 -14.789 -14.977 1 98.81 129 VAL B O 1
ATOM 2959 N N . GLY B 1 130 ? -2.252 -15.172 -16.141 1 98.5 130 GLY B N 1
ATOM 2960 C CA . GLY B 1 130 ? -2.807 -16.156 -15.211 1 98.5 130 GLY B CA 1
ATOM 2961 C C . GLY B 1 130 ? -2.611 -17.578 -15.68 1 98.5 130 GLY B C 1
ATOM 2962 O O . GLY B 1 130 ? -1.89 -17.828 -16.641 1 98.5 130 GLY B O 1
ATOM 2963 N N . THR B 1 131 ? -3.137 -18.5 -14.93 1 98.5 131 THR B N 1
ATOM 2964 C CA . THR B 1 131 ? -3.164 -19.906 -15.305 1 98.5 131 THR B CA 1
ATOM 2965 C C . THR B 1 131 ? -4.539 -20.516 -15.031 1 98.5 131 THR B C 1
ATOM 2967 O O . THR B 1 131 ? -5.375 -19.906 -14.367 1 98.5 131 THR B O 1
ATOM 2970 N N . ASN B 1 132 ? -4.707 -21.641 -15.617 1 98 132 ASN B N 1
ATOM 2971 C CA . ASN B 1 132 ? -5.812 -22.438 -15.102 1 98 132 ASN B CA 1
ATOM 2972 C C . ASN B 1 132 ? -5.484 -23.031 -13.734 1 98 132 ASN B C 1
ATOM 2974 O O . ASN B 1 132 ? -4.34 -22.953 -13.273 1 98 132 ASN B O 1
ATOM 2978 N N . TYR B 1 133 ? -6.535 -23.422 -13.039 1 97.25 133 TYR B N 1
ATOM 2979 C CA . TYR B 1 133 ? -6.363 -24 -11.711 1 97.25 133 TYR B CA 1
ATOM 2980 C C . TYR B 1 133 ? -7.387 -25.094 -11.469 1 97.25 133 TYR B C 1
ATOM 2982 O O . TYR B 1 133 ? -8.336 -25.25 -12.234 1 97.25 133 TYR B O 1
ATOM 2990 N N . GLU B 1 134 ? -7.102 -25.922 -10.484 1 96.75 134 GLU B N 1
ATOM 2991 C CA . GLU B 1 134 ? -8.039 -26.938 -10.008 1 96.75 134 GLU B CA 1
ATOM 2992 C C . GLU B 1 134 ? -8.469 -26.656 -8.57 1 96.75 134 GLU B C 1
ATOM 2994 O O . GLU B 1 134 ? -7.676 -26.188 -7.762 1 96.75 134 GLU B O 1
ATOM 2999 N N . VAL B 1 135 ? -9.703 -26.984 -8.336 1 94.5 135 VAL B N 1
ATOM 3000 C CA . VAL B 1 135 ? -10.266 -26.844 -6.996 1 94.5 135 VAL B CA 1
ATOM 3001 C C . VAL B 1 135 ? -10.227 -28.203 -6.285 1 94.5 135 VAL B C 1
ATOM 3003 O O . VAL B 1 135 ? -10.539 -29.234 -6.887 1 94.5 135 VAL B O 1
ATOM 3006 N N . PHE B 1 136 ? -9.75 -28.172 -5.055 1 91.06 136 PHE B N 1
ATOM 3007 C CA . PHE B 1 136 ? -9.789 -29.391 -4.262 1 91.06 136 PHE B CA 1
ATOM 3008 C C . PHE B 1 136 ? -10.375 -29.125 -2.879 1 91.06 136 PHE B C 1
ATOM 3010 O O . PHE B 1 136 ? -10.359 -27.984 -2.404 1 91.06 136 PHE B O 1
ATOM 3017 N N . GLU B 1 137 ? -11.016 -30.141 -2.357 1 86.19 137 GLU B N 1
ATOM 3018 C CA . GLU B 1 137 ? -11.555 -30.047 -1.004 1 86.19 137 GLU B CA 1
ATOM 3019 C C . GLU B 1 137 ? -10.477 -30.328 0.038 1 86.19 137 GLU B C 1
ATOM 3021 O O . GLU B 1 137 ? -9.68 -31.266 -0.126 1 86.19 137 GLU B O 1
ATOM 3026 N N . ASP B 1 138 ? -10.625 -29.422 1.034 1 83.06 138 ASP B N 1
ATOM 3027 C CA . ASP B 1 138 ? -9.656 -29.641 2.107 1 83.06 138 ASP B CA 1
ATOM 3028 C C . ASP B 1 138 ? -9.734 -31.078 2.635 1 83.06 138 ASP B C 1
ATOM 3030 O O . ASP B 1 138 ? -10.828 -31.578 2.908 1 83.06 138 ASP B O 1
ATOM 3034 N N . GLY B 1 139 ? -8.672 -31.781 2.689 1 76.19 139 GLY B N 1
ATOM 3035 C CA . GLY B 1 139 ? -8.641 -33.156 3.18 1 76.19 139 GLY B CA 1
ATOM 3036 C C . GLY B 1 139 ? -8.781 -34.188 2.076 1 76.19 139 GLY B C 1
ATOM 3037 O O . GLY B 1 139 ? -8.547 -35.375 2.297 1 76.19 139 GLY B O 1
ATOM 3038 N N . TYR B 1 140 ? -9.211 -33.688 0.873 1 79.19 140 TYR B N 1
ATOM 3039 C CA . TYR B 1 140 ? -9.375 -34.594 -0.263 1 79.19 140 TYR B CA 1
ATOM 3040 C C . TYR B 1 140 ? -8.602 -34.094 -1.476 1 79.19 140 TYR B C 1
ATOM 3042 O O . TYR B 1 140 ? -9.203 -33.656 -2.471 1 79.19 140 TYR B O 1
ATOM 3050 N N . PRO B 1 141 ? -7.316 -34.219 -1.428 1 73.06 141 PRO B N 1
ATOM 3051 C CA . PRO B 1 141 ? -6.504 -33.594 -2.486 1 73.06 141 PRO B CA 1
ATOM 3052 C C . PRO B 1 141 ? -6.699 -34.281 -3.84 1 73.06 141 PRO B C 1
ATOM 3054 O O . PRO B 1 141 ? -6.406 -33.688 -4.879 1 73.06 141 PRO B O 1
ATOM 3057 N N . GLU B 1 142 ? -7.312 -35.406 -3.836 1 78.62 142 GLU B N 1
ATOM 3058 C CA . GLU B 1 142 ? -7.465 -36.156 -5.07 1 78.62 142 GLU B CA 1
ATOM 3059 C C . GLU B 1 142 ? -8.719 -35.75 -5.828 1 78.62 142 GLU B C 1
ATOM 3061 O O . GLU B 1 142 ? -8.844 -36 -7.027 1 78.62 142 GLU B O 1
ATOM 3066 N N . ARG B 1 143 ? -9.609 -35.219 -5.141 1 80.94 143 ARG B N 1
ATOM 3067 C CA . ARG B 1 143 ? -10.828 -34.719 -5.777 1 80.94 143 ARG B CA 1
ATOM 3068 C C . ARG B 1 143 ? -10.656 -33.312 -6.309 1 80.94 143 ARG B C 1
ATOM 3070 O O . ARG B 1 143 ? -10.812 -32.344 -5.566 1 80.94 143 ARG B O 1
ATOM 3077 N N . ARG B 1 144 ? -10.227 -33.312 -7.57 1 89.69 144 ARG B N 1
ATOM 3078 C CA . ARG B 1 144 ? -9.914 -32 -8.156 1 89.69 144 ARG B CA 1
ATOM 3079 C C . ARG B 1 144 ? -10.805 -31.719 -9.359 1 89.69 144 ARG B C 1
ATOM 3081 O O . ARG B 1 144 ? -11.156 -32.625 -10.109 1 89.69 144 ARG B O 1
ATOM 3088 N N . MET B 1 145 ? -11.234 -30.484 -9.438 1 91.44 145 MET B N 1
ATOM 3089 C CA . MET B 1 145 ? -12.039 -30.016 -10.562 1 91.44 145 MET B CA 1
ATOM 3090 C C . MET B 1 145 ? -11.422 -28.781 -11.203 1 91.44 145 MET B C 1
ATOM 3092 O O . MET B 1 145 ? -11.078 -27.828 -10.516 1 91.44 145 MET B O 1
ATOM 3096 N N . ARG B 1 146 ? -11.344 -28.906 -12.453 1 94.19 146 ARG B N 1
ATOM 3097 C CA . ARG B 1 146 ? -10.781 -27.797 -13.211 1 94.19 146 ARG B CA 1
ATOM 3098 C C . ARG B 1 146 ? -11.75 -26.609 -13.266 1 94.19 146 ARG B C 1
ATOM 3100 O O . ARG B 1 146 ? -12.953 -26.812 -13.406 1 94.19 146 ARG B O 1
ATOM 3107 N N . ALA B 1 147 ? -11.164 -25.422 -13.156 1 93.69 147 ALA B N 1
ATOM 3108 C CA . ALA B 1 147 ? -12 -24.234 -13.328 1 93.69 147 ALA B CA 1
ATOM 3109 C C . ALA B 1 147 ? -12.523 -24.125 -14.758 1 93.69 147 ALA B C 1
ATOM 3111 O O . ALA B 1 147 ? -11.797 -24.422 -15.711 1 93.69 147 ALA B O 1
ATOM 3112 N N . ASN B 1 148 ? -13.727 -23.531 -14.93 1 93 148 ASN B N 1
ATOM 3113 C CA . ASN B 1 148 ? -14.32 -23.5 -16.266 1 93 148 ASN B CA 1
ATOM 3114 C C . ASN B 1 148 ? -14.758 -22.078 -16.641 1 93 148 ASN B C 1
ATOM 3116 O O . ASN B 1 148 ? -15.352 -21.875 -17.703 1 93 148 ASN B O 1
ATOM 3120 N N . TRP B 1 149 ? -14.445 -21.141 -15.812 1 93.62 149 TRP B N 1
ATOM 3121 C CA . TRP B 1 149 ? -14.891 -19.766 -16.078 1 93.62 149 TRP B CA 1
ATOM 3122 C C . TRP B 1 149 ? -13.773 -18.938 -16.703 1 93.62 149 TRP B C 1
ATOM 3124 O O . TRP B 1 149 ? -13.992 -17.797 -17.125 1 93.62 149 TRP B O 1
ATOM 3134 N N . LEU B 1 150 ? -12.609 -19.469 -16.828 1 96.88 150 LEU B N 1
ATOM 3135 C CA . LEU B 1 150 ? -11.469 -18.781 -17.406 1 96.88 150 LEU B CA 1
ATOM 3136 C C . LEU B 1 150 ? -11.586 -18.719 -18.922 1 96.88 150 LEU B C 1
ATOM 3138 O O . LEU B 1 150 ? -12.227 -19.562 -19.547 1 96.88 150 LEU B O 1
ATOM 3142 N N . ARG B 1 151 ? -11.008 -17.672 -19.5 1 96.94 151 ARG B N 1
ATOM 3143 C CA . ARG B 1 151 ? -10.969 -17.516 -20.953 1 96.94 151 ARG B CA 1
ATOM 3144 C C . ARG B 1 151 ? -9.539 -17.297 -21.438 1 96.94 151 ARG B C 1
ATOM 3146 O O . ARG B 1 151 ? -8.633 -17.047 -20.625 1 96.94 151 ARG B O 1
ATOM 3153 N N . TYR B 1 152 ? -9.398 -17.453 -22.75 1 96.94 152 TYR B N 1
ATOM 3154 C CA . TYR B 1 152 ? -8.078 -17.422 -23.359 1 96.94 152 TYR B CA 1
ATOM 3155 C C . TYR B 1 152 ? -8.07 -16.594 -24.641 1 96.94 152 TYR B C 1
ATOM 3157 O O . TYR B 1 152 ? -9.117 -16.406 -25.266 1 96.94 152 TYR B O 1
ATOM 3165 N N . GLY B 1 153 ? -6.883 -16.016 -24.922 1 95.19 153 GLY B N 1
ATOM 3166 C CA . GLY B 1 153 ? -6.727 -15.266 -26.172 1 95.19 153 GLY B CA 1
ATOM 3167 C C . GLY B 1 153 ? -7.688 -14.102 -26.281 1 95.19 153 GLY B C 1
ATOM 3168 O O . GLY B 1 153 ? -7.867 -13.336 -25.328 1 95.19 153 GLY B O 1
ATOM 3169 N N . GLU B 1 154 ? -8.305 -13.961 -27.359 1 94.19 154 GLU B N 1
ATOM 3170 C CA . GLU B 1 154 ? -9.133 -12.812 -27.688 1 94.19 154 GLU B CA 1
ATOM 3171 C C . GLU B 1 154 ? -10.406 -12.789 -26.844 1 94.19 154 GLU B C 1
ATOM 3173 O O . GLU B 1 154 ? -11.039 -11.734 -26.688 1 94.19 154 GLU B O 1
ATOM 3178 N N . GLN B 1 155 ? -10.719 -13.938 -26.297 1 96.19 155 GLN B N 1
ATOM 3179 C CA . GLN B 1 155 ? -11.938 -14.023 -25.5 1 96.19 155 GLN B CA 1
ATOM 3180 C C . GLN B 1 155 ? -11.805 -13.219 -24.203 1 96.19 155 GLN B C 1
ATOM 3182 O O . GLN B 1 155 ? -12.805 -12.781 -23.641 1 96.19 155 GLN B O 1
ATOM 3187 N N . ILE B 1 156 ? -10.609 -12.992 -23.766 1 96.62 156 ILE B N 1
ATOM 3188 C CA . ILE B 1 156 ? -10.383 -12.242 -22.547 1 96.62 156 ILE B CA 1
ATOM 3189 C C . ILE B 1 156 ? -10.875 -10.805 -22.719 1 96.62 156 ILE B C 1
ATOM 3191 O O . ILE B 1 156 ? -11.609 -10.289 -21.875 1 96.62 156 ILE B O 1
ATOM 3195 N N . GLY B 1 157 ? -10.508 -10.211 -23.812 1 93.69 157 GLY B N 1
ATOM 3196 C CA . GLY B 1 157 ? -10.953 -8.859 -24.094 1 93.69 157 GLY B CA 1
ATOM 3197 C C . GLY B 1 157 ? -12.461 -8.734 -24.203 1 93.69 157 GLY B C 1
ATOM 3198 O O . GLY B 1 157 ? -13.039 -7.758 -23.719 1 93.69 157 GLY B O 1
ATOM 3199 N N . LYS B 1 158 ? -13.062 -9.742 -24.781 1 95.12 158 LYS B N 1
ATOM 3200 C CA . LYS B 1 158 ? -14.508 -9.734 -24.938 1 95.12 158 LYS B CA 1
ATOM 3201 C C . LYS B 1 158 ? -15.219 -9.797 -23.594 1 95.12 158 LYS B C 1
ATOM 3203 O O . LYS B 1 158 ? -16.188 -9.07 -23.359 1 95.12 158 LYS B O 1
ATOM 3208 N N . VAL B 1 159 ? -14.727 -10.609 -22.766 1 95.62 159 VAL B N 1
ATOM 3209 C CA . VAL B 1 159 ? -15.336 -10.797 -21.453 1 95.62 159 VAL B CA 1
ATOM 3210 C C . VAL B 1 159 ? -15.242 -9.492 -20.656 1 95.62 159 VAL B C 1
ATOM 3212 O O . VAL B 1 159 ? -16.234 -9.023 -20.109 1 95.62 159 VAL B O 1
ATOM 3215 N N . TYR B 1 160 ? -14.094 -8.859 -20.625 1 93.25 160 TYR B N 1
ATOM 3216 C CA . TYR B 1 160 ? -13.906 -7.656 -19.828 1 93.25 160 TYR B CA 1
ATOM 3217 C C . TYR B 1 160 ? -14.625 -6.469 -20.453 1 93.25 160 TYR B C 1
ATOM 3219 O O . TYR B 1 160 ? -15.117 -5.586 -19.75 1 93.25 160 TYR B O 1
ATOM 3227 N N . ALA B 1 161 ? -14.648 -6.402 -21.766 1 91.88 161 ALA B N 1
ATOM 3228 C CA . ALA B 1 161 ? -15.414 -5.359 -22.438 1 91.88 161 ALA B CA 1
ATOM 3229 C C . ALA B 1 161 ? -16.891 -5.43 -22.062 1 91.88 161 ALA B C 1
ATOM 3231 O O . ALA B 1 161 ? -17.578 -4.406 -22.016 1 91.88 161 ALA B O 1
ATOM 3232 N N . ALA B 1 162 ? -17.344 -6.633 -21.734 1 93.12 162 ALA B N 1
ATOM 3233 C CA . ALA B 1 162 ? -18.734 -6.848 -21.375 1 93.12 162 ALA B CA 1
ATOM 3234 C C . 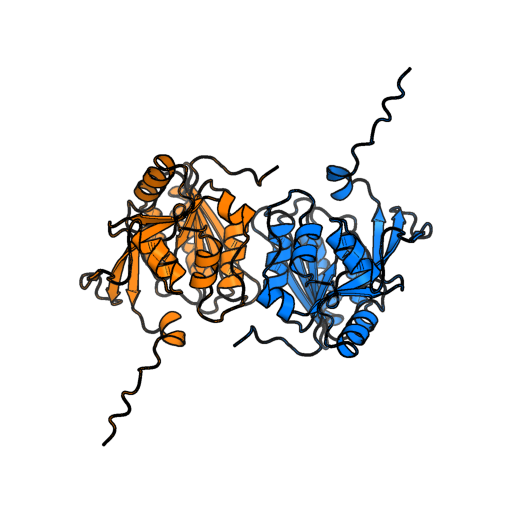ALA B 1 162 ? -18.938 -6.691 -19.875 1 93.12 162 ALA B C 1
ATOM 3236 O O . ALA B 1 162 ? -20.047 -6.918 -19.359 1 93.12 162 ALA B O 1
ATOM 3237 N N . GLY B 1 163 ? -17.891 -6.391 -19.141 1 89.56 163 GLY B N 1
ATOM 3238 C CA . GLY B 1 163 ? -17.984 -6.176 -17.719 1 89.56 163 GLY B CA 1
ATOM 3239 C C . GLY B 1 163 ? -17.812 -7.445 -16.906 1 89.56 163 GLY B C 1
ATOM 3240 O O . GLY B 1 163 ? -18.141 -7.484 -15.719 1 89.56 163 GLY B O 1
ATOM 3241 N N . GLY B 1 164 ? -17.297 -8.492 -17.578 1 92.5 164 GLY B N 1
ATOM 3242 C CA . GLY B 1 164 ? -17.109 -9.766 -16.906 1 92.5 164 GLY B CA 1
ATOM 3243 C C . GLY B 1 164 ? -15.703 -9.938 -16.359 1 92.5 164 GLY B C 1
ATOM 3244 O O . GLY B 1 164 ? -14.953 -8.969 -16.234 1 92.5 164 GLY B O 1
ATOM 3245 N N . HIS B 1 165 ? -15.422 -11.148 -15.875 1 93.06 165 HIS B N 1
ATOM 3246 C CA . HIS B 1 165 ? -14.148 -11.516 -15.266 1 93.06 165 HIS B CA 1
ATOM 3247 C C . HIS B 1 165 ? -13.742 -12.93 -15.648 1 93.06 165 HIS B C 1
ATOM 3249 O O . HIS B 1 165 ? -14.586 -13.828 -15.711 1 93.06 165 HIS B O 1
ATOM 3255 N N . CYS B 1 166 ? -12.367 -13.086 -16.031 1 96.62 166 CYS B N 1
ATOM 3256 C CA . CYS B 1 166 ? -12 -14.43 -16.453 1 96.62 166 CYS B CA 1
ATOM 3257 C C . CYS B 1 166 ? -10.531 -14.711 -16.156 1 96.62 166 CYS B C 1
ATOM 3259 O O . CYS B 1 166 ? -9.906 -15.531 -16.828 1 96.62 166 CYS B O 1
ATOM 3261 N N . ILE B 1 167 ? -9.93 -13.984 -15.336 1 96.69 167 ILE B N 1
ATOM 3262 C CA . ILE B 1 167 ? -8.578 -14.227 -14.836 1 96.69 167 ILE B CA 1
ATOM 3263 C C . ILE B 1 167 ? -8.617 -14.391 -13.312 1 96.69 167 ILE B C 1
ATOM 3265 O O . ILE B 1 167 ? -9.148 -13.539 -12.609 1 96.69 167 ILE B O 1
ATOM 3269 N N . CYS B 1 168 ? -8.109 -15.469 -12.867 1 96.31 168 CYS B N 1
ATOM 3270 C CA . CYS B 1 168 ? -8.086 -15.711 -11.43 1 96.31 168 CYS B CA 1
ATOM 3271 C C . CYS B 1 168 ? -6.914 -14.984 -10.773 1 96.31 168 CYS B C 1
ATOM 3273 O O . CYS B 1 168 ? -5.754 -15.258 -11.094 1 96.31 168 CYS B O 1
ATOM 3275 N N . HIS B 1 169 ? -7.223 -14.148 -9.836 1 95.94 169 HIS B N 1
ATOM 3276 C CA . HIS B 1 169 ? -6.23 -13.281 -9.219 1 95.94 169 HIS B CA 1
ATOM 3277 C C . HIS B 1 169 ? -5.137 -14.094 -8.531 1 95.94 169 HIS B C 1
ATOM 3279 O O . HIS B 1 169 ? -3.951 -13.789 -8.672 1 95.94 169 HIS B O 1
ATOM 3285 N N . GLY B 1 170 ? -5.422 -15.125 -7.82 1 96.38 170 GLY B N 1
ATOM 3286 C CA . GLY B 1 170 ? -4.453 -15.93 -7.094 1 96.38 170 GLY B CA 1
ATOM 3287 C C . GLY B 1 170 ? -3.43 -16.594 -7.996 1 96.38 170 GLY B C 1
ATOM 3288 O O . GLY B 1 170 ? -2.338 -16.953 -7.551 1 96.38 170 GLY B O 1
ATOM 3289 N N . THR B 1 171 ? -3.738 -16.703 -9.289 1 97.94 171 THR B N 1
ATOM 3290 C CA . THR B 1 171 ? -2.855 -17.375 -10.242 1 97.94 171 THR B CA 1
ATOM 3291 C C . THR B 1 171 ? -1.991 -16.359 -10.984 1 97.94 171 THR B C 1
ATOM 3293 O O . THR B 1 171 ? -1.096 -16.734 -11.742 1 97.94 171 THR B O 1
ATOM 3296 N N . ALA B 1 172 ? -2.168 -15.125 -10.742 1 98.44 172 ALA B N 1
ATOM 3297 C CA . ALA B 1 172 ? -1.624 -14.078 -11.594 1 98.44 172 ALA B CA 1
ATOM 3298 C C . ALA B 1 172 ? -0.132 -13.883 -11.344 1 98.44 172 ALA B C 1
ATOM 3300 O O . ALA B 1 172 ? 0.321 -13.93 -10.195 1 98.44 172 ALA B O 1
ATOM 3301 N N . MET B 1 173 ? 0.576 -13.727 -12.391 1 98.88 173 MET B N 1
ATOM 3302 C CA . MET B 1 173 ? 1.927 -13.18 -12.406 1 98.88 173 MET B CA 1
ATOM 3303 C C . MET B 1 173 ? 2.002 -11.945 -13.305 1 98.88 173 MET B C 1
ATOM 3305 O O . MET B 1 173 ? 1.551 -11.984 -14.453 1 98.88 173 MET B O 1
ATOM 3309 N N . LEU B 1 174 ? 2.486 -10.852 -12.812 1 98.69 174 LEU B N 1
ATOM 3310 C CA . LEU B 1 174 ? 2.566 -9.625 -13.586 1 98.69 174 LEU B CA 1
ATOM 3311 C C . LEU B 1 174 ? 3.994 -9.086 -13.617 1 98.69 174 LEU B C 1
ATOM 3313 O O . LEU B 1 174 ? 4.805 -9.43 -12.75 1 98.69 174 LEU B O 1
ATOM 3317 N N . ARG B 1 175 ? 4.289 -8.352 -14.641 1 98.44 175 ARG B N 1
ATOM 3318 C CA . ARG B 1 175 ? 5.527 -7.578 -14.641 1 98.44 175 ARG B CA 1
ATOM 3319 C C . ARG B 1 175 ? 5.504 -6.512 -13.547 1 98.44 175 ARG B C 1
ATOM 3321 O O . ARG B 1 175 ? 4.52 -5.789 -13.398 1 98.44 175 ARG B O 1
ATOM 3328 N N . GLY B 1 176 ? 6.613 -6.457 -12.797 1 97.81 176 GLY B N 1
ATOM 3329 C CA . GLY B 1 176 ? 6.707 -5.457 -11.742 1 97.81 176 GLY B CA 1
ATOM 3330 C C . GLY B 1 176 ? 6.461 -4.043 -12.242 1 97.81 176 GLY B C 1
ATOM 3331 O O . GLY B 1 176 ? 5.863 -3.229 -11.531 1 97.81 176 GLY B O 1
ATOM 3332 N N . GLU B 1 177 ? 6.805 -3.768 -13.375 1 96.31 177 GLU B N 1
ATOM 3333 C CA . GLU B 1 177 ? 6.656 -2.443 -13.969 1 96.31 177 GLU B CA 1
ATOM 3334 C C . GLU B 1 177 ? 5.184 -2.07 -14.117 1 96.31 177 GLU B C 1
ATOM 3336 O O . GLU B 1 177 ? 4.82 -0.895 -14.031 1 96.31 177 GLU B O 1
ATOM 3341 N N . LEU B 1 178 ? 4.359 -3.039 -14.398 1 96.62 178 LEU B N 1
ATOM 3342 C CA . LEU B 1 178 ? 2.926 -2.773 -14.453 1 96.62 178 LEU B CA 1
ATOM 3343 C C . LEU B 1 178 ? 2.426 -2.199 -13.133 1 96.62 178 LEU B C 1
ATOM 3345 O O . LEU B 1 178 ? 1.75 -1.168 -13.117 1 96.62 178 LEU B O 1
ATOM 3349 N N . PHE B 1 179 ? 2.816 -2.863 -12.062 1 96.88 179 PHE B N 1
ATOM 3350 C CA . PHE B 1 179 ? 2.453 -2.391 -10.727 1 96.88 179 PHE B CA 1
ATOM 3351 C C . PHE B 1 179 ? 2.984 -0.982 -10.492 1 96.88 179 PHE B C 1
ATOM 3353 O O . PHE B 1 179 ? 2.271 -0.125 -9.961 1 96.88 179 PHE B O 1
ATOM 3360 N N . ASP B 1 180 ? 4.199 -0.778 -10.852 1 95.69 180 ASP B N 1
ATOM 3361 C CA . ASP B 1 180 ? 4.816 0.527 -10.633 1 95.69 180 ASP B CA 1
ATOM 3362 C C . ASP B 1 180 ? 4.027 1.63 -11.336 1 95.69 180 ASP B C 1
ATOM 3364 O O . ASP B 1 180 ? 3.93 2.748 -10.828 1 95.69 180 ASP B O 1
ATOM 3368 N N . ARG B 1 181 ? 3.471 1.26 -12.383 1 93.31 181 ARG B N 1
ATOM 3369 C CA . ARG B 1 181 ? 2.762 2.242 -13.195 1 93.31 181 ARG B CA 1
ATOM 3370 C C . ARG B 1 181 ? 1.35 2.471 -12.664 1 93.31 181 ARG B C 1
ATOM 3372 O O . ARG B 1 181 ? 0.883 3.611 -12.602 1 93.31 181 ARG B O 1
ATOM 3379 N N . ILE B 1 182 ? 0.668 1.442 -12.227 1 93.38 182 ILE B N 1
ATOM 3380 C CA . ILE B 1 182 ? -0.768 1.595 -12.023 1 93.38 182 ILE B CA 1
ATOM 3381 C C . ILE B 1 182 ? -1.076 1.6 -10.523 1 93.38 182 ILE B C 1
ATOM 3383 O O . ILE B 1 182 ? -2.186 1.946 -10.117 1 93.38 182 ILE B O 1
ATOM 3387 N N . GLY B 1 183 ? -0.135 1.13 -9.695 1 94.31 183 GLY B N 1
ATOM 3388 C CA . GLY B 1 183 ? -0.378 1.052 -8.266 1 94.31 183 GLY B CA 1
ATOM 3389 C C . GLY B 1 183 ? -1.111 -0.21 -7.852 1 94.31 183 GLY B C 1
ATOM 3390 O O . GLY B 1 183 ? -1.266 -1.135 -8.656 1 94.31 183 GLY B O 1
ATOM 3391 N N . GLY B 1 184 ? -1.448 -0.263 -6.613 1 94.88 184 GLY B N 1
ATOM 3392 C CA . GLY B 1 184 ? -2.006 -1.473 -6.027 1 94.88 184 GLY B CA 1
ATOM 3393 C C . GLY B 1 184 ? -3.521 -1.509 -6.062 1 94.88 184 GLY B C 1
ATOM 3394 O O . GLY B 1 184 ? -4.145 -0.859 -6.906 1 94.88 184 GLY B O 1
ATOM 3395 N N . HIS B 1 185 ? -4.07 -2.43 -5.238 1 95.44 185 HIS B N 1
ATOM 3396 C CA . HIS B 1 185 ? -5.508 -2.604 -5.074 1 95.44 185 HIS B CA 1
ATOM 3397 C C . HIS B 1 185 ? -6.133 -1.408 -4.363 1 95.44 185 HIS B C 1
ATOM 3399 O O . HIS B 1 185 ? -5.434 -0.657 -3.678 1 95.44 185 HIS B O 1
ATOM 3405 N N . THR B 1 186 ? -7.391 -1.174 -4.602 1 94 186 THR B N 1
ATOM 3406 C CA . THR B 1 186 ? -8.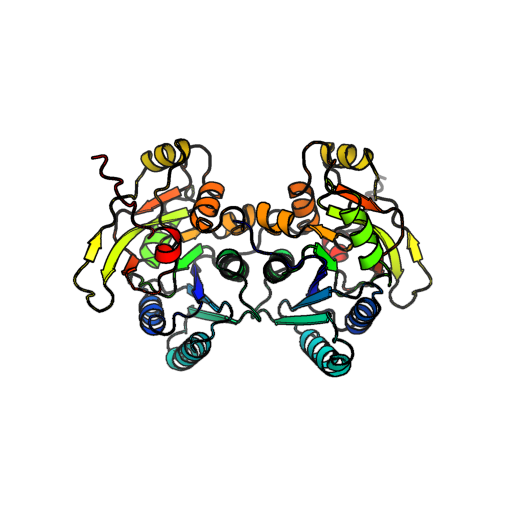133 -0.166 -3.855 1 94 186 THR B CA 1
ATOM 3407 C C . THR B 1 186 ? -9.211 -0.818 -2.986 1 94 186 THR B C 1
ATOM 3409 O O . THR B 1 186 ? -9.344 -2.043 -2.975 1 94 186 THR B O 1
ATOM 3412 N N . ARG B 1 187 ? -9.859 0.024 -2.248 1 92.5 187 ARG B N 1
ATOM 3413 C CA . ARG B 1 187 ? -10.977 -0.431 -1.434 1 92.5 187 ARG B CA 1
ATOM 3414 C C . ARG B 1 187 ? -12.312 -0.01 -2.047 1 92.5 187 ARG B C 1
ATOM 3416 O O . ARG B 1 187 ? -13.328 0.042 -1.357 1 92.5 187 ARG B O 1
ATOM 3423 N N . ARG B 1 188 ? -12.258 0.221 -3.285 1 85.5 188 ARG B N 1
ATOM 3424 C CA . ARG B 1 188 ? -13.422 0.763 -3.973 1 85.5 188 ARG B CA 1
ATOM 3425 C C . ARG B 1 188 ? -14.578 -0.234 -3.963 1 85.5 188 ARG B C 1
ATOM 3427 O O . ARG B 1 188 ? -15.734 0.148 -3.779 1 85.5 188 ARG B O 1
ATOM 3434 N N . ILE B 1 189 ? -14.242 -1.505 -4.199 1 77.06 189 ILE B N 1
ATOM 3435 C CA . ILE B 1 189 ? -15.266 -2.549 -4.266 1 77.06 189 ILE B CA 1
ATOM 3436 C C . ILE B 1 189 ? -14.961 -3.627 -3.227 1 77.06 189 ILE B C 1
ATOM 3438 O O . ILE B 1 189 ? -13.984 -4.371 -3.357 1 77.06 189 ILE B O 1
ATOM 3442 N N . GLU B 1 190 ? -15.773 -3.611 -2.23 1 74.19 190 GLU B N 1
ATOM 3443 C CA . GLU B 1 190 ? -15.578 -4.617 -1.188 1 74.19 190 GLU B CA 1
ATOM 3444 C C . GLU B 1 190 ? -15.805 -6.023 -1.731 1 74.19 190 GLU B C 1
ATOM 3446 O O . GLU B 1 190 ? -16.812 -6.285 -2.396 1 74.19 190 GLU B O 1
ATOM 3451 N N . GLY B 1 191 ? -14.852 -6.879 -1.577 1 74.38 191 GLY B N 1
ATOM 3452 C CA . GLY B 1 191 ? -15.016 -8.266 -1.977 1 74.38 191 GLY B CA 1
ATOM 3453 C C . GLY B 1 191 ? -14.625 -8.523 -3.422 1 74.38 191 GLY B C 1
ATOM 3454 O O . GLY B 1 191 ? -14.633 -9.664 -3.879 1 74.38 191 GLY B O 1
ATOM 3455 N N . ALA B 1 192 ? -14.312 -7.418 -4.121 1 79.56 192 ALA B N 1
ATOM 3456 C CA . ALA B 1 192 ? -13.922 -7.582 -5.52 1 79.56 192 ALA B CA 1
ATOM 3457 C C . ALA B 1 192 ? -12.656 -6.789 -5.832 1 79.56 192 ALA B C 1
ATOM 3459 O O . ALA B 1 192 ? -12.523 -6.219 -6.918 1 79.56 192 ALA B O 1
ATOM 3460 N N . GLU B 1 193 ? -11.781 -6.734 -4.926 1 84.5 193 GLU B N 1
ATOM 3461 C CA . GLU B 1 193 ? -10.523 -6.008 -5.078 1 84.5 193 GLU B CA 1
ATOM 3462 C C . GLU B 1 193 ? -9.672 -6.609 -6.191 1 84.5 193 GLU B C 1
ATOM 3464 O O . GLU B 1 193 ? -8.992 -5.883 -6.922 1 84.5 193 GLU B O 1
ATOM 3469 N N . ASP B 1 194 ? -9.82 -7.855 -6.305 1 87.5 194 ASP B N 1
ATOM 3470 C CA . ASP B 1 194 ? -9.055 -8.578 -7.32 1 87.5 194 ASP B CA 1
ATOM 3471 C C . ASP B 1 194 ? -9.531 -8.211 -8.727 1 87.5 194 ASP B C 1
ATOM 3473 O O . ASP B 1 194 ? -8.719 -7.914 -9.602 1 87.5 194 ASP B O 1
ATOM 3477 N N . TYR B 1 195 ? -10.82 -8.188 -8.812 1 87.38 195 TYR B N 1
ATOM 3478 C CA . TYR B 1 195 ? -11.398 -7.805 -10.102 1 87.38 195 TYR B CA 1
ATOM 3479 C C . TYR B 1 195 ? -10.969 -6.395 -10.492 1 87.38 195 TYR B C 1
ATOM 3481 O O . TYR B 1 195 ? -10.547 -6.156 -11.617 1 87.38 195 TYR B O 1
ATOM 3489 N N . GLU B 1 196 ? -11.078 -5.555 -9.609 1 89.69 196 GLU B N 1
ATOM 3490 C CA . GLU B 1 196 ? -10.75 -4.156 -9.883 1 89.69 196 GLU B CA 1
ATOM 3491 C C . GLU B 1 196 ? -9.289 -3.996 -10.289 1 89.69 196 GLU B C 1
ATOM 3493 O O . GLU B 1 196 ? -8.977 -3.25 -11.219 1 89.69 196 GLU B O 1
ATOM 3498 N N . PHE B 1 197 ? -8.453 -4.617 -9.617 1 94.31 197 PHE B N 1
ATOM 3499 C CA . PHE B 1 197 ? -7.027 -4.516 -9.93 1 94.31 197 PHE B CA 1
ATOM 3500 C C . PHE B 1 197 ? -6.742 -5.039 -11.328 1 94.31 197 PHE B C 1
ATOM 3502 O O . PHE B 1 197 ? -6.023 -4.398 -12.102 1 94.31 197 PHE B O 1
ATOM 3509 N N . ILE B 1 198 ? -7.293 -6.199 -11.633 1 94.94 198 ILE B N 1
ATOM 3510 C CA . ILE B 1 198 ? -7.059 -6.801 -12.945 1 94.94 198 ILE B CA 1
ATOM 3511 C C . ILE B 1 198 ? -7.656 -5.91 -14.031 1 94.94 198 ILE B C 1
ATOM 3513 O O . ILE B 1 198 ? -7.027 -5.68 -15.07 1 94.94 198 ILE B O 1
ATOM 3517 N N . ALA B 1 199 ? -8.797 -5.426 -13.789 1 92.12 199 ALA B N 1
ATOM 3518 C CA . ALA B 1 199 ? -9.438 -4.531 -14.75 1 92.12 199 ALA B CA 1
ATOM 3519 C C . ALA B 1 199 ? -8.586 -3.291 -15 1 92.12 199 ALA B C 1
ATOM 3521 O O . ALA B 1 199 ? -8.484 -2.812 -16.125 1 92.12 199 ALA B O 1
ATOM 3522 N N . LYS B 1 200 ? -7.996 -2.805 -13.961 1 91.19 200 LYS B N 1
ATOM 3523 C CA . LYS B 1 200 ? -7.102 -1.651 -14.047 1 91.19 200 LYS B CA 1
ATOM 3524 C C . LYS B 1 200 ? -5.863 -1.975 -14.875 1 91.19 200 LYS B C 1
ATOM 3526 O O . LYS B 1 200 ? -5.312 -1.099 -15.547 1 91.19 200 LYS B O 1
ATOM 3531 N N . ALA B 1 201 ? -5.484 -3.172 -14.852 1 94.5 201 ALA B N 1
ATOM 3532 C CA . ALA B 1 201 ? -4.262 -3.619 -15.516 1 94.5 201 ALA B CA 1
ATOM 3533 C C . ALA B 1 201 ? -4.496 -3.84 -17 1 94.5 201 ALA B C 1
ATOM 3535 O O . ALA B 1 201 ? -3.547 -3.836 -17.797 1 94.5 201 ALA B O 1
ATOM 3536 N N . ILE B 1 202 ? -5.699 -4.055 -17.359 1 95.06 202 ILE B N 1
ATOM 3537 C CA . ILE B 1 202 ? -6.043 -4.445 -18.719 1 95.06 202 ILE B CA 1
ATOM 3538 C C . ILE B 1 202 ? -6.086 -3.213 -19.609 1 95.06 202 ILE B C 1
ATOM 3540 O O . ILE B 1 202 ? -6.727 -2.215 -19.281 1 95.06 202 ILE B O 1
ATOM 3544 N N . LYS B 1 203 ? -5.402 -3.238 -20.688 1 93.31 203 LYS B N 1
ATOM 3545 C CA . LYS B 1 203 ? -5.461 -2.207 -21.734 1 93.31 203 LYS B CA 1
ATOM 3546 C C . LYS B 1 203 ? -6.609 -2.467 -22.703 1 93.31 203 LYS B C 1
ATOM 3548 O O . LYS B 1 203 ? -7.176 -3.562 -22.719 1 93.31 203 LYS B O 1
ATOM 3553 N N . PRO B 1 204 ? -6.914 -1.416 -23.422 1 88.88 204 PRO B N 1
ATOM 3554 C CA . PRO B 1 204 ? -7.969 -1.642 -24.406 1 88.88 204 PRO B CA 1
ATOM 3555 C C . PRO B 1 204 ? -7.68 -2.834 -25.312 1 88.88 204 PRO B C 1
ATOM 3557 O O . PRO B 1 204 ? -6.566 -2.965 -25.828 1 88.88 204 PRO B O 1
ATOM 3560 N N . GLY B 1 205 ? -8.602 -3.75 -25.406 1 89.62 205 GLY B N 1
ATOM 3561 C CA . GLY B 1 205 ? -8.445 -4.953 -26.203 1 89.62 205 GLY B CA 1
ATOM 3562 C C . GLY B 1 205 ? -7.824 -6.105 -25.438 1 89.62 205 GLY B C 1
ATOM 3563 O O . GLY B 1 205 ? -7.801 -7.238 -25.922 1 89.62 205 GLY B O 1
ATOM 3564 N N . ALA B 1 206 ? -7.281 -5.852 -24.312 1 93.69 206 ALA B N 1
ATOM 3565 C CA . ALA B 1 206 ? -6.758 -6.832 -23.375 1 93.69 206 ALA B CA 1
ATOM 3566 C C . ALA B 1 206 ? -5.637 -7.652 -24 1 93.69 206 ALA B C 1
ATOM 3568 O O . ALA B 1 206 ? -5.508 -8.852 -23.719 1 93.69 206 ALA B O 1
ATOM 3569 N N . ARG B 1 207 ? -4.887 -7.059 -24.859 1 94.69 207 ARG B N 1
ATOM 3570 C CA . ARG B 1 207 ? -3.807 -7.766 -25.531 1 94.69 207 ARG B CA 1
ATOM 3571 C C . ARG B 1 207 ? -2.574 -7.863 -24.641 1 94.69 207 ARG B C 1
ATOM 3573 O O . ARG B 1 207 ? -1.635 -8.602 -24.953 1 94.69 207 ARG B O 1
ATOM 3580 N N . ASN B 1 208 ? -2.686 -7.176 -23.531 1 97.81 208 ASN B N 1
ATOM 3581 C CA . ASN B 1 208 ? -1.537 -7.172 -22.625 1 97.81 208 ASN B CA 1
ATOM 3582 C C . ASN B 1 208 ? -1.699 -8.195 -21.5 1 97.81 208 ASN B C 1
ATOM 3584 O O . ASN B 1 208 ? -0.909 -8.219 -20.562 1 97.81 208 ASN B O 1
ATOM 3588 N N . VAL B 1 209 ? -2.732 -9.039 -21.531 1 98.25 209 VAL B N 1
ATOM 3589 C CA . VAL B 1 209 ? -2.941 -10.062 -20.516 1 98.25 209 VAL B CA 1
ATOM 3590 C C . VAL B 1 209 ? -3.25 -11.398 -21.172 1 98.25 209 VAL B C 1
ATOM 3592 O O . VAL B 1 209 ? -3.654 -11.445 -22.344 1 98.25 209 VAL B O 1
ATOM 3595 N N . GLU B 1 210 ? -3.025 -12.484 -20.438 1 98.5 210 GLU B N 1
ATOM 3596 C CA . GLU B 1 210 ? -3.307 -13.828 -20.938 1 98.5 210 GLU B CA 1
ATOM 3597 C C . GLU B 1 210 ? -3.506 -14.82 -19.797 1 98.5 210 GLU B C 1
ATOM 3599 O O . GLU B 1 210 ? -3.168 -14.523 -18.656 1 98.5 210 GLU B O 1
ATOM 3604 N N . ASN B 1 211 ? -4.086 -15.914 -20.078 1 98.44 211 ASN B N 1
ATOM 3605 C CA . ASN B 1 211 ? -4.125 -17.094 -19.234 1 98.44 211 ASN B CA 1
ATOM 3606 C C . ASN B 1 211 ? -3.443 -18.281 -19.906 1 98.44 211 ASN B C 1
ATOM 3608 O O . ASN B 1 211 ? -3.654 -18.547 -21.094 1 98.44 211 ASN B O 1
ATOM 3612 N N . LEU B 1 212 ? -2.65 -18.938 -19.141 1 98.56 212 LEU B N 1
ATOM 3613 C CA . LEU B 1 212 ? -2.172 -20.234 -19.594 1 98.56 212 LEU B CA 1
ATOM 3614 C C . LEU B 1 212 ? -3.23 -21.312 -19.375 1 98.56 212 LEU B C 1
ATOM 3616 O O . LEU B 1 212 ? -3.879 -21.344 -18.328 1 98.56 212 LEU B O 1
ATOM 3620 N N . PRO B 1 213 ? -3.424 -22.203 -20.344 1 97.75 213 PRO B N 1
ATOM 3621 C CA . PRO B 1 213 ? -4.414 -23.266 -20.172 1 97.75 213 PRO B CA 1
ATOM 3622 C C . PRO B 1 213 ? -3.961 -24.328 -19.172 1 97.75 213 PRO B C 1
ATOM 3624 O O . PRO B 1 213 ? -4.781 -25.094 -18.656 1 97.75 213 PRO B O 1
ATOM 3627 N N . GLU B 1 214 ? -2.723 -24.438 -18.906 1 98 214 GLU B N 1
ATOM 3628 C CA . GLU B 1 214 ? -2.18 -25.422 -17.984 1 98 214 GLU B CA 1
ATOM 3629 C C . GLU B 1 214 ? -2.656 -25.156 -16.562 1 98 214 GLU B C 1
ATOM 3631 O O . GLU B 1 214 ? -2.746 -24.016 -16.125 1 98 214 GLU B O 1
ATOM 3636 N N . VAL B 1 215 ? -2.939 -26.234 -15.867 1 97.75 215 VAL B N 1
ATOM 3637 C CA . VAL B 1 215 ? -3.26 -26.141 -14.453 1 97.75 215 VAL B CA 1
ATOM 3638 C C . VAL B 1 215 ? -1.975 -26 -13.641 1 97.75 215 VAL B C 1
ATOM 3640 O O . VAL B 1 215 ? -1.202 -26.953 -13.516 1 97.75 215 VAL B O 1
ATOM 3643 N N . LEU B 1 216 ? -1.784 -24.766 -13.055 1 98.44 216 LEU B N 1
ATOM 3644 C CA . LEU B 1 216 ? -0.537 -24.5 -12.344 1 98.44 216 LEU B CA 1
ATOM 3645 C C . LEU B 1 216 ? -0.811 -23.984 -10.938 1 98.44 216 LEU B C 1
ATOM 3647 O O . LEU B 1 216 ? 0.103 -23.516 -10.258 1 98.44 216 LEU B O 1
ATOM 3651 N N . TYR B 1 217 ? -2.02 -24.031 -10.516 1 97.62 217 TYR B N 1
ATOM 3652 C CA . TYR B 1 217 ? -2.492 -23.547 -9.227 1 97.62 217 TYR B CA 1
ATOM 3653 C C . TYR B 1 217 ? -3.592 -24.438 -8.672 1 97.62 217 TYR B C 1
ATOM 3655 O O . TYR B 1 217 ? -4.418 -24.969 -9.43 1 97.62 217 TYR B O 1
ATOM 3663 N N . TYR B 1 218 ? -3.584 -24.688 -7.379 1 96 218 TYR B N 1
ATOM 3664 C CA . TYR B 1 218 ? -4.586 -25.531 -6.727 1 96 218 TYR B CA 1
ATOM 3665 C C . TYR B 1 218 ? -5.332 -24.734 -5.656 1 96 218 TYR B C 1
ATOM 3667 O O . TYR B 1 218 ? -4.758 -24.391 -4.621 1 96 218 TYR B O 1
ATOM 3675 N N . TYR B 1 219 ? -6.531 -24.531 -5.883 1 94.31 219 TYR B N 1
ATOM 3676 C CA . TYR B 1 219 ? -7.41 -23.766 -5.016 1 94.31 219 TYR B CA 1
ATOM 3677 C C . TYR B 1 219 ? -8.062 -24.641 -3.963 1 94.31 219 TYR B C 1
ATOM 3679 O O . TYR B 1 219 ? -8.758 -25.609 -4.293 1 94.31 219 TYR B O 1
ATOM 3687 N N . ARG B 1 220 ? -7.938 -24.25 -2.723 1 91.81 220 ARG B N 1
ATOM 3688 C CA . ARG B 1 220 ? -8.484 -25.047 -1.626 1 91.81 220 ARG B CA 1
ATOM 3689 C C . ARG B 1 220 ? -9.875 -24.562 -1.231 1 91.81 220 ARG B C 1
ATOM 3691 O O . ARG B 1 220 ? -10.055 -23.375 -0.926 1 91.81 220 ARG B O 1
ATOM 3698 N N . LYS B 1 221 ? -10.766 -25.469 -1.231 1 87.56 221 LYS B N 1
ATOM 3699 C CA . LYS B 1 221 ? -12.094 -25.188 -0.688 1 87.56 221 LYS B CA 1
ATOM 3700 C C . LYS B 1 221 ? -12.18 -25.578 0.783 1 87.56 221 LYS B C 1
ATOM 3702 O O . LYS B 1 221 ? -11.836 -26.703 1.151 1 87.56 221 LYS B O 1
ATOM 3707 N N . HIS B 1 222 ? -12.484 -24.594 1.579 1 82.12 222 HIS B N 1
ATOM 3708 C CA . HIS B 1 222 ? -12.641 -24.844 3.008 1 82.12 222 HIS B CA 1
ATOM 3709 C C . HIS B 1 222 ? -13.594 -23.828 3.643 1 82.12 222 HIS B C 1
ATOM 3711 O O . HIS B 1 222 ? -13.984 -22.859 3.002 1 82.12 222 HIS B O 1
ATOM 3717 N N . VAL B 1 223 ? -14.008 -24.109 4.855 1 72.62 223 VAL B N 1
ATOM 3718 C CA . VAL B 1 223 ? -15.07 -23.391 5.531 1 72.62 223 VAL B CA 1
ATOM 3719 C C . VAL B 1 223 ? -14.602 -21.969 5.875 1 72.62 223 VAL B C 1
ATOM 3721 O O . VAL B 1 223 ? -15.406 -21.062 6.023 1 72.62 223 VAL B O 1
ATOM 3724 N N . GLN B 1 224 ? -13.328 -21.719 5.93 1 68.06 224 GLN B N 1
ATOM 3725 C CA . GLN B 1 224 ? -12.805 -20.438 6.398 1 68.06 224 GLN B CA 1
ATOM 3726 C C . GLN B 1 224 ? -12.445 -19.531 5.227 1 68.06 224 GLN B C 1
ATOM 3728 O O . GLN B 1 224 ? -11.758 -18.516 5.402 1 68.06 224 GLN B O 1
ATOM 3733 N N . GLN B 1 225 ? -13.062 -19.781 4.137 1 73.5 225 GLN B N 1
ATOM 3734 C CA . GLN B 1 225 ? -12.672 -19.031 2.953 1 73.5 225 GLN B CA 1
ATOM 3735 C C . GLN B 1 225 ? -13.375 -17.672 2.91 1 73.5 225 GLN B C 1
ATOM 3737 O O . GLN B 1 225 ? -14.555 -17.562 3.252 1 73.5 225 GLN B O 1
ATOM 3742 N N . ARG B 1 226 ? -12.641 -16.75 2.525 1 61.09 226 ARG B N 1
ATOM 3743 C CA . ARG B 1 226 ? -13.133 -15.375 2.389 1 61.09 226 ARG B CA 1
ATOM 3744 C C . ARG B 1 226 ? -14.227 -15.297 1.329 1 61.09 226 ARG B C 1
ATOM 3746 O O . ARG B 1 226 ? -15.219 -14.586 1.508 1 61.09 226 ARG B O 1
ATOM 3753 N N . SER B 1 227 ? -14.016 -16.016 0.203 1 60.25 227 SER B N 1
ATOM 3754 C CA . SER B 1 227 ? -14.938 -15.961 -0.928 1 60.25 227 SER B CA 1
ATOM 3755 C C . SER B 1 227 ? -16.328 -16.422 -0.526 1 60.25 227 SER B C 1
ATOM 3757 O O . SER B 1 227 ? -17.328 -15.977 -1.096 1 60.25 227 SER B O 1
ATOM 3759 N N . ARG B 1 228 ? -16.359 -17.375 0.412 1 55 228 ARG B N 1
ATOM 3760 C CA . ARG B 1 228 ? -17.641 -17.875 0.873 1 55 228 ARG B CA 1
ATOM 3761 C C . ARG B 1 228 ? -18.422 -16.781 1.603 1 55 228 ARG B C 1
ATOM 3763 O O . ARG B 1 228 ? -19.656 -16.75 1.555 1 55 228 ARG B O 1
ATOM 3770 N N . GLN B 1 229 ? -17.656 -15.914 2.262 1 49.78 229 GLN B N 1
ATOM 3771 C CA . GLN B 1 229 ? -18.312 -14.812 2.963 1 49.78 229 GLN B CA 1
ATOM 3772 C C . GLN B 1 229 ? -18.922 -13.828 1.978 1 49.78 229 GLN B C 1
ATOM 3774 O O . GLN B 1 229 ? -19.984 -13.266 2.242 1 49.78 229 GLN B O 1
ATOM 3779 N N . TYR B 1 230 ? -18.391 -13.789 0.77 1 51.94 230 TYR B N 1
ATOM 3780 C CA . TYR B 1 230 ? -18.859 -12.758 -0.151 1 51.94 230 TYR B CA 1
ATOM 3781 C C . TYR B 1 230 ? -19.703 -13.375 -1.264 1 51.94 230 TYR B C 1
ATOM 3783 O O . TYR B 1 230 ? -20.609 -12.727 -1.792 1 51.94 230 TYR B O 1
ATOM 3791 N N . PHE B 1 231 ? -19.469 -14.672 -1.644 1 51.25 231 PHE B N 1
ATOM 3792 C CA . PHE B 1 231 ? -20.203 -15.25 -2.762 1 51.25 231 PHE B CA 1
ATOM 3793 C C . PHE B 1 231 ? -21.094 -16.391 -2.289 1 51.25 231 PHE B C 1
ATOM 3795 O O . PHE B 1 231 ? -21.875 -16.922 -3.068 1 51.25 231 PHE B O 1
ATOM 3802 N N . GLY B 1 232 ? -21.062 -16.844 -1.132 1 42.97 232 GLY B N 1
ATOM 3803 C CA . GLY B 1 232 ? -21.844 -17.984 -0.682 1 42.97 232 GLY B CA 1
ATOM 3804 C C . GLY B 1 232 ? -23.281 -17.625 -0.371 1 42.97 232 GLY B C 1
ATOM 3805 O O . GLY B 1 232 ? -24 -18.422 0.245 1 42.97 232 GLY B O 1
ATOM 3806 N N . LYS B 1 233 ? -23.719 -16.469 -0.424 1 41.62 233 LYS B N 1
ATOM 3807 C CA . LYS B 1 233 ? -25.141 -16.5 -0.154 1 41.62 233 LYS B CA 1
ATOM 3808 C C . LYS B 1 233 ? -25.875 -17.344 -1.195 1 41.62 233 LYS B C 1
ATOM 3810 O O . LYS B 1 233 ? -25.75 -17.109 -2.396 1 41.62 233 LYS B O 1
ATOM 3815 N N . PRO B 1 234 ? -26.266 -18.562 -0.866 1 35.25 234 PRO B N 1
ATOM 3816 C CA . PRO B 1 234 ? -27.094 -19.359 -1.77 1 35.25 234 PRO B CA 1
ATOM 3817 C C . PRO B 1 234 ? -28.219 -18.547 -2.402 1 35.25 234 PRO B C 1
ATOM 3819 O O . PRO B 1 234 ? -28.797 -17.672 -1.752 1 35.25 234 PRO B O 1
ATOM 3822 N N . HIS B 1 235 ? -28.094 -18.25 -3.654 1 35.72 235 HIS B N 1
ATOM 3823 C CA . HIS B 1 235 ? -29.312 -17.812 -4.328 1 35.72 235 HIS B CA 1
ATOM 3824 C C . HIS B 1 235 ? -30.516 -18.641 -3.906 1 35.72 235 HIS B C 1
ATOM 3826 O O . HIS B 1 235 ? -30.562 -19.844 -4.176 1 35.72 235 HIS B O 1
ATOM 3832 N N . THR B 1 236 ? -31.156 -18.328 -2.854 1 34.38 236 THR B N 1
ATOM 3833 C CA . THR B 1 236 ? -32.469 -18.891 -2.604 1 34.38 236 THR B CA 1
ATOM 3834 C C . THR B 1 236 ? -33.344 -18.781 -3.844 1 34.38 236 THR B C 1
ATOM 3836 O O . THR B 1 236 ? -33.531 -17.688 -4.391 1 34.38 236 THR B O 1
ATOM 3839 N N . GLU B 1 237 ? -33.438 -19.734 -4.633 1 31.88 237 GLU B N 1
ATOM 3840 C CA . GLU B 1 237 ? -34.469 -19.953 -5.625 1 31.88 237 GLU B CA 1
ATOM 3841 C C . GLU B 1 237 ? -35.844 -19.672 -5.039 1 31.88 237 GLU B C 1
ATOM 3843 O O . GLU B 1 237 ? -36.281 -20.328 -4.086 1 31.88 237 GLU B O 1
ATOM 3848 N N . GLN B 1 238 ? -36.312 -18.391 -4.859 1 32.5 238 GLN B N 1
ATOM 3849 C CA . GLN B 1 238 ? -37.75 -18.156 -4.734 1 32.5 238 GLN B CA 1
ATOM 3850 C C . GLN B 1 238 ? -38.531 -18.984 -5.758 1 32.5 238 GLN B C 1
ATOM 3852 O O . GLN B 1 238 ? -38.406 -18.781 -6.965 1 32.5 238 GLN B O 1
ATOM 3857 N N . THR B 1 239 ? -38.75 -20.297 -5.508 1 30.53 239 THR B N 1
ATOM 3858 C CA . THR B 1 239 ? -39.812 -21.078 -6.117 1 30.53 239 THR B CA 1
ATOM 3859 C C . THR B 1 239 ? -41.156 -20.359 -5.984 1 30.53 239 THR B C 1
ATOM 3861 O O . THR B 1 239 ? -41.594 -20.094 -4.871 1 30.53 239 THR B O 1
ATOM 3864 N N . ASP B 1 240 ? -41.438 -19.391 -6.867 1 30.39 240 ASP B N 1
ATOM 3865 C CA . ASP B 1 240 ? -42.844 -19.031 -7.121 1 30.39 240 ASP B CA 1
ATOM 3866 C C . ASP B 1 240 ? -43.719 -20.266 -7.266 1 30.39 240 ASP B C 1
ATOM 3868 O O . ASP B 1 240 ? -43.5 -21.094 -8.156 1 30.39 240 ASP B O 1
ATOM 3872 N N . GLU B 1 241 ? -44.312 -20.688 -6.129 1 23.67 241 GLU B N 1
ATOM 3873 C CA . GLU B 1 241 ? -45.688 -21.172 -6.234 1 23.67 241 GLU B CA 1
ATOM 3874 C C . GLU B 1 241 ? -46.625 -20.047 -6.637 1 23.67 241 GLU B C 1
ATOM 3876 O O . GLU B 1 241 ? -46.5 -18.906 -6.18 1 23.67 241 GLU B O 1
#

Organism: NCBI:txid582686

Radius of gyration: 23.73 Å; Cα contacts (8 Å, |Δi|>4): 1007; chains: 2; bounding box: 74×71×57 Å

Secondary structure (DSSP, 8-state):
-----EEEEEEEEEEESS-HHHHHHHHHHHHT-S---EEEEEEE---SSSHHHHHHHHHHHHGGGS-SSEEEEEEE-SS--HHHHHHHHHHHH--EEEEEEEETTSEE-TTHHHHHHHHHHH-TT-SEEEEEEEEEETTEEEEEEE--S---THHHHHHHHTT---S-GGG-EEEHHHHHHH----SSSTT-HHHHHHHHHPPGGGTTEEEEEEEEEEEEE-TT-HHHHHH-S--------/-----EEEEEEEEEEESS-HHHHHHHHHHHHT-S---EEEEEEE---SSSHHHHHHHHHHHHGGGS-SSEEEEEEE-SS--HHHHHHHHHHHH--EEEEEEEETTSEE-TTHHHHHHHHHHH-TT-SEEEEEEEEEETTEEEEEEE--S---THHHHHHHHTT---S-GGG-EEEHHHHHHH----SSSTT-HHHHHHHHHPPGGGTTEEEEEEEEEEEEE-TT-HHHHHH-S--------

InterPro domains:
  IPR001173 Glycosyltransferase 2-like [PF00535] (11-182)
  IPR029044 Nucleotide-diphospho-sugar transferases [G3DSA:3.90.550.10] (2-239)
  IPR029044 Nucleotide-diphospho-sugar transferases [SSF53448] (9-231)
  IPR050834 Glycosyltransferase 2 family enzymes [PTHR43685] (9-230)

Solvent-accessible surface area (backbone atoms only — not comparable to full-atom values): 25078 Å² total; per-residue (Å²): 116,67,81,82,53,43,81,78,25,31,18,33,31,26,42,36,63,60,37,47,92,33,33,63,63,19,52,52,27,57,70,52,36,67,48,60,41,32,33,39,30,36,24,27,34,44,43,85,66,52,26,57,60,50,52,52,50,50,48,65,75,40,45,83,75,43,50,82,54,30,44,76,44,72,40,73,41,86,49,70,36,53,69,41,33,32,48,30,43,27,56,39,64,46,48,19,36,27,36,31,39,38,52,37,60,27,38,45,36,39,55,33,63,41,52,51,52,52,48,42,69,75,32,78,68,42,42,33,38,25,39,30,36,27,39,22,42,69,94,36,80,82,54,62,42,70,68,80,68,60,44,49,66,72,49,42,22,54,38,48,75,72,71,51,77,45,68,51,59,55,46,25,33,30,37,33,63,55,43,32,55,70,30,62,38,34,44,61,42,61,91,39,34,57,57,52,40,51,58,69,68,49,46,92,70,24,70,32,46,46,43,41,83,57,70,33,31,36,43,56,46,59,92,84,41,68,63,50,76,69,63,50,69,71,79,73,75,80,74,80,124,116,68,82,83,54,41,82,79,25,32,18,34,32,26,41,37,62,59,38,48,92,33,33,64,64,20,52,52,26,57,70,53,36,68,47,61,41,32,32,39,30,37,23,26,34,44,43,84,64,50,26,58,60,50,51,52,50,50,47,66,75,39,44,84,74,41,51,84,55,28,45,76,44,73,40,75,41,87,49,70,36,52,70,40,33,31,48,32,42,27,56,38,63,46,48,20,35,26,36,31,40,38,54,36,61,26,40,46,38,39,53,32,63,42,52,54,52,51,48,43,70,75,32,80,68,41,44,34,37,24,39,29,34,29,38,22,41,70,95,34,79,82,55,62,42,71,68,79,68,63,44,50,67,71,49,41,24,54,38,48,75,71,71,50,77,46,69,52,57,56,47,27,34,28,36,34,65,55,42,32,55,70,32,63,38,34,43,60,43,61,90,38,35,57,56,52,40,52,57,69,69,48,48,92,70,26,70,32,46,46,43,41,84,56,70,33,31,37,42,56,46,59,92,84,41,68,61,51,75,70,64,49,68,72,78,74,74,79,73,80,124

Nearest PDB structures (foldseek):
  6p61-assembly3_C  TM=8.719E-01  e=1.001E-15  Leptospira borgpetersenii serovar Hardjo-bovis str. JB197
  6p61-assembly2_B  TM=8.726E-01  e=4.080E-15  Leptospira borgpetersenii serovar Hardjo-bovis str. JB197
  1qgs-assembly1_A  TM=7.731E-01  e=2.399E-14  Bacillus subtilis
  1h7q-assembly1_A  TM=7.845E-01  e=4.419E-14  Bacillus subtilis
  1h7l-assembly1_A  TM=7.274E-01  e=2.257E-14  Bacillus subtilis